Protein AF-A0A845R236-F1 (afdb_monomer)

Foldseek 3Di:
DDLCCLLVVVVVQQEAQAQDDDDAAEDEAQAQVSLVVCVVVLQPAQEWEWDDPVPQWIWIAGPVRHIYTYRNVHHDCVRCLVVQQDPPRAYEYCACLVVLLVPRNGPDFHRHLVLLVCLRPVDDADDLVSVCVRRYPPDDDPDPNSSSSCSVSSVVSSVVSCVVLVQVLVSVLSSLLSSQQSQLLVLFFFFPVVVLVVVLVVLLVVLVVCQVVCCVPLVFHPPDLVSQLVSCVVVVHASALFLVLCVVVVVVVSNVNSVSVVSCVLPVPDDFDDDDRGGRWHWDCRPLLRFIDTNDDDDPVRQVGRDDPDFKWKKKKFFDPLLQLLLLLQLVDVVSQVCLQVVNNLLVQLCQLQPVVCVVRVSVSSLVSVLLLVCLLQPQDDLVSSQCSCCPPRSHHDDSVVSVSSVVSCCVRPVSSNCSSVPDDAQAEPSRRHGNDPTGSRNSRSSNLLRQLQSQLSSQLVVVQVVDQVVDPWHKGFNDDGSTMTMIMTDPVCVVVNVVSNVVSNQVSSCVSRPSHDTDMDIDIRDGDDDD

InterPro domains:
  IPR043502 DNA/RNA polymerase superfamily [SSF56672] (167-518)

Solvent-accessible surface area (backbone atoms only — not comparable to full-atom values): 28880 Å² total; per-residue (Å²): 134,62,72,62,58,59,54,47,50,54,54,66,52,33,70,61,36,83,63,64,90,61,91,56,54,76,44,81,26,66,34,56,65,47,42,64,70,47,42,64,64,75,45,61,55,67,46,31,31,47,48,71,77,82,78,56,32,41,38,40,31,39,83,86,42,38,33,38,40,32,34,56,87,52,29,53,67,78,62,64,45,46,70,55,37,37,68,62,26,39,43,33,29,60,69,51,55,70,54,50,62,67,72,65,69,59,64,51,81,61,45,34,52,50,57,60,50,26,68,78,64,64,70,90,65,91,49,70,65,57,45,47,58,64,35,26,45,87,76,87,73,90,52,63,67,37,56,49,48,45,49,57,58,52,49,54,52,48,51,56,52,30,58,78,64,63,28,55,71,41,54,54,49,50,50,55,40,48,45,55,50,32,43,21,38,70,60,16,35,50,16,41,56,67,64,41,50,51,50,52,50,54,34,47,51,50,39,56,54,48,44,55,54,42,30,65,75,45,74,26,60,69,83,42,73,67,45,44,31,50,20,35,42,74,74,72,39,78,27,64,61,32,51,70,55,26,59,76,70,64,42,60,68,65,24,50,52,38,51,34,50,49,54,31,72,72,42,78,87,55,82,80,54,65,58,94,53,19,38,41,49,52,75,45,60,53,44,56,43,46,31,45,42,46,79,55,80,91,49,83,86,48,50,89,31,53,38,65,97,63,83,46,38,34,42,35,39,34,60,52,62,53,65,60,42,47,47,24,43,70,64,69,41,67,69,47,26,53,28,45,58,70,72,35,43,49,57,56,51,17,39,70,68,44,46,78,58,21,77,78,41,52,67,59,38,27,50,50,43,49,49,51,54,52,33,49,42,46,58,36,80,47,71,71,46,36,52,50,45,34,43,76,72,54,33,31,62,76,57,73,64,59,52,52,51,54,53,49,47,48,50,66,80,36,42,68,61,52,53,47,55,73,67,41,73,57,54,53,28,98,56,57,48,66,51,78,56,89,59,31,32,48,39,46,29,45,42,32,44,50,25,52,30,42,51,49,26,51,43,53,42,48,53,51,39,55,58,48,44,74,78,42,94,66,54,59,43,55,25,44,67,48,64,57,38,41,32,35,41,20,35,75,90,43,39,70,54,54,52,50,48,49,61,62,31,52,55,61,26,42,55,75,79,38,79,77,32,67,89,48,68,50,78,46,83,47,59,76,72,86,76,134

Radius of gyration: 26.76 Å; Cα contacts (8 Å, |Δi|>4): 792; chains: 1; bounding box: 58×63×79 Å

Sequence (532 aa):
MNKETTVEEFSKLISNIPFKNIDLKEIYINTNEDFILYRHQILNGYYIAIYNDGNNHLRVITENKNAFIINLENVDKDNYSILYKVHKPRKIVLDAKPIYKNDFNLVNGIYDILLISNIFYKLHINDINDFIKTFMNNVDSNNINTLIYNLHIIKDKFNTILDKNKMFTMVNKEFELLEVISRCELNGLPCNCIEFEKFINVMNEKFKENESTFSEVYKARYTNLKSLLNGLKQEGHKPVFNEEYLYKTGNTTLYSLSVVRRIYKENKNRKINSKSDRILPTYNPYNKIGAIESNFNIDPLYLPYLTTDKEKYYITSKYENLELRIFANLSNIDYLIEWSNNNNLIPSMAEKLFKEQYNEDKQLYELYTYALLKALIKGYNSLNSIRKYFISEVQFLLNEEEIKEYLKKFKEEFKEVIIFIYNFNKTISHENRVSTSSAMPIYKYMKLTSSDIMKDFIIKVYKNIKQYNKRNKYKLSIVYLSQDKIIIESDKESYNLALDILNRNLSKAYNKYVKNVSMLSSVNTGFKRLRA

Organism: NCBI:txid1720316

Secondary structure (DSSP, 8-state):
--HHHHHHHHHHHHT-EEP-----EEEEE-SHHHHHHHHHHHTSSSEEEEEE-SSSEEEEEETTSEEEEEETTTS-HHHHHHHHHSSSSEEEES--HHHHHTT---SS--EEHHHHHHHHH-----SHHHHHHHHEES-----HHHHHHHHHHHHHHHHHHHHHTT-HHHHHHHHHHHHHHHHHHHH-EE--HHHHHHHHHHHHHHHHHHHHHHHHHSSS-TTSHHHHHHHHHHTTS--B--HHHHHHTT-HHHHHHHHHHHHHHHHTT----EETTEE---EES--TTS--EESSPPPGGGGGG---SS--EEEEEEESSHHHHHHHHHHT-HHHHHHHHTT-HHHHHHHHHHGGGGGT-HHHHHHHHHHHHHHHHHT--SHHHHHHHIIIII-B---HHHHHHHHHHHHHHTHHHHHHHHH----B-TT--B----S-HHHHHHHHHHHHHHHHHHHHHHHHHHHHHHH-SS-EEEEEE-SSEEEEEE-GGGHHHHHHHHHHHHHHHHTTT--SS---EEEEEE------

Mean predicted aligned error: 7.17 Å

Nearest PDB structures (foldseek):
  5dku-assembly2_B  TM=7.099E-01  e=3.492E-21  Plasmodium falciparum 3D7
  5dkt-assembly1_A  TM=7.156E-01  e=5.900E-21  Plasmodium falciparum 3D7
  5dku-assembly1_A  TM=7.078E-01  e=8.639E-21  Plasmodium falciparum 3D7
  7sxl-assembly1_A  TM=6.987E-01  e=1.096E-20  Plasmodium falciparum 3D7
  7sxq-assembly2_B  TM=6.980E-01  e=1.684E-20  Plasmodium falciparum 3D7

pLDDT: mean 87.31, std 10.36, range [31.17, 98.12]

Structure (mmCIF, N/CA/C/O backbone):
data_AF-A0A845R236-F1
#
_entry.id   AF-A0A845R236-F1
#
loop_
_atom_site.group_PDB
_atom_site.id
_atom_site.type_symbol
_atom_site.label_atom_id
_atom_site.label_alt_id
_atom_site.label_comp_id
_atom_site.label_asym_id
_atom_site.label_entity_id
_atom_site.label_seq_id
_atom_site.pdbx_PDB_ins_code
_atom_site.Cartn_x
_atom_site.Cartn_y
_atom_site.Cartn_z
_atom_site.occupancy
_atom_site.B_iso_or_equiv
_atom_site.auth_seq_id
_atom_site.auth_comp_id
_atom_site.auth_asym_id
_atom_site.auth_atom_id
_atom_site.pdbx_PDB_model_num
ATOM 1 N N . MET A 1 1 ? -9.401 -22.762 -2.156 1.00 45.94 1 MET A N 1
ATOM 2 C CA . MET A 1 1 ? -8.010 -23.034 -2.575 1.00 45.94 1 MET A CA 1
ATOM 3 C C . MET A 1 1 ? -7.116 -22.678 -1.397 1.00 45.94 1 MET A C 1
ATOM 5 O O . MET A 1 1 ? -7.242 -21.562 -0.903 1.00 45.94 1 MET A O 1
ATOM 9 N N . ASN A 1 2 ? -6.349 -23.633 -0.863 1.00 47.69 2 ASN A N 1
ATOM 10 C CA . ASN A 1 2 ? -5.572 -23.432 0.365 1.00 47.69 2 ASN A CA 1
ATOM 11 C C . ASN A 1 2 ? -4.277 -22.656 0.077 1.00 47.69 2 ASN A C 1
ATOM 13 O O . ASN A 1 2 ? -3.591 -22.915 -0.905 1.00 47.69 2 ASN A O 1
ATOM 17 N N . LYS A 1 3 ? -3.946 -21.707 0.963 1.00 49.62 3 LYS A N 1
ATOM 18 C CA . LYS A 1 3 ? -2.717 -20.888 0.949 1.00 49.62 3 LYS A CA 1
ATOM 19 C C . LYS A 1 3 ? -1.441 -21.732 0.816 1.00 49.62 3 LYS A C 1
ATOM 21 O O . LYS A 1 3 ? -0.501 -21.313 0.145 1.00 49.62 3 LYS A O 1
ATOM 26 N N . GLU A 1 4 ? -1.426 -22.887 1.475 1.00 52.72 4 GLU A N 1
ATOM 27 C CA . GLU A 1 4 ? -0.302 -23.826 1.482 1.00 52.72 4 GLU A CA 1
ATOM 28 C C . GLU A 1 4 ? -0.026 -24.348 0.077 1.00 52.72 4 GLU A C 1
ATOM 30 O O . GLU A 1 4 ? 1.109 -24.296 -0.363 1.00 52.72 4 GLU A O 1
ATOM 35 N N . THR A 1 5 ? -1.052 -24.672 -0.713 1.00 55.94 5 THR A N 1
ATOM 36 C CA . THR A 1 5 ? -0.852 -25.257 -2.043 1.00 55.94 5 THR A CA 1
ATOM 37 C C . THR A 1 5 ? -0.192 -24.282 -3.017 1.00 55.94 5 THR A C 1
ATOM 39 O O . THR A 1 5 ? 0.750 -24.666 -3.688 1.00 55.94 5 THR A O 1
ATOM 42 N N . THR A 1 6 ? -0.601 -23.010 -3.081 1.00 60.12 6 THR A N 1
ATOM 43 C CA . THR A 1 6 ? -0.005 -22.051 -4.036 1.00 60.12 6 THR A CA 1
ATOM 44 C C . THR A 1 6 ? 1.406 -21.617 -3.631 1.00 60.12 6 THR A C 1
ATOM 46 O O . THR A 1 6 ? 2.287 -21.553 -4.485 1.00 60.12 6 THR A O 1
ATOM 49 N N . VAL A 1 7 ? 1.644 -21.323 -2.345 1.00 63.34 7 VAL A N 1
ATOM 50 C CA . VAL A 1 7 ? 2.984 -20.927 -1.877 1.00 63.34 7 VAL A CA 1
ATOM 51 C C . VAL A 1 7 ? 3.931 -22.125 -1.905 1.00 63.34 7 VAL A C 1
ATOM 53 O O . VAL A 1 7 ? 5.061 -21.976 -2.343 1.00 63.34 7 VAL A O 1
ATOM 56 N N . GLU A 1 8 ? 3.495 -23.324 -1.512 1.00 63.47 8 GLU A N 1
ATOM 57 C CA . GLU A 1 8 ? 4.322 -24.531 -1.616 1.00 63.47 8 GLU A CA 1
ATOM 58 C C . GLU A 1 8 ? 4.550 -24.964 -3.062 1.00 63.47 8 GLU A C 1
ATOM 60 O O . GLU A 1 8 ? 5.646 -25.418 -3.369 1.00 63.47 8 GLU A O 1
ATOM 65 N N . GLU A 1 9 ? 3.569 -24.819 -3.961 1.00 62.38 9 GLU A N 1
ATOM 66 C CA . GLU A 1 9 ? 3.776 -25.066 -5.391 1.00 62.38 9 GLU A CA 1
ATOM 67 C C . GLU A 1 9 ? 4.820 -24.104 -5.954 1.00 62.38 9 GLU A C 1
ATOM 69 O O . GLU A 1 9 ? 5.787 -24.571 -6.551 1.00 62.38 9 GLU A O 1
ATOM 74 N N . PHE A 1 10 ? 4.697 -22.793 -5.707 1.00 66.38 10 PHE A N 1
ATOM 75 C CA . PHE A 1 10 ? 5.748 -21.842 -6.078 1.00 66.38 10 PHE A CA 1
ATOM 76 C C . PHE A 1 10 ? 7.094 -22.220 -5.428 1.00 66.38 10 PHE A C 1
ATOM 78 O O . PHE A 1 10 ? 8.110 -22.196 -6.113 1.00 66.38 10 PHE A O 1
ATOM 85 N N . SER A 1 11 ? 7.123 -22.676 -4.170 1.00 62.75 11 SER A N 1
ATOM 86 C CA . SER A 1 11 ? 8.377 -22.984 -3.455 1.00 62.75 11 SER A CA 1
ATOM 87 C C . SER A 1 11 ? 9.060 -24.221 -4.024 1.00 62.75 11 SER A C 1
ATOM 89 O O . SER A 1 11 ? 10.271 -24.226 -4.215 1.00 62.75 11 SER A O 1
ATOM 91 N N . LYS A 1 12 ? 8.281 -25.262 -4.341 1.00 64.50 12 LYS A N 1
ATOM 92 C CA . LYS A 1 12 ? 8.749 -26.493 -4.997 1.00 64.50 12 LYS A CA 1
ATOM 93 C C . LYS A 1 12 ? 9.233 -26.233 -6.427 1.00 64.50 12 LYS A C 1
ATOM 95 O O . LYS A 1 12 ? 10.034 -27.000 -6.953 1.00 64.50 12 LYS A O 1
ATOM 100 N N . LEU A 1 13 ? 8.734 -25.170 -7.057 1.00 59.50 13 LEU A N 1
ATOM 101 C CA . LEU A 1 13 ? 9.088 -24.752 -8.413 1.00 59.50 13 LEU A CA 1
ATOM 102 C C . LEU A 1 13 ? 10.349 -23.884 -8.475 1.00 59.50 13 LEU A C 1
ATOM 104 O O . LEU A 1 13 ? 11.022 -23.887 -9.504 1.00 59.50 13 LEU A O 1
ATOM 108 N N . ILE A 1 14 ? 10.679 -23.176 -7.395 1.00 58.50 14 ILE A N 1
ATOM 109 C CA . ILE A 1 14 ? 11.861 -22.308 -7.311 1.00 58.50 14 ILE A CA 1
ATOM 110 C C . ILE A 1 14 ? 13.154 -23.106 -7.196 1.00 58.50 14 ILE A C 1
ATOM 112 O O . ILE A 1 14 ? 14.185 -22.641 -7.640 1.00 58.50 14 ILE A O 1
ATOM 116 N N . SER A 1 15 ? 13.122 -24.331 -6.687 1.00 60.97 15 SER A N 1
ATOM 117 C CA . SER A 1 15 ? 14.338 -25.114 -6.465 1.00 60.97 15 SER A CA 1
ATOM 118 C C . SER A 1 15 ? 14.657 -26.119 -7.574 1.00 60.97 15 SER A C 1
ATOM 120 O O . SER A 1 15 ? 15.345 -27.092 -7.299 1.00 60.97 15 SER A O 1
ATOM 122 N N . ASN A 1 16 ? 14.131 -25.958 -8.800 1.00 72.94 16 ASN A N 1
ATOM 123 C CA . ASN A 1 16 ? 14.259 -26.982 -9.855 1.00 72.94 16 ASN A CA 1
ATOM 124 C C . ASN A 1 16 ? 14.109 -26.463 -11.304 1.00 72.94 16 ASN A C 1
ATOM 126 O O . ASN A 1 16 ? 13.672 -27.210 -12.186 1.00 72.94 16 ASN A O 1
ATOM 130 N N . ILE A 1 17 ? 14.435 -25.199 -11.601 1.00 84.44 17 ILE A N 1
ATOM 131 C CA . ILE A 1 17 ? 14.468 -24.746 -13.004 1.00 84.44 17 ILE A CA 1
ATOM 132 C C . ILE A 1 17 ? 15.805 -25.186 -13.632 1.00 84.44 17 ILE A C 1
ATOM 134 O O . ILE A 1 17 ? 16.860 -24.883 -13.072 1.00 84.44 17 ILE A O 1
ATOM 138 N N . PRO A 1 18 ? 15.804 -25.907 -14.771 1.00 85.69 18 PRO A N 1
ATOM 139 C CA . PRO A 1 18 ? 17.041 -26.376 -15.385 1.00 85.69 18 PRO A CA 1
ATOM 140 C C . PRO A 1 18 ? 17.842 -25.201 -15.945 1.00 85.69 18 PRO A C 1
ATOM 142 O O . PRO A 1 18 ? 17.353 -24.482 -16.822 1.00 85.69 18 PRO A O 1
ATOM 145 N N . PHE A 1 19 ? 19.073 -25.025 -15.459 1.00 89.00 19 PHE A N 1
ATOM 146 C CA . PHE A 1 19 ? 20.022 -24.076 -16.031 1.00 89.00 19 PHE A CA 1
ATOM 147 C C . PHE A 1 19 ? 20.449 -24.546 -17.422 1.00 89.00 19 PHE A C 1
ATOM 149 O O . PHE A 1 19 ? 20.830 -25.704 -17.604 1.00 89.00 19 PHE A O 1
ATOM 156 N N . LYS A 1 20 ? 20.381 -23.662 -18.420 1.00 89.56 20 LYS A N 1
ATOM 157 C CA . LYS A 1 20 ? 20.906 -23.947 -19.758 1.00 89.56 20 LYS A CA 1
ATOM 158 C C . LYS A 1 20 ? 22.208 -23.199 -19.964 1.00 89.56 20 LYS A C 1
ATOM 160 O O . LYS A 1 20 ? 22.205 -21.972 -20.068 1.00 89.56 20 LYS A O 1
ATOM 165 N N . ASN A 1 21 ? 23.293 -23.957 -20.079 1.00 88.50 21 ASN A N 1
ATOM 166 C CA . ASN A 1 21 ? 24.551 -23.437 -20.584 1.00 88.50 21 ASN A CA 1
ATOM 167 C C . ASN A 1 21 ? 24.484 -23.411 -22.118 1.00 88.50 21 ASN A C 1
ATOM 169 O O . ASN A 1 21 ? 24.261 -24.448 -22.744 1.00 88.50 21 ASN A O 1
ATOM 173 N N . ILE A 1 22 ? 24.539 -22.220 -22.708 1.00 87.50 22 ILE A N 1
ATOM 174 C CA . ILE A 1 22 ? 24.331 -22.002 -24.142 1.00 87.50 22 ILE A CA 1
ATOM 175 C C . ILE A 1 22 ? 25.403 -21.047 -24.638 1.00 87.50 22 ILE A C 1
ATOM 177 O O . ILE A 1 22 ? 25.560 -19.963 -24.079 1.00 87.50 22 ILE A O 1
ATOM 181 N N . ASP A 1 23 ? 26.047 -21.422 -25.738 1.00 87.94 23 ASP A N 1
ATOM 182 C CA . ASP A 1 23 ? 26.911 -20.520 -26.487 1.00 87.94 23 ASP A CA 1
ATOM 183 C C . ASP A 1 23 ? 26.054 -19.501 -27.240 1.00 87.94 23 ASP A C 1
ATOM 185 O O . ASP A 1 23 ? 25.180 -19.848 -28.045 1.00 87.94 23 ASP A O 1
ATOM 189 N N . LEU A 1 24 ? 26.280 -18.227 -26.935 1.00 93.62 24 LEU A N 1
ATOM 190 C CA . LEU A 1 24 ? 25.574 -17.102 -27.533 1.00 93.62 24 LEU A CA 1
ATOM 191 C C . LEU A 1 24 ? 26.468 -16.447 -28.581 1.00 93.62 24 LEU A C 1
ATOM 193 O O . LEU A 1 24 ? 27.667 -16.278 -28.373 1.00 93.62 24 LEU A O 1
ATOM 197 N N . LYS A 1 25 ? 25.875 -16.026 -29.701 1.00 94.62 25 LYS A N 1
ATOM 198 C CA . LYS A 1 25 ? 26.593 -15.208 -30.681 1.00 94.62 25 LYS A CA 1
ATOM 199 C C . LYS A 1 25 ? 26.690 -13.779 -30.153 1.00 94.62 25 LYS A C 1
ATOM 201 O O . LYS A 1 25 ? 25.675 -13.084 -30.093 1.00 94.62 25 LYS A O 1
ATOM 206 N N . GLU A 1 26 ? 27.892 -13.354 -29.784 1.00 95.88 26 GLU A N 1
ATOM 207 C CA . GLU A 1 26 ? 28.141 -12.016 -29.245 1.00 95.88 26 GLU A CA 1
ATOM 208 C C . GLU A 1 26 ? 28.391 -10.991 -30.358 1.00 95.88 26 GLU A C 1
ATOM 210 O O . GLU A 1 26 ? 29.139 -11.237 -31.304 1.00 95.88 26 GLU A O 1
ATOM 215 N N . ILE A 1 27 ? 27.728 -9.839 -30.255 1.00 97.12 27 ILE A N 1
ATOM 216 C CA . ILE A 1 27 ? 27.825 -8.719 -31.192 1.00 97.12 27 ILE A CA 1
ATOM 217 C C . ILE A 1 27 ? 28.039 -7.450 -30.369 1.00 97.12 27 ILE A C 1
ATOM 219 O O . ILE A 1 27 ? 27.186 -7.072 -29.562 1.00 97.12 27 ILE A O 1
ATOM 223 N N . TYR A 1 28 ? 29.170 -6.786 -30.585 1.00 96.75 28 TYR A N 1
ATOM 224 C CA . TYR A 1 28 ? 29.513 -5.537 -29.913 1.00 96.75 28 TYR A CA 1
ATOM 225 C C . TYR A 1 28 ? 29.006 -4.343 -30.721 1.00 96.75 28 TYR A C 1
ATOM 227 O O . TYR A 1 28 ? 29.216 -4.268 -31.929 1.00 96.75 28 TYR A O 1
ATOM 235 N N . ILE A 1 29 ? 28.328 -3.423 -30.041 1.00 97.06 29 ILE A N 1
ATOM 236 C CA . ILE A 1 29 ? 27.775 -2.191 -30.600 1.00 97.06 29 ILE A CA 1
ATOM 237 C C . ILE A 1 29 ? 28.487 -1.034 -29.902 1.00 97.06 29 ILE A C 1
ATOM 239 O O . ILE A 1 29 ? 28.177 -0.711 -28.752 1.00 97.06 29 ILE A O 1
ATOM 243 N N . ASN A 1 30 ? 29.459 -0.442 -30.596 1.00 96.44 30 ASN A N 1
ATOM 244 C CA . ASN A 1 30 ? 30.357 0.563 -30.031 1.00 96.44 30 ASN A CA 1
ATOM 245 C C . ASN A 1 30 ? 30.037 1.981 -30.498 1.00 96.44 30 ASN A C 1
ATOM 247 O O . ASN A 1 30 ? 30.622 2.918 -29.970 1.00 96.44 30 ASN A O 1
ATOM 251 N N . THR A 1 31 ? 29.138 2.147 -31.468 1.00 97.00 31 THR A N 1
ATOM 252 C CA . THR A 1 31 ? 28.750 3.447 -32.021 1.00 97.00 31 THR A CA 1
ATOM 253 C C . THR A 1 31 ? 27.247 3.519 -32.300 1.00 97.00 31 THR A C 1
ATOM 255 O O . THR A 1 31 ? 26.540 2.507 -32.365 1.00 97.00 31 THR A O 1
ATOM 258 N N . ASN A 1 32 ? 26.741 4.735 -32.504 1.00 96.62 32 ASN A N 1
ATOM 259 C CA . ASN A 1 32 ? 25.370 4.960 -32.965 1.00 96.62 32 ASN A CA 1
ATOM 260 C C . ASN A 1 32 ? 25.076 4.280 -34.316 1.00 96.62 32 ASN A C 1
ATOM 262 O O . ASN A 1 32 ? 23.974 3.768 -34.520 1.00 96.62 32 ASN A O 1
ATOM 266 N N . GLU A 1 33 ? 26.051 4.254 -35.226 1.00 96.62 33 GLU A N 1
ATOM 267 C CA . GLU A 1 33 ? 25.931 3.634 -36.551 1.00 96.62 33 GLU A CA 1
ATOM 268 C C . GLU A 1 33 ? 25.789 2.113 -36.439 1.00 96.62 33 GLU A C 1
ATOM 270 O O . GLU A 1 33 ? 24.864 1.541 -37.025 1.00 96.62 33 GLU A O 1
ATOM 275 N N . ASP A 1 34 ? 26.607 1.478 -35.590 1.00 96.31 34 ASP A N 1
ATOM 276 C CA . ASP A 1 34 ? 26.469 0.056 -35.254 1.00 96.31 34 ASP A CA 1
ATOM 277 C C . ASP A 1 34 ? 25.066 -0.231 -34.712 1.00 96.31 34 ASP A C 1
ATOM 279 O O . ASP A 1 34 ? 24.412 -1.203 -35.099 1.00 96.31 34 ASP A O 1
ATOM 283 N N . PHE A 1 35 ? 24.567 0.631 -33.819 1.00 96.69 35 PHE A N 1
ATOM 284 C CA . PHE A 1 35 ? 23.254 0.429 -33.223 1.00 96.69 35 PHE A CA 1
ATOM 285 C C . PHE A 1 35 ? 22.156 0.475 -34.287 1.00 96.69 35 PHE A C 1
ATOM 287 O O . PHE A 1 35 ? 21.288 -0.398 -34.305 1.00 96.69 35 PHE A O 1
ATOM 294 N N . ILE A 1 36 ? 22.192 1.455 -35.194 1.00 94.81 36 ILE A N 1
ATOM 295 C CA . ILE A 1 36 ? 21.229 1.570 -36.297 1.00 94.81 36 ILE A CA 1
ATOM 296 C C . ILE A 1 36 ? 21.288 0.325 -37.192 1.00 94.81 36 ILE A C 1
ATOM 298 O O . ILE A 1 36 ? 20.234 -0.230 -37.522 1.00 94.81 36 ILE A O 1
ATOM 302 N N . LEU A 1 37 ? 22.495 -0.151 -37.516 1.00 95.44 37 LEU A N 1
ATOM 303 C CA . LEU A 1 37 ? 22.714 -1.345 -38.329 1.00 95.44 37 LEU A CA 1
ATOM 304 C C . LEU A 1 37 ? 22.090 -2.591 -37.686 1.00 95.44 37 LEU A C 1
ATOM 306 O O . LEU A 1 37 ? 21.347 -3.314 -38.347 1.00 95.44 37 LEU A O 1
ATOM 310 N N . TYR A 1 38 ? 22.326 -2.830 -36.393 1.00 95.25 38 TYR A N 1
ATOM 311 C CA . TYR A 1 38 ? 21.874 -4.047 -35.703 1.00 95.25 38 TYR A CA 1
ATOM 312 C C . TYR A 1 38 ? 20.474 -3.951 -35.085 1.00 95.25 38 TYR A C 1
ATOM 314 O O . TYR A 1 38 ? 19.883 -4.978 -34.737 1.00 95.25 38 TYR A O 1
ATOM 322 N N . ARG A 1 39 ? 19.887 -2.752 -34.987 1.00 93.56 39 ARG A N 1
ATOM 323 C CA . ARG A 1 39 ? 18.575 -2.524 -34.360 1.00 93.56 39 ARG A CA 1
ATOM 324 C C . ARG A 1 39 ? 17.493 -3.449 -34.907 1.00 93.56 39 ARG A C 1
ATOM 326 O O . ARG A 1 39 ? 16.700 -3.973 -34.129 1.00 93.56 39 ARG A O 1
ATOM 333 N N . HIS A 1 40 ? 17.428 -3.649 -36.222 1.00 91.31 40 HIS A N 1
ATOM 334 C CA . HIS A 1 40 ? 16.405 -4.507 -36.820 1.00 91.31 40 HIS A CA 1
ATOM 335 C C . HIS A 1 40 ? 16.508 -5.957 -36.321 1.00 91.31 40 HIS A C 1
ATOM 337 O O . HIS A 1 40 ? 15.478 -6.577 -36.092 1.00 91.31 40 HIS A O 1
ATOM 343 N N . GLN A 1 41 ? 17.719 -6.467 -36.072 1.00 92.75 41 GLN A N 1
ATOM 344 C CA . GLN A 1 41 ? 17.942 -7.815 -35.541 1.00 92.75 41 GLN A CA 1
ATOM 345 C C . GLN A 1 41 ? 17.539 -7.912 -34.072 1.00 92.75 41 GLN A C 1
ATOM 347 O O . GLN A 1 41 ? 16.873 -8.868 -33.686 1.00 92.75 41 GLN A O 1
ATOM 352 N N . ILE A 1 42 ? 17.880 -6.899 -33.267 1.00 92.62 42 ILE A N 1
ATOM 353 C CA . ILE A 1 42 ? 17.468 -6.825 -31.857 1.00 92.62 42 ILE A CA 1
ATOM 354 C C . ILE A 1 42 ? 15.940 -6.808 -31.744 1.00 92.62 42 ILE A C 1
ATOM 356 O O . ILE A 1 42 ? 15.358 -7.445 -30.868 1.00 92.62 42 ILE A O 1
ATOM 360 N N . LEU A 1 43 ? 15.284 -6.058 -32.632 1.00 90.62 43 LEU A N 1
ATOM 361 C CA . LEU A 1 43 ? 13.835 -5.885 -32.624 1.00 90.62 43 LEU A CA 1
ATOM 362 C C . LEU A 1 43 ? 13.075 -7.011 -33.346 1.00 90.62 43 LEU A C 1
ATOM 364 O O . LEU A 1 43 ? 11.843 -7.035 -33.301 1.00 90.62 43 LEU A O 1
ATOM 368 N N . ASN A 1 44 ? 13.781 -7.951 -33.978 1.00 86.44 44 ASN A N 1
ATOM 369 C CA . ASN A 1 44 ? 13.189 -9.098 -34.653 1.00 86.44 44 ASN A CA 1
ATOM 370 C C . ASN A 1 44 ? 13.001 -10.262 -33.663 1.00 86.44 44 ASN A C 1
ATOM 372 O O . ASN A 1 44 ? 13.895 -11.082 -33.464 1.00 86.44 44 ASN A O 1
ATOM 376 N N . GLY A 1 45 ? 11.837 -10.315 -33.007 1.00 83.94 45 GLY A N 1
ATOM 377 C CA . GLY A 1 45 ? 11.488 -11.386 -32.069 1.00 83.94 45 GLY A CA 1
ATOM 378 C C . GLY A 1 45 ? 10.239 -11.100 -31.234 1.00 83.94 45 GLY A C 1
ATOM 379 O O . GLY A 1 45 ? 9.585 -10.061 -31.392 1.00 83.94 45 GLY A O 1
ATOM 380 N N . TYR A 1 46 ? 9.907 -12.018 -30.320 1.00 88.69 46 TYR A N 1
ATOM 381 C CA . TYR A 1 46 ? 8.798 -11.833 -29.380 1.00 88.69 46 TYR A CA 1
ATOM 382 C C . TYR A 1 46 ? 9.267 -11.258 -28.050 1.00 88.69 46 TYR A C 1
ATOM 384 O O . TYR A 1 46 ? 8.609 -10.345 -27.543 1.00 88.69 46 TYR A O 1
ATOM 392 N N . TYR A 1 47 ? 10.393 -11.735 -27.517 1.00 93.25 47 TYR A N 1
ATOM 393 C CA . TYR A 1 47 ? 10.993 -11.257 -26.273 1.00 93.25 47 TYR A CA 1
ATOM 394 C C . TYR A 1 47 ? 12.482 -10.919 -26.416 1.00 93.25 47 TYR A C 1
ATOM 396 O O . TYR A 1 47 ? 13.230 -11.551 -27.159 1.00 93.25 47 TYR A O 1
ATOM 404 N N . ILE A 1 48 ? 12.918 -9.939 -25.626 1.00 95.50 48 ILE A N 1
ATOM 405 C CA . ILE A 1 48 ? 14.326 -9.647 -25.347 1.00 95.50 48 ILE A CA 1
ATOM 406 C C . ILE A 1 48 ? 14.539 -9.562 -23.840 1.00 95.50 48 ILE A C 1
ATOM 408 O O . ILE A 1 48 ? 13.709 -8.989 -23.129 1.00 95.50 48 ILE A O 1
ATOM 412 N N . ALA A 1 49 ? 15.648 -10.115 -23.361 1.00 96.31 49 ALA A N 1
ATOM 413 C CA . ALA A 1 49 ? 16.121 -9.917 -22.000 1.00 96.31 49 ALA A CA 1
ATOM 414 C C . ALA A 1 49 ? 17.137 -8.773 -21.990 1.00 96.31 49 ALA A C 1
ATOM 416 O O . ALA A 1 49 ? 18.056 -8.761 -22.807 1.00 96.31 49 ALA A O 1
ATOM 417 N N . ILE A 1 50 ? 16.940 -7.796 -21.107 1.00 94.62 50 ILE A N 1
ATOM 418 C CA . ILE A 1 50 ? 17.771 -6.596 -21.022 1.00 94.62 50 ILE A CA 1
ATOM 419 C C . ILE A 1 50 ? 18.374 -6.505 -19.623 1.00 94.62 50 ILE A C 1
ATOM 421 O O . ILE A 1 50 ? 17.656 -6.596 -18.625 1.00 94.62 50 ILE A O 1
ATOM 425 N N . TYR A 1 51 ? 19.686 -6.293 -19.557 1.00 93.00 51 TYR A N 1
ATOM 426 C CA . TYR A 1 51 ? 20.422 -6.150 -18.306 1.00 93.00 51 TYR A CA 1
ATOM 427 C C . TYR A 1 51 ? 21.536 -5.111 -18.456 1.00 93.00 51 TYR A C 1
ATOM 429 O O . TYR A 1 51 ? 22.282 -5.136 -19.432 1.00 93.00 51 TYR A O 1
ATOM 437 N N . ASN A 1 52 ? 21.637 -4.194 -17.496 1.00 88.81 52 ASN A N 1
ATOM 438 C CA . ASN A 1 52 ? 22.785 -3.299 -17.371 1.00 88.81 52 ASN A CA 1
ATOM 439 C C . ASN A 1 52 ? 23.753 -3.940 -16.375 1.00 88.81 52 ASN A C 1
ATOM 441 O O . ASN A 1 52 ? 23.367 -4.169 -15.230 1.00 88.81 52 ASN A O 1
ATOM 445 N N . ASP A 1 53 ? 24.967 -4.255 -16.822 1.00 80.44 53 ASP A N 1
ATOM 446 C CA . ASP A 1 53 ? 25.951 -4.985 -16.016 1.00 80.44 53 ASP A CA 1
ATOM 447 C C . ASP A 1 53 ? 26.785 -4.095 -15.083 1.00 80.44 53 ASP A C 1
ATOM 449 O O . ASP A 1 53 ? 27.658 -4.596 -14.379 1.00 80.44 53 ASP A O 1
ATOM 453 N N . GLY A 1 54 ? 26.506 -2.788 -15.050 1.00 78.12 54 GLY A N 1
ATOM 454 C CA . GLY A 1 54 ? 27.205 -1.822 -14.204 1.00 78.12 54 GLY A CA 1
ATOM 455 C C . GLY A 1 54 ? 28.550 -1.353 -14.765 1.00 78.12 54 GLY A C 1
ATOM 456 O O . GLY A 1 54 ? 29.093 -0.381 -14.252 1.00 78.12 54 GLY A O 1
ATOM 457 N N . ASN A 1 55 ? 29.046 -1.960 -15.850 1.00 82.69 55 ASN A N 1
ATOM 458 C CA . ASN A 1 55 ? 30.315 -1.615 -16.497 1.00 82.69 55 ASN A CA 1
ATOM 459 C C . ASN A 1 55 ? 30.092 -0.777 -17.764 1.00 82.69 55 ASN A C 1
ATOM 461 O O . ASN A 1 55 ? 30.718 -1.028 -18.790 1.00 82.69 55 ASN A O 1
ATOM 465 N N . ASN A 1 56 ? 29.142 0.162 -17.723 1.00 88.00 56 ASN A N 1
ATOM 466 C CA . ASN A 1 56 ? 28.709 0.966 -18.873 1.00 88.00 56 ASN A CA 1
ATOM 467 C C . ASN A 1 56 ? 28.251 0.147 -20.095 1.00 88.00 56 ASN A C 1
ATOM 469 O O . ASN A 1 56 ? 28.174 0.678 -21.201 1.00 88.00 56 ASN A O 1
ATOM 473 N N . HIS A 1 57 ? 27.857 -1.117 -19.905 1.00 93.00 57 HIS A N 1
ATOM 474 C CA . HIS A 1 57 ? 27.284 -1.934 -20.967 1.00 93.00 57 HIS A CA 1
ATOM 475 C C . HIS A 1 57 ? 25.815 -2.255 -20.713 1.00 93.00 57 HIS A C 1
ATOM 477 O O . HIS A 1 57 ? 25.399 -2.680 -19.631 1.00 93.00 57 HIS A O 1
ATOM 483 N N . LEU A 1 58 ? 25.019 -2.119 -21.772 1.00 94.38 58 LEU A N 1
ATOM 484 C CA . LEU A 1 58 ? 23.676 -2.667 -21.840 1.00 94.38 58 LEU A CA 1
ATOM 485 C C . LEU A 1 58 ? 23.701 -3.945 -22.672 1.00 94.38 58 LEU A C 1
ATOM 487 O O . LEU A 1 58 ? 23.957 -3.920 -23.875 1.00 94.38 58 LEU A O 1
ATOM 491 N N . ARG A 1 59 ? 23.404 -5.069 -22.025 1.00 96.19 59 ARG A N 1
ATOM 492 C CA . ARG A 1 59 ? 23.330 -6.385 -22.657 1.00 96.19 59 ARG A CA 1
ATOM 493 C C . ARG A 1 59 ? 21.894 -6.682 -23.051 1.00 96.19 59 ARG A C 1
ATOM 495 O O . ARG A 1 59 ? 20.983 -6.588 -22.225 1.00 96.19 59 ARG A O 1
ATOM 502 N N . VAL A 1 60 ? 21.699 -7.055 -24.311 1.00 96.75 60 VAL A N 1
ATOM 503 C CA . VAL A 1 60 ? 20.394 -7.405 -24.875 1.00 96.75 60 VAL A CA 1
ATOM 504 C C . VAL A 1 60 ? 20.468 -8.803 -25.466 1.00 96.75 60 VAL A C 1
ATOM 506 O O . VAL A 1 60 ? 21.131 -9.029 -26.476 1.00 96.75 60 VAL A O 1
ATOM 509 N N . ILE A 1 61 ? 19.774 -9.747 -24.835 1.00 96.94 61 ILE A N 1
ATOM 510 C CA . ILE A 1 61 ? 19.768 -11.155 -25.231 1.00 96.94 61 ILE A CA 1
ATOM 511 C C . ILE A 1 61 ? 18.429 -11.507 -25.875 1.00 96.94 61 ILE A C 1
ATOM 513 O O . ILE A 1 61 ? 17.363 -11.413 -25.256 1.00 96.94 61 ILE A O 1
ATOM 517 N N . THR A 1 62 ? 18.486 -11.938 -27.129 1.00 95.06 62 THR A N 1
ATOM 518 C CA . THR A 1 62 ? 17.307 -12.354 -27.904 1.00 95.06 62 THR A CA 1
ATOM 519 C C . THR A 1 62 ? 16.962 -13.827 -27.665 1.00 95.06 62 THR A C 1
ATOM 521 O O . THR A 1 62 ? 17.826 -14.629 -27.310 1.00 95.06 62 THR A O 1
ATOM 524 N N . GLU A 1 63 ? 15.709 -14.215 -27.922 1.00 90.06 63 GLU A N 1
ATOM 525 C CA . GLU A 1 63 ? 15.284 -15.630 -27.906 1.00 90.06 63 GLU A CA 1
ATOM 526 C C . GLU A 1 63 ? 16.090 -16.492 -28.898 1.00 90.06 63 GLU A C 1
ATOM 528 O O . GLU A 1 63 ? 16.370 -17.662 -28.632 1.00 90.06 63 GLU A O 1
ATOM 533 N N . ASN A 1 64 ? 16.552 -15.879 -29.994 1.00 89.38 64 ASN A N 1
ATOM 534 C CA . ASN A 1 64 ? 17.360 -16.500 -31.046 1.00 89.38 64 ASN A CA 1
ATOM 535 C C . ASN A 1 64 ? 18.852 -16.628 -30.688 1.00 89.38 64 ASN A C 1
ATOM 537 O O . ASN A 1 64 ? 19.675 -16.814 -31.580 1.00 89.38 64 ASN A O 1
ATOM 541 N N . LYS A 1 65 ? 19.211 -16.538 -29.400 1.00 92.81 65 LYS A N 1
ATOM 542 C CA . LYS A 1 65 ? 20.572 -16.775 -28.882 1.00 92.81 65 LYS A CA 1
ATOM 543 C C . LYS A 1 65 ? 21.645 -15.790 -29.383 1.00 92.81 65 LYS A C 1
ATOM 545 O O . LYS A 1 65 ? 22.834 -16.096 -29.337 1.00 92.81 65 LYS A O 1
ATOM 550 N N . ASN A 1 66 ? 21.245 -14.591 -29.809 1.00 95.06 66 ASN A N 1
ATOM 551 C CA . ASN A 1 66 ? 22.178 -13.482 -30.043 1.00 95.06 66 ASN A CA 1
ATOM 552 C C . ASN A 1 66 ? 22.293 -12.613 -28.788 1.00 95.06 66 ASN A C 1
ATOM 554 O O . ASN A 1 66 ? 21.265 -12.261 -28.194 1.00 95.06 66 ASN A O 1
ATOM 558 N N . ALA A 1 67 ? 23.525 -12.243 -28.445 1.00 97.19 67 ALA A N 1
ATOM 559 C CA . ALA A 1 67 ? 23.876 -11.335 -27.366 1.00 97.19 67 ALA A CA 1
ATOM 560 C C . ALA A 1 67 ? 24.431 -10.029 -27.944 1.00 97.19 67 ALA A C 1
ATOM 562 O O . ALA A 1 67 ? 25.527 -10.004 -28.494 1.00 97.19 67 ALA A O 1
ATOM 563 N N . PHE A 1 68 ? 23.679 -8.941 -27.814 1.00 97.56 68 PHE A N 1
ATOM 564 C CA . PHE A 1 68 ? 24.121 -7.612 -28.231 1.00 97.56 68 PHE A CA 1
ATOM 565 C C . PHE A 1 68 ? 24.656 -6.853 -27.018 1.00 97.56 68 PHE A C 1
ATOM 567 O O . PHE A 1 68 ? 23.941 -6.693 -26.027 1.00 97.56 68 PHE A O 1
ATOM 574 N N . ILE A 1 69 ? 25.904 -6.398 -27.093 1.00 97.19 69 ILE A N 1
ATOM 575 C CA . ILE A 1 69 ? 26.606 -5.693 -26.017 1.00 97.19 69 ILE A CA 1
ATOM 576 C C . ILE A 1 69 ? 26.767 -4.240 -26.458 1.00 97.19 69 ILE A C 1
ATOM 578 O O . ILE A 1 69 ? 27.568 -3.941 -27.340 1.00 97.19 69 ILE A O 1
ATOM 582 N N . ILE A 1 70 ? 25.958 -3.351 -25.884 1.00 97.00 70 ILE A N 1
ATOM 583 C CA . ILE A 1 70 ? 25.885 -1.936 -26.263 1.00 97.00 70 ILE A CA 1
ATOM 584 C C . ILE A 1 70 ? 26.714 -1.116 -25.280 1.00 97.00 70 ILE A C 1
ATOM 586 O O . ILE A 1 70 ? 26.405 -1.111 -24.088 1.00 97.00 70 ILE A O 1
ATOM 590 N N . ASN A 1 71 ? 27.726 -0.404 -25.775 1.00 95.94 71 ASN A N 1
ATOM 591 C CA . ASN A 1 71 ? 28.509 0.526 -24.966 1.00 95.94 71 ASN A CA 1
ATOM 592 C C . ASN A 1 71 ? 27.725 1.834 -24.743 1.00 95.94 71 ASN A C 1
ATOM 594 O O . ASN A 1 71 ? 27.456 2.581 -25.682 1.00 95.94 71 ASN A O 1
ATOM 598 N N . LEU A 1 72 ? 27.350 2.105 -23.492 1.00 93.44 72 LEU A N 1
ATOM 599 C CA . LEU A 1 72 ? 26.533 3.253 -23.097 1.00 93.44 72 LEU A CA 1
ATOM 600 C C . LEU A 1 72 ? 27.295 4.586 -23.082 1.00 93.44 72 LEU A C 1
ATOM 602 O O . LEU A 1 72 ? 26.646 5.626 -23.004 1.00 93.44 72 LEU A O 1
ATOM 606 N N . GLU A 1 73 ? 28.629 4.572 -23.151 1.00 94.38 73 GLU A N 1
ATOM 607 C CA . GLU A 1 73 ? 29.440 5.792 -23.287 1.00 94.38 73 GLU A CA 1
ATOM 608 C C . GLU A 1 73 ? 29.416 6.332 -24.718 1.00 94.38 73 GLU A C 1
ATOM 610 O O . GLU A 1 73 ? 29.434 7.542 -24.923 1.00 94.38 73 GLU A O 1
ATOM 615 N N . ASN A 1 74 ? 29.332 5.433 -25.702 1.00 95.38 74 ASN A N 1
ATOM 616 C CA . ASN A 1 74 ? 29.477 5.775 -27.118 1.00 95.38 74 ASN A CA 1
ATOM 617 C C . ASN A 1 74 ? 28.164 5.710 -27.912 1.00 95.38 74 ASN A C 1
ATOM 619 O O . ASN A 1 74 ? 28.112 6.141 -29.065 1.00 95.38 74 ASN A O 1
ATOM 623 N N . VAL A 1 75 ? 27.112 5.128 -27.332 1.00 95.56 75 VAL A N 1
ATOM 624 C CA . VAL A 1 75 ? 25.784 5.047 -27.946 1.00 95.56 75 VAL A CA 1
ATOM 625 C C . VAL A 1 75 ? 24.827 5.952 -27.194 1.00 95.56 75 VAL A C 1
ATOM 627 O O . VAL A 1 75 ? 24.538 5.745 -26.013 1.00 95.56 75 VAL A O 1
ATOM 630 N N . ASP A 1 76 ? 24.269 6.921 -27.910 1.00 92.56 76 ASP A N 1
ATOM 631 C CA . ASP A 1 76 ? 23.394 7.922 -27.322 1.00 92.56 76 ASP A CA 1
ATOM 632 C C . ASP A 1 76 ? 22.148 7.294 -26.700 1.00 92.56 76 ASP A C 1
ATOM 634 O O . ASP A 1 76 ? 21.525 6.369 -27.242 1.00 92.56 76 ASP A O 1
ATOM 638 N N . LYS A 1 77 ? 21.709 7.887 -25.585 1.00 90.12 77 LYS A N 1
ATOM 639 C CA . LYS A 1 77 ? 20.472 7.498 -24.900 1.00 90.12 77 LYS A CA 1
ATOM 640 C C . LYS A 1 77 ? 19.274 7.471 -25.831 1.00 90.12 77 LYS A C 1
ATOM 642 O O . LYS A 1 77 ? 18.449 6.565 -25.722 1.00 90.12 77 LYS A O 1
ATOM 647 N N . ASP A 1 78 ? 19.175 8.412 -26.761 1.00 89.00 78 ASP A N 1
ATOM 648 C CA . ASP A 1 78 ? 18.061 8.447 -27.703 1.00 89.00 78 ASP A CA 1
ATOM 649 C C . ASP A 1 78 ? 18.015 7.209 -28.602 1.00 89.00 78 ASP A C 1
ATOM 651 O O . ASP A 1 78 ? 16.923 6.668 -28.809 1.00 89.00 78 ASP A O 1
ATOM 655 N N . ASN A 1 79 ? 19.172 6.678 -29.005 1.00 91.75 79 ASN A N 1
ATOM 656 C CA . ASN A 1 79 ? 19.263 5.461 -29.803 1.00 91.75 79 ASN A CA 1
ATOM 65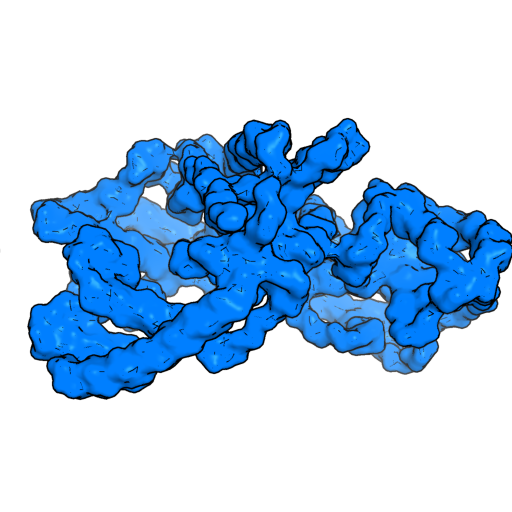7 C C . ASN A 1 79 ? 18.829 4.235 -29.004 1.00 91.75 79 ASN A C 1
ATOM 659 O O . ASN A 1 79 ? 17.796 3.635 -29.318 1.00 91.75 79 ASN A O 1
ATOM 663 N N . TYR A 1 80 ? 19.528 3.884 -27.921 1.00 91.56 80 TYR A N 1
ATOM 664 C CA . TYR A 1 80 ? 19.185 2.661 -27.187 1.00 91.56 80 TYR A CA 1
ATOM 665 C C . TYR A 1 80 ? 17.844 2.766 -26.440 1.00 91.56 80 TYR A C 1
ATOM 667 O O . TYR A 1 80 ? 17.213 1.744 -26.159 1.00 91.56 80 TYR A O 1
ATOM 675 N N . SER A 1 81 ? 17.327 3.976 -26.173 1.00 90.50 81 SER A N 1
ATOM 676 C CA . SER A 1 81 ? 15.988 4.153 -25.588 1.00 90.50 81 SER A CA 1
ATOM 677 C C . SER A 1 81 ? 14.877 3.543 -26.441 1.00 90.50 81 SER A C 1
ATOM 679 O O . SER A 1 81 ? 13.819 3.193 -25.907 1.00 90.50 81 SER A O 1
ATOM 681 N N . ILE A 1 82 ? 15.098 3.387 -27.753 1.00 90.38 82 ILE A N 1
ATOM 682 C CA . ILE A 1 82 ? 14.119 2.773 -28.648 1.00 90.38 82 ILE A CA 1
ATOM 683 C C . ILE A 1 82 ? 13.793 1.348 -28.231 1.00 90.38 82 ILE A C 1
ATOM 685 O O . ILE A 1 82 ? 12.643 0.931 -28.365 1.00 90.38 82 ILE A O 1
ATOM 689 N N . LEU A 1 83 ? 14.772 0.639 -27.653 1.00 90.88 83 LEU A N 1
ATOM 690 C CA . LEU A 1 83 ? 14.584 -0.708 -27.139 1.00 90.88 83 LEU A CA 1
ATOM 691 C C . LEU A 1 83 ? 13.430 -0.729 -26.152 1.00 90.88 83 LEU A C 1
ATOM 693 O O . LEU A 1 83 ? 12.596 -1.610 -26.256 1.00 90.88 83 LEU A O 1
ATOM 697 N N . TYR A 1 84 ? 13.304 0.278 -25.288 1.00 89.12 84 TYR A N 1
ATOM 698 C CA . TYR A 1 84 ? 12.238 0.390 -24.292 1.00 89.12 84 TYR A CA 1
ATOM 699 C C . TYR A 1 84 ? 10.939 1.009 -24.838 1.00 89.12 84 TYR A C 1
ATOM 701 O O . TYR A 1 84 ? 9.850 0.670 -24.373 1.00 89.12 84 TYR A O 1
ATOM 709 N N . LYS A 1 85 ? 11.032 1.896 -25.837 1.00 86.81 85 LYS A N 1
ATOM 710 C CA . LYS A 1 85 ? 9.887 2.636 -26.402 1.00 86.81 85 LYS A CA 1
ATOM 711 C C . LYS A 1 85 ? 9.039 1.812 -27.378 1.00 86.81 85 LYS A C 1
ATOM 713 O O . LYS A 1 85 ? 7.872 2.124 -27.569 1.00 86.81 85 LYS A O 1
ATOM 718 N N . VAL A 1 86 ? 9.575 0.777 -28.020 1.00 87.00 86 VAL A N 1
ATOM 719 C CA . VAL A 1 86 ? 8.809 -0.014 -29.007 1.00 87.00 86 VAL A CA 1
ATOM 720 C C . VAL A 1 86 ? 7.833 -1.008 -28.363 1.00 87.00 86 VAL A C 1
ATOM 722 O O . VAL A 1 86 ? 8.073 -1.523 -27.271 1.00 87.00 86 VAL A O 1
ATOM 725 N N . HIS A 1 87 ? 6.738 -1.333 -29.059 1.00 83.44 87 HIS A N 1
ATOM 726 C CA . HIS A 1 87 ? 5.738 -2.302 -28.586 1.00 83.44 87 HIS A CA 1
ATOM 727 C C . HIS A 1 87 ? 6.257 -3.755 -28.616 1.00 83.44 87 HIS A C 1
ATOM 729 O O . HIS A 1 87 ? 6.031 -4.519 -27.676 1.00 83.44 87 HIS A O 1
ATOM 735 N N . LYS A 1 88 ? 6.958 -4.145 -29.687 1.00 86.12 88 LYS A N 1
ATOM 736 C CA . LYS A 1 88 ? 7.615 -5.453 -29.837 1.00 86.12 88 LYS A CA 1
ATOM 737 C C . LYS A 1 88 ? 9.111 -5.261 -30.107 1.00 86.12 88 LYS A C 1
ATOM 739 O O . LYS A 1 88 ? 9.453 -4.265 -30.748 1.00 86.12 88 LYS A O 1
ATOM 744 N N . PRO A 1 89 ? 9.975 -6.173 -29.631 1.00 90.62 89 PRO A N 1
ATOM 745 C CA . PRO A 1 89 ? 9.693 -7.321 -28.755 1.00 90.62 89 PRO A CA 1
ATOM 746 C C . PRO A 1 89 ? 9.305 -6.880 -27.330 1.00 90.62 89 PRO A C 1
ATOM 748 O O . PRO A 1 89 ? 9.504 -5.722 -26.960 1.00 90.62 89 PRO A O 1
ATOM 751 N N . ARG A 1 90 ? 8.702 -7.772 -26.536 1.00 91.38 90 ARG A N 1
ATOM 752 C CA . ARG A 1 90 ? 8.435 -7.580 -25.098 1.00 91.38 90 ARG A CA 1
ATOM 753 C C . ARG A 1 90 ? 9.735 -7.703 -24.297 1.00 91.38 90 ARG A C 1
ATOM 755 O O . ARG A 1 90 ? 10.675 -8.353 -24.738 1.00 91.38 90 ARG A O 1
ATOM 762 N N . LYS A 1 91 ? 9.802 -7.050 -23.136 1.00 93.38 91 LYS A N 1
ATOM 763 C CA . LYS A 1 91 ? 11.051 -6.877 -22.384 1.00 93.38 91 LYS A CA 1
ATOM 764 C C . LYS A 1 91 ? 11.003 -7.707 -21.123 1.00 93.38 91 LYS A C 1
ATOM 766 O O . LYS A 1 91 ? 10.030 -7.605 -20.384 1.00 93.38 91 LYS A O 1
ATOM 771 N N . ILE A 1 92 ? 12.055 -8.475 -20.896 1.00 95.25 92 ILE A N 1
ATOM 772 C CA . ILE A 1 92 ? 12.322 -9.197 -19.661 1.00 95.25 92 ILE A CA 1
ATOM 773 C C . ILE A 1 92 ? 13.495 -8.503 -18.989 1.00 95.25 92 ILE A C 1
ATOM 775 O O . ILE A 1 92 ? 14.511 -8.252 -19.634 1.00 95.25 92 ILE A O 1
ATOM 779 N N . VAL A 1 93 ? 13.359 -8.184 -17.711 1.00 93.50 93 VAL A N 1
ATOM 780 C CA . VAL A 1 93 ? 14.437 -7.576 -16.930 1.00 93.50 93 VAL A CA 1
ATOM 781 C C . VAL A 1 93 ? 14.499 -8.228 -15.562 1.00 93.50 93 VAL A C 1
ATOM 783 O O . VAL A 1 93 ? 13.506 -8.782 -15.081 1.00 93.50 93 VAL A O 1
ATOM 786 N N . LEU A 1 94 ? 15.668 -8.135 -14.934 1.00 91.19 94 LEU A N 1
ATOM 787 C CA . LEU A 1 94 ? 15.810 -8.528 -13.542 1.00 91.19 94 LEU A CA 1
ATOM 788 C 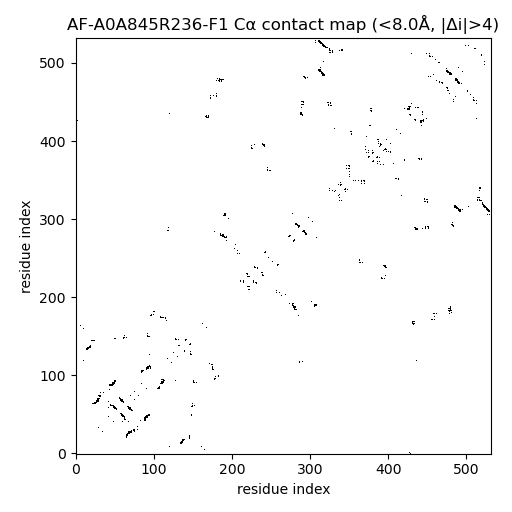C . LEU A 1 94 ? 15.031 -7.569 -12.632 1.00 91.19 94 LEU A C 1
ATOM 790 O O . LEU A 1 94 ? 14.174 -8.038 -11.902 1.00 91.19 94 LEU A O 1
ATOM 794 N N . ASP A 1 95 ? 15.283 -6.259 -12.734 1.00 89.69 95 ASP A N 1
ATOM 795 C CA . ASP A 1 95 ? 14.603 -5.192 -11.983 1.00 89.69 95 ASP A CA 1
ATOM 796 C C . ASP A 1 95 ? 14.243 -4.034 -12.931 1.00 89.69 95 ASP A C 1
ATOM 798 O O . ASP A 1 95 ? 15.106 -3.469 -13.610 1.00 89.69 95 ASP A O 1
ATOM 802 N N . ALA A 1 96 ? 12.959 -3.680 -13.007 1.00 89.56 96 ALA A N 1
ATOM 803 C CA . ALA A 1 96 ? 12.461 -2.615 -13.872 1.00 89.56 96 ALA A CA 1
ATOM 804 C C . ALA A 1 96 ? 12.532 -1.224 -13.224 1.00 89.56 96 ALA A C 1
ATOM 806 O O . ALA A 1 96 ? 12.392 -0.211 -13.920 1.00 89.56 96 ALA A O 1
ATOM 807 N N . LYS A 1 97 ? 12.763 -1.133 -11.909 1.00 87.75 97 LYS A N 1
ATOM 808 C CA . LYS A 1 97 ? 12.762 0.134 -11.167 1.00 87.75 97 LYS A CA 1
ATOM 809 C C . LYS A 1 97 ? 13.762 1.163 -11.723 1.00 87.75 97 LYS A C 1
ATOM 811 O O . LYS A 1 97 ? 13.346 2.308 -11.932 1.00 87.75 97 LYS A O 1
ATOM 816 N N . PRO A 1 98 ? 15.025 0.821 -12.063 1.00 86.44 98 PRO A N 1
ATOM 817 C CA . PRO A 1 98 ? 15.956 1.769 -12.686 1.00 86.44 98 PRO A CA 1
ATOM 818 C C . PRO A 1 98 ? 15.484 2.276 -14.057 1.00 86.44 98 PRO A C 1
ATOM 820 O O . PRO A 1 98 ? 15.767 3.411 -14.438 1.00 86.44 98 PRO A O 1
ATOM 823 N N . ILE A 1 99 ? 14.732 1.463 -14.802 1.00 87.50 99 ILE A N 1
ATOM 824 C CA . ILE A 1 99 ? 14.230 1.815 -16.136 1.00 87.50 99 ILE A CA 1
ATOM 825 C C . ILE A 1 99 ? 13.105 2.844 -16.013 1.00 87.50 99 ILE A C 1
ATOM 827 O O . ILE A 1 99 ? 13.137 3.875 -16.685 1.00 87.50 99 ILE A O 1
ATOM 831 N N . TYR A 1 100 ? 12.151 2.628 -15.102 1.00 87.19 100 TYR A N 1
ATOM 832 C CA . TYR A 1 100 ? 11.076 3.592 -14.848 1.00 87.19 100 TYR A CA 1
ATOM 833 C C . TYR A 1 100 ? 11.591 4.939 -14.334 1.00 87.19 100 TYR A C 1
ATOM 835 O O . TYR A 1 100 ? 10.951 5.967 -14.569 1.00 87.19 100 TYR A O 1
ATOM 843 N N . LYS A 1 101 ? 12.759 4.956 -13.678 1.00 83.19 101 LYS A N 1
ATOM 844 C CA . LYS A 1 101 ? 13.396 6.197 -13.229 1.00 83.19 101 LYS A CA 1
ATOM 845 C C . LYS A 1 101 ? 14.053 7.007 -14.354 1.00 83.19 101 LYS A C 1
ATOM 847 O O . LYS A 1 101 ? 14.240 8.208 -14.212 1.00 83.19 101 LYS A O 1
ATOM 852 N N . ASN A 1 102 ? 14.357 6.389 -15.492 1.00 77.88 102 ASN A N 1
ATOM 853 C CA . ASN A 1 102 ? 15.120 7.012 -16.579 1.00 77.88 102 ASN A CA 1
ATOM 854 C C . ASN A 1 102 ? 14.275 7.720 -17.652 1.00 77.88 102 ASN A C 1
ATOM 856 O O . ASN A 1 102 ? 14.787 8.065 -18.720 1.00 77.88 102 ASN A O 1
ATOM 860 N N . ASP A 1 103 ? 13.003 7.977 -17.354 1.00 67.00 103 ASP A N 1
ATOM 861 C CA . ASP A 1 103 ? 12.063 8.723 -18.194 1.00 67.00 103 ASP A CA 1
ATOM 862 C C . ASP A 1 103 ? 11.791 8.140 -19.592 1.00 67.00 103 ASP A C 1
ATOM 864 O O . ASP A 1 103 ? 11.438 8.841 -20.542 1.00 67.00 103 ASP A O 1
ATOM 868 N N . PHE A 1 104 ? 11.917 6.821 -19.745 1.00 72.81 104 PHE A N 1
ATOM 869 C CA . PHE A 1 104 ? 11.539 6.178 -20.996 1.00 72.81 104 PHE A CA 1
ATOM 870 C C . PHE A 1 104 ? 10.015 6.244 -21.186 1.00 72.81 104 PHE A C 1
ATOM 872 O O . PHE A 1 104 ? 9.238 5.825 -20.326 1.00 72.81 104 PHE A O 1
ATOM 879 N N . ASN A 1 105 ? 9.570 6.751 -22.340 1.00 67.69 105 ASN A N 1
ATOM 880 C CA . ASN A 1 105 ? 8.174 6.660 -22.776 1.00 67.69 105 ASN A CA 1
ATOM 881 C C . ASN A 1 105 ? 7.852 5.210 -23.172 1.00 67.69 105 ASN A C 1
ATOM 883 O O . ASN A 1 105 ? 7.865 4.852 -24.348 1.00 67.69 105 ASN A O 1
ATOM 887 N N . LEU A 1 106 ? 7.599 4.368 -22.173 1.00 73.25 106 LEU A N 1
ATOM 888 C CA . LEU A 1 106 ? 7.294 2.953 -22.358 1.00 73.25 106 LEU A CA 1
ATOM 889 C C . LEU A 1 106 ? 5.925 2.781 -23.026 1.00 73.25 106 LEU A C 1
ATOM 891 O O . LEU A 1 106 ? 4.922 3.336 -22.566 1.00 73.25 106 LEU A O 1
ATOM 895 N N . VAL A 1 107 ? 5.894 2.005 -24.112 1.00 60.88 107 VAL A N 1
ATOM 896 C CA . VAL A 1 107 ? 4.662 1.676 -24.852 1.00 60.88 107 VAL A CA 1
ATOM 897 C C . VAL A 1 107 ? 4.025 0.378 -24.345 1.00 60.88 107 VAL A C 1
ATOM 899 O O . VAL A 1 107 ? 2.813 0.240 -24.444 1.00 60.88 107 VAL A O 1
ATOM 902 N N . ASN A 1 108 ? 4.804 -0.521 -23.728 1.00 68.38 108 ASN A N 1
ATOM 903 C CA . ASN A 1 108 ? 4.331 -1.758 -23.098 1.00 68.38 108 ASN A CA 1
ATOM 904 C C . ASN A 1 108 ? 4.987 -1.975 -21.731 1.00 68.38 108 ASN A C 1
ATOM 906 O O . ASN A 1 108 ? 6.116 -1.536 -21.508 1.00 68.38 108 ASN A O 1
ATO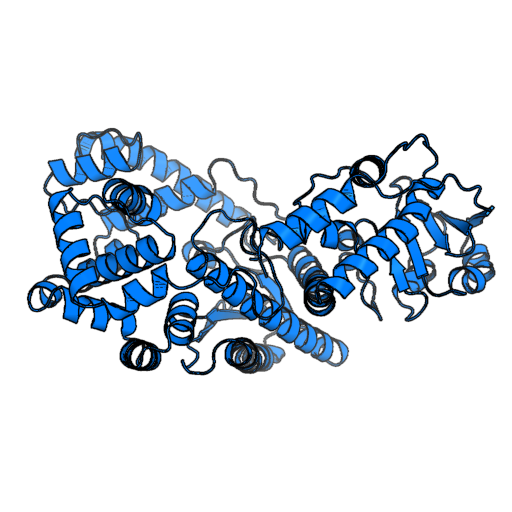M 910 N N . GLY A 1 109 ? 4.283 -2.684 -20.842 1.00 70.31 109 GLY A N 1
ATOM 911 C CA . GLY A 1 109 ? 4.811 -3.085 -19.539 1.00 70.31 109 GLY A CA 1
ATOM 912 C C . GLY A 1 109 ? 6.069 -3.949 -19.664 1.00 70.31 109 GLY A C 1
ATOM 913 O O . GLY A 1 109 ? 6.198 -4.756 -20.591 1.00 70.31 109 GLY A O 1
ATOM 914 N N . ILE A 1 110 ? 6.996 -3.757 -18.730 1.00 88.44 110 ILE A N 1
ATOM 915 C CA . ILE A 1 110 ? 8.228 -4.536 -18.613 1.00 88.44 110 ILE A CA 1
ATOM 916 C C . ILE A 1 110 ? 7.941 -5.764 -17.744 1.00 88.44 110 ILE A C 1
ATOM 918 O O . ILE A 1 110 ? 7.337 -5.635 -16.680 1.00 88.44 110 ILE A O 1
ATOM 922 N N . TYR A 1 111 ? 8.370 -6.945 -18.191 1.00 92.31 111 TYR A N 1
ATOM 923 C CA . TYR A 1 111 ? 8.282 -8.172 -17.408 1.00 92.31 111 TYR A CA 1
ATOM 924 C C . TYR A 1 111 ? 9.430 -8.204 -16.397 1.00 92.31 111 TYR A C 1
ATOM 926 O O . TYR A 1 111 ? 10.564 -8.551 -16.733 1.00 92.31 111 TYR A O 1
ATOM 934 N N . ASP A 1 112 ? 9.125 -7.790 -15.174 1.00 92.38 112 ASP A N 1
ATOM 935 C CA . ASP A 1 112 ? 10.065 -7.721 -14.059 1.00 92.38 112 ASP A CA 1
ATOM 936 C C . ASP A 1 112 ? 10.054 -9.046 -13.284 1.00 92.38 112 ASP A C 1
ATOM 938 O O . ASP A 1 112 ? 9.065 -9.412 -12.639 1.00 92.38 112 ASP A O 1
ATOM 942 N N . ILE A 1 113 ? 11.142 -9.806 -13.397 1.00 91.44 113 ILE A N 1
ATOM 943 C CA . ILE A 1 113 ? 11.219 -11.128 -12.776 1.00 91.44 113 ILE A CA 1
ATOM 944 C C . ILE A 1 113 ? 11.392 -10.999 -11.257 1.00 91.44 113 ILE A C 1
ATOM 946 O O . ILE A 1 113 ? 10.737 -11.735 -10.514 1.00 91.44 113 ILE A O 1
ATOM 950 N N . LEU A 1 114 ? 12.209 -10.054 -10.776 1.00 89.31 114 LEU A N 1
ATOM 951 C CA . LEU A 1 114 ? 12.407 -9.836 -9.342 1.00 89.31 114 LEU A CA 1
ATOM 952 C C . LEU A 1 114 ? 11.099 -9.443 -8.652 1.00 89.31 114 LEU A C 1
ATOM 954 O O . LEU A 1 114 ? 10.819 -9.907 -7.546 1.00 89.31 114 LEU A O 1
ATOM 958 N N . LEU A 1 115 ? 10.272 -8.636 -9.315 1.00 89.50 115 LEU A N 1
ATOM 959 C CA . LEU A 1 115 ? 8.945 -8.266 -8.845 1.00 89.50 115 LEU A CA 1
ATOM 960 C C . LEU A 1 115 ? 8.066 -9.494 -8.627 1.00 89.50 115 LEU A C 1
ATOM 962 O O . LEU A 1 115 ? 7.497 -9.638 -7.545 1.00 89.50 115 LEU A O 1
ATOM 966 N N . ILE A 1 116 ? 7.964 -10.384 -9.622 1.00 88.75 116 ILE A N 1
ATOM 967 C CA . ILE A 1 116 ? 7.148 -11.601 -9.499 1.00 88.75 116 ILE A CA 1
ATOM 968 C C . ILE A 1 116 ? 7.638 -12.431 -8.318 1.00 88.75 116 ILE A C 1
ATOM 970 O O . ILE A 1 116 ? 6.838 -12.846 -7.482 1.00 88.75 116 ILE A O 1
ATOM 974 N N . SER A 1 117 ? 8.950 -12.618 -8.205 1.00 85.81 117 SER A N 1
ATOM 975 C CA . SER A 1 117 ? 9.552 -13.350 -7.096 1.00 85.81 117 SER A CA 1
ATOM 976 C C . SER A 1 117 ? 9.236 -12.717 -5.735 1.00 85.81 117 SER A C 1
ATOM 978 O O . SER A 1 117 ? 8.895 -13.417 -4.778 1.00 85.81 117 SER A O 1
ATOM 980 N N . ASN A 1 118 ? 9.282 -11.386 -5.642 1.00 83.75 118 ASN A N 1
ATOM 981 C CA . ASN A 1 118 ? 9.051 -10.645 -4.403 1.00 83.75 118 ASN A CA 1
ATOM 982 C C . ASN A 1 118 ? 7.596 -10.629 -3.937 1.00 83.75 118 ASN A C 1
ATOM 984 O O . ASN A 1 118 ? 7.366 -10.506 -2.732 1.00 83.75 118 ASN A O 1
ATOM 988 N N . ILE A 1 119 ? 6.628 -10.833 -4.836 1.00 81.44 119 ILE A N 1
ATOM 989 C CA . ILE A 1 119 ? 5.224 -11.052 -4.454 1.00 81.44 119 ILE A CA 1
ATOM 990 C C . ILE A 1 119 ? 5.093 -12.272 -3.523 1.00 81.44 119 ILE A C 1
ATOM 992 O O . ILE A 1 119 ? 4.244 -12.265 -2.629 1.00 81.44 119 ILE A O 1
ATOM 996 N N . PHE A 1 120 ? 5.942 -13.292 -3.690 1.00 76.12 120 PHE A N 1
ATOM 997 C CA . PHE A 1 120 ? 5.834 -14.558 -2.960 1.00 76.12 120 PHE A CA 1
ATOM 998 C C . PHE A 1 120 ? 6.910 -14.748 -1.875 1.00 76.12 120 PHE A C 1
ATOM 1000 O O . PHE A 1 120 ? 6.576 -15.215 -0.785 1.00 76.12 120 PHE A O 1
ATOM 1007 N N . TYR A 1 121 ? 8.167 -14.355 -2.125 1.00 74.25 121 TYR A N 1
ATOM 1008 C CA . TYR A 1 121 ? 9.316 -14.756 -1.289 1.00 74.25 121 TYR A CA 1
ATOM 1009 C C . TYR A 1 121 ? 10.064 -13.626 -0.592 1.00 74.25 121 TYR A C 1
ATOM 1011 O O . TYR A 1 121 ? 10.837 -13.913 0.317 1.00 74.25 121 TYR A O 1
ATOM 1019 N N . LYS A 1 122 ? 9.826 -12.360 -0.964 1.00 72.88 122 LYS A N 1
ATOM 1020 C CA . LYS A 1 122 ? 10.589 -11.204 -0.451 1.00 72.88 122 LYS A CA 1
ATOM 1021 C C . LYS A 1 122 ? 12.102 -11.469 -0.446 1.00 72.88 122 LYS A C 1
ATOM 1023 O O . LYS A 1 122 ? 12.745 -11.456 0.602 1.00 72.88 122 LYS A O 1
ATOM 1028 N N . LEU A 1 123 ? 12.640 -11.778 -1.617 1.00 72.38 123 LEU A N 1
ATOM 1029 C CA . LEU A 1 123 ? 14.035 -12.157 -1.760 1.00 72.38 123 LEU A CA 1
ATOM 1030 C C . LEU A 1 123 ? 14.935 -10.932 -1.612 1.00 72.38 123 LEU A C 1
ATOM 1032 O O . LEU A 1 123 ? 14.636 -9.847 -2.114 1.00 72.38 123 LEU A O 1
ATOM 1036 N N . HIS A 1 124 ? 16.064 -11.138 -0.944 1.00 69.69 124 HIS A N 1
ATOM 1037 C CA . HIS A 1 124 ? 17.183 -10.209 -0.962 1.00 69.69 124 HIS A CA 1
ATOM 1038 C C . HIS A 1 124 ? 18.161 -10.698 -2.023 1.00 69.69 124 HIS A C 1
ATOM 1040 O O . HIS A 1 124 ? 18.757 -11.758 -1.865 1.00 69.69 124 HIS A O 1
ATOM 1046 N N . ILE A 1 125 ? 18.254 -9.959 -3.125 1.00 77.25 125 ILE A N 1
ATOM 1047 C CA . ILE A 1 125 ? 19.036 -10.336 -4.302 1.00 77.25 125 ILE A CA 1
ATOM 1048 C C . ILE A 1 125 ? 19.966 -9.176 -4.619 1.00 77.25 125 ILE A C 1
ATOM 1050 O O . ILE A 1 125 ? 19.488 -8.060 -4.829 1.00 77.25 125 ILE A O 1
ATOM 1054 N N . ASN A 1 126 ? 21.274 -9.439 -4.604 1.00 75.88 126 ASN A N 1
ATOM 1055 C CA . ASN A 1 126 ? 22.286 -8.402 -4.808 1.00 75.88 126 ASN A CA 1
ATOM 1056 C C . ASN A 1 126 ? 22.624 -8.234 -6.292 1.00 75.88 126 ASN A C 1
ATOM 1058 O O . ASN A 1 126 ? 22.809 -7.112 -6.753 1.00 75.88 126 ASN A O 1
ATOM 1062 N N . ASP A 1 127 ? 22.666 -9.335 -7.045 1.00 82.12 127 ASP A N 1
ATOM 1063 C CA . ASP A 1 127 ? 22.973 -9.337 -8.472 1.00 82.12 127 ASP A CA 1
ATOM 1064 C C . ASP A 1 127 ? 22.240 -10.468 -9.228 1.00 82.12 127 ASP A C 1
ATOM 1066 O O . ASP A 1 127 ? 21.429 -11.217 -8.672 1.00 82.12 127 ASP A O 1
ATOM 1070 N N . ILE A 1 128 ? 22.499 -10.585 -10.534 1.00 87.50 128 ILE A N 1
ATOM 1071 C CA . ILE A 1 128 ? 21.894 -11.631 -11.366 1.00 87.50 128 ILE A CA 1
ATOM 1072 C C . ILE A 1 128 ? 22.430 -13.037 -11.051 1.00 87.50 128 ILE A C 1
ATOM 1074 O O . ILE A 1 128 ? 21.699 -14.003 -11.251 1.00 87.50 128 ILE A O 1
ATOM 1078 N N . ASN A 1 129 ? 23.654 -13.179 -10.533 1.00 87.25 129 ASN A N 1
ATOM 1079 C CA . ASN A 1 129 ? 24.188 -14.476 -10.112 1.00 87.25 129 ASN A CA 1
ATOM 1080 C C . ASN A 1 129 ? 23.397 -15.014 -8.921 1.00 87.25 129 ASN A C 1
ATOM 1082 O O . ASN A 1 129 ? 22.907 -16.143 -8.967 1.00 87.25 129 ASN A O 1
ATOM 1086 N N . ASP A 1 130 ? 23.238 -14.186 -7.888 1.00 85.88 130 ASP A N 1
ATOM 1087 C CA . ASP A 1 130 ? 22.438 -14.472 -6.700 1.00 85.88 130 ASP A CA 1
ATOM 1088 C C . ASP A 1 130 ? 21.000 -14.810 -7.097 1.00 85.88 130 ASP A C 1
ATOM 1090 O O . ASP A 1 130 ? 20.420 -15.782 -6.603 1.00 85.88 130 ASP A O 1
ATOM 1094 N N . PHE A 1 131 ? 20.440 -14.053 -8.051 1.00 87.81 131 PHE A N 1
ATOM 1095 C CA . PHE A 1 131 ? 19.118 -14.341 -8.593 1.00 87.81 131 PHE A CA 1
ATOM 1096 C C . PHE A 1 131 ? 19.065 -15.740 -9.208 1.00 87.81 131 PHE A C 1
ATOM 1098 O O . PHE A 1 131 ? 18.290 -16.577 -8.759 1.00 87.81 131 PHE A O 1
ATOM 1105 N N . ILE A 1 132 ? 19.894 -16.024 -10.213 1.00 88.31 132 ILE A N 1
ATOM 1106 C CA . ILE A 1 132 ? 19.855 -17.292 -10.950 1.00 88.31 132 ILE A CA 1
ATOM 1107 C C . ILE A 1 132 ? 20.093 -18.488 -10.019 1.00 88.31 132 ILE A C 1
ATOM 1109 O O . ILE A 1 132 ? 19.336 -19.456 -10.083 1.00 88.31 132 ILE A O 1
ATOM 1113 N N . LYS A 1 133 ? 21.059 -18.399 -9.096 1.00 86.06 133 LYS A N 1
ATOM 1114 C CA . LYS A 1 133 ? 21.334 -19.443 -8.091 1.00 86.06 133 LYS A CA 1
ATOM 1115 C C . LYS A 1 133 ? 20.160 -19.703 -7.150 1.00 86.06 133 LYS A C 1
ATOM 1117 O O . LYS A 1 133 ? 20.015 -20.815 -6.659 1.00 86.06 133 LYS A O 1
ATOM 1122 N N . THR A 1 134 ? 19.310 -18.703 -6.913 1.00 83.50 134 THR A N 1
ATOM 1123 C CA . THR A 1 134 ? 18.101 -18.880 -6.097 1.00 83.50 134 THR A CA 1
ATOM 1124 C C . THR A 1 134 ? 17.059 -19.759 -6.799 1.00 83.50 134 THR A C 1
ATOM 1126 O O . THR A 1 134 ? 16.311 -20.460 -6.122 1.00 83.50 134 THR A O 1
ATOM 1129 N N . PHE A 1 135 ? 16.993 -19.723 -8.137 1.00 80.69 135 PHE A N 1
ATOM 1130 C CA . PHE A 1 135 ? 15.926 -20.373 -8.915 1.00 80.69 135 PHE A CA 1
ATOM 1131 C C . PHE A 1 135 ? 16.354 -21.625 -9.690 1.00 80.69 135 PHE A C 1
ATOM 1133 O O . PHE A 1 135 ? 15.507 -22.379 -10.182 1.00 80.69 135 PHE A O 1
ATOM 1140 N N . MET A 1 136 ? 17.654 -21.812 -9.897 1.00 85.06 136 MET A N 1
ATOM 1141 C CA . MET A 1 136 ? 18.174 -22.810 -10.824 1.00 85.06 136 MET A CA 1
ATOM 1142 C C . MET A 1 136 ? 19.181 -23.723 -10.136 1.00 85.06 136 MET A C 1
ATOM 1144 O O . MET A 1 136 ? 20.038 -23.269 -9.380 1.00 85.06 136 MET A O 1
ATOM 1148 N N . ASN A 1 137 ? 19.095 -25.018 -10.436 1.00 76.06 137 ASN A N 1
ATOM 1149 C CA . ASN A 1 137 ? 20.040 -26.012 -9.930 1.00 76.06 137 ASN A CA 1
ATOM 1150 C C . ASN A 1 137 ? 21.254 -26.127 -10.854 1.00 76.06 137 ASN A C 1
ATOM 1152 O O . ASN A 1 137 ? 21.136 -25.901 -12.059 1.00 76.06 137 ASN A O 1
ATOM 1156 N N . ASN A 1 138 ? 22.390 -26.563 -10.299 1.00 72.50 138 ASN A N 1
ATOM 1157 C CA . ASN A 1 138 ? 23.627 -26.840 -11.042 1.00 72.50 138 ASN A CA 1
ATOM 1158 C C . ASN A 1 138 ? 24.131 -25.634 -11.858 1.00 72.50 138 ASN A C 1
ATOM 1160 O O . ASN A 1 138 ? 24.525 -25.769 -13.016 1.00 72.50 138 ASN A O 1
ATOM 1164 N N . VAL A 1 139 ? 24.086 -24.439 -11.263 1.00 80.56 139 VAL A N 1
ATOM 1165 C CA . VAL A 1 139 ? 24.587 -23.209 -11.890 1.00 80.56 139 VAL A CA 1
ATOM 1166 C C . VAL A 1 139 ? 26.109 -23.174 -11.780 1.00 80.56 139 VAL A C 1
ATOM 1168 O O . VAL A 1 139 ? 26.645 -22.806 -10.737 1.00 80.56 139 VAL A O 1
ATOM 1171 N N . ASP A 1 140 ? 26.788 -23.529 -12.867 1.00 71.75 140 ASP A N 1
ATOM 1172 C CA . ASP A 1 140 ? 28.245 -23.423 -13.009 1.00 71.75 140 ASP A CA 1
ATOM 1173 C C . ASP A 1 140 ? 28.598 -22.568 -14.235 1.00 71.75 140 ASP A C 1
ATOM 1175 O O . ASP A 1 140 ? 29.042 -23.046 -15.276 1.00 71.75 140 ASP A O 1
ATOM 1179 N N . SER A 1 141 ? 28.264 -21.277 -14.166 1.00 78.00 141 SER A N 1
ATOM 1180 C CA . SER A 1 141 ? 28.561 -20.323 -15.234 1.00 78.00 141 SER A CA 1
ATOM 1181 C C . SER A 1 141 ? 28.851 -18.949 -14.657 1.00 78.00 141 SER A C 1
ATOM 1183 O O . SER A 1 141 ? 27.981 -18.330 -14.051 1.00 78.00 141 SER A O 1
ATOM 1185 N N . ASN A 1 142 ? 30.042 -18.436 -14.959 1.00 82.00 142 ASN A N 1
ATOM 1186 C CA . ASN A 1 142 ? 30.407 -17.038 -14.729 1.00 82.00 142 ASN A CA 1
ATOM 1187 C C . ASN A 1 142 ? 30.097 -16.146 -15.948 1.00 82.00 142 ASN A C 1
ATOM 1189 O O . ASN A 1 142 ? 30.326 -14.939 -15.906 1.00 82.00 142 ASN A O 1
ATOM 1193 N N . ASN A 1 143 ? 29.580 -16.715 -17.047 1.00 89.88 143 ASN A N 1
ATOM 1194 C CA . ASN A 1 143 ? 29.220 -15.945 -18.235 1.00 89.88 143 ASN A CA 1
ATOM 1195 C C . ASN A 1 143 ? 27.901 -15.186 -18.011 1.00 89.88 143 ASN A C 1
ATOM 1197 O O . ASN A 1 143 ? 26.816 -15.773 -17.982 1.00 89.88 143 ASN A O 1
ATOM 1201 N N . ILE A 1 144 ? 28.005 -13.859 -17.918 1.00 91.06 144 ILE A N 1
ATOM 1202 C CA . ILE A 1 144 ? 26.879 -12.945 -17.717 1.00 91.06 144 ILE A CA 1
ATOM 1203 C C . ILE A 1 144 ? 25.800 -13.054 -18.802 1.00 91.06 144 ILE A C 1
ATOM 1205 O O . ILE A 1 144 ? 24.612 -13.016 -18.489 1.00 91.06 144 ILE A O 1
ATOM 1209 N N . ASN A 1 145 ? 26.175 -13.254 -20.067 1.00 93.62 145 ASN A N 1
ATOM 1210 C CA . ASN A 1 145 ? 25.219 -13.373 -21.167 1.00 93.62 145 ASN A CA 1
ATOM 1211 C C . ASN A 1 145 ? 24.388 -14.657 -21.027 1.00 93.62 145 ASN A C 1
ATOM 1213 O O . ASN A 1 145 ? 23.168 -14.625 -21.212 1.00 93.62 145 ASN A O 1
ATOM 1217 N N . THR A 1 146 ? 25.022 -15.761 -20.619 1.00 93.69 146 THR A N 1
ATOM 1218 C CA . THR A 1 146 ? 24.339 -17.029 -20.322 1.00 93.69 146 THR A CA 1
ATOM 1219 C C . THR A 1 146 ? 23.360 -16.866 -19.159 1.00 93.69 146 THR A C 1
ATOM 1221 O O . THR A 1 146 ? 22.217 -17.317 -19.249 1.00 93.69 146 THR A O 1
ATOM 1224 N N . LEU A 1 147 ? 23.744 -16.163 -18.089 1.00 93.00 147 LEU A N 1
ATOM 1225 C CA . LEU A 1 147 ? 22.842 -15.864 -16.966 1.00 93.00 147 LEU A CA 1
ATOM 1226 C C . LEU A 1 147 ? 21.622 -15.047 -17.415 1.00 93.00 147 LEU A C 1
ATOM 1228 O O . LEU A 1 147 ? 20.490 -15.396 -17.080 1.00 93.00 147 LEU A O 1
ATOM 1232 N N . ILE A 1 148 ? 21.831 -14.008 -18.230 1.00 94.50 148 ILE A N 1
ATOM 1233 C CA . ILE A 1 148 ? 20.743 -13.180 -18.770 1.00 94.50 148 ILE A CA 1
ATOM 1234 C C . ILE A 1 148 ? 19.832 -14.002 -19.691 1.00 94.50 148 ILE A C 1
ATOM 1236 O O . ILE A 1 148 ? 18.613 -13.850 -19.629 1.00 94.50 148 ILE A O 1
ATOM 1240 N N . TYR A 1 149 ? 20.376 -14.909 -20.512 1.00 95.19 149 TYR A N 1
ATOM 1241 C CA . TYR A 1 149 ? 19.558 -15.802 -21.342 1.00 95.19 149 TYR A CA 1
ATOM 1242 C C . TYR A 1 149 ? 18.601 -16.649 -20.494 1.00 95.19 149 TYR A C 1
ATOM 1244 O O . TYR A 1 149 ? 17.431 -16.813 -20.846 1.00 95.19 149 TYR A O 1
ATOM 1252 N N . ASN A 1 150 ? 19.065 -17.144 -19.344 1.00 93.56 150 ASN A N 1
ATOM 1253 C CA . ASN A 1 150 ? 18.254 -17.971 -18.454 1.00 93.56 150 ASN A CA 1
ATOM 1254 C C . ASN A 1 150 ? 17.053 -17.211 -17.845 1.00 93.56 150 ASN A C 1
ATOM 1256 O O . ASN A 1 150 ? 16.086 -17.848 -17.425 1.00 93.56 150 ASN A O 1
ATOM 1260 N N . LEU A 1 151 ? 17.011 -15.872 -17.912 1.00 94.00 151 LEU A N 1
ATOM 1261 C CA . LEU A 1 151 ? 15.806 -15.097 -17.587 1.00 94.00 151 LEU A CA 1
ATOM 1262 C C . LEU A 1 151 ? 14.615 -15.433 -18.504 1.00 94.00 151 LEU A C 1
ATOM 1264 O O . LEU A 1 151 ? 13.475 -15.421 -18.039 1.00 94.00 151 LEU A O 1
ATOM 1268 N N . HIS A 1 152 ? 14.845 -15.793 -19.775 1.00 93.88 152 HIS A N 1
ATOM 1269 C CA . HIS A 1 152 ? 13.776 -16.272 -20.668 1.00 93.88 152 HIS A CA 1
ATOM 1270 C C . HIS A 1 152 ? 13.140 -17.561 -20.134 1.00 93.88 152 HIS A C 1
ATOM 1272 O O . HIS A 1 152 ? 11.915 -17.674 -20.079 1.00 93.88 152 HIS A O 1
ATOM 1278 N N . ILE A 1 153 ? 13.973 -18.492 -19.661 1.00 92.06 153 ILE A N 1
ATOM 1279 C CA . ILE A 1 153 ? 13.546 -19.787 -19.111 1.00 92.06 153 ILE A CA 1
ATOM 1280 C C . ILE A 1 153 ? 12.742 -19.584 -17.825 1.00 92.06 153 ILE A C 1
ATOM 1282 O O . ILE A 1 153 ? 11.676 -20.178 -17.651 1.00 92.06 153 ILE A O 1
ATOM 1286 N N . ILE A 1 154 ? 13.219 -18.703 -16.942 1.00 91.31 154 ILE A N 1
ATOM 1287 C CA . ILE A 1 154 ? 12.512 -18.354 -15.706 1.00 91.31 154 ILE A CA 1
ATOM 1288 C C . ILE A 1 154 ? 11.164 -17.699 -16.028 1.00 91.31 154 ILE A C 1
ATOM 1290 O O . ILE A 1 154 ? 10.150 -18.085 -15.446 1.00 91.31 154 ILE A O 1
ATOM 1294 N N . LYS A 1 155 ? 11.112 -16.774 -16.998 1.00 92.56 155 LYS A N 1
ATOM 1295 C CA . LYS A 1 155 ? 9.862 -16.146 -17.457 1.00 92.56 155 LYS A CA 1
ATOM 1296 C C . LYS A 1 155 ? 8.850 -17.188 -17.942 1.00 92.56 155 LYS A C 1
ATOM 1298 O O . LYS A 1 155 ? 7.693 -17.133 -17.532 1.00 92.56 155 LYS A O 1
ATOM 1303 N N . ASP A 1 156 ? 9.254 -18.146 -18.776 1.00 91.44 156 ASP A N 1
ATOM 1304 C CA . ASP A 1 156 ? 8.348 -19.199 -19.264 1.00 91.44 156 ASP A CA 1
ATOM 1305 C C . ASP A 1 156 ? 7.816 -20.076 -18.125 1.00 91.44 156 ASP A C 1
ATOM 1307 O O . ASP A 1 156 ? 6.621 -20.403 -18.073 1.00 91.44 156 ASP A O 1
ATOM 1311 N N . LYS A 1 157 ? 8.679 -20.400 -17.156 1.00 88.50 157 LYS A N 1
ATOM 1312 C CA . LYS A 1 157 ? 8.260 -21.158 -15.980 1.00 88.50 157 LYS A CA 1
ATOM 1313 C C . LYS A 1 157 ? 7.281 -20.367 -15.119 1.00 88.50 157 LYS A C 1
ATOM 1315 O O . LYS A 1 157 ? 6.238 -20.904 -14.753 1.00 88.50 157 LYS A O 1
ATOM 1320 N N . PHE A 1 158 ? 7.564 -19.094 -14.850 1.00 89.62 158 PHE A N 1
ATOM 1321 C CA . PHE A 1 158 ? 6.663 -18.208 -14.114 1.00 89.62 158 PHE A CA 1
ATOM 1322 C C . PHE A 1 158 ? 5.314 -18.077 -14.815 1.00 89.62 158 PHE A C 1
ATOM 1324 O O . PHE A 1 158 ? 4.289 -18.247 -14.162 1.00 89.62 158 PHE A O 1
ATOM 1331 N N . ASN A 1 159 ? 5.294 -17.878 -16.134 1.00 91.12 159 ASN A N 1
ATOM 1332 C CA . ASN A 1 159 ? 4.056 -17.795 -16.905 1.00 91.12 159 ASN A CA 1
ATOM 1333 C C . ASN A 1 159 ? 3.179 -19.038 -16.727 1.00 91.12 159 ASN A C 1
ATOM 1335 O O . ASN A 1 159 ? 1.985 -18.907 -16.488 1.00 91.12 159 ASN A O 1
ATOM 1339 N N . THR A 1 160 ? 3.773 -20.233 -16.772 1.00 87.88 160 THR A N 1
ATOM 1340 C CA . THR A 1 160 ? 3.042 -21.495 -16.566 1.00 87.88 160 THR A CA 1
ATOM 1341 C C . THR A 1 160 ? 2.361 -21.533 -15.193 1.00 87.88 160 THR A C 1
ATOM 1343 O O . THR A 1 160 ? 1.205 -21.935 -15.065 1.00 87.88 160 THR A O 1
ATOM 1346 N N . ILE A 1 161 ? 3.065 -21.092 -14.148 1.00 84.44 161 ILE A N 1
ATOM 1347 C CA . ILE A 1 161 ? 2.549 -21.106 -12.774 1.00 84.44 161 ILE A CA 1
ATOM 1348 C C . ILE A 1 161 ? 1.468 -20.037 -12.587 1.00 84.44 161 ILE A C 1
ATOM 1350 O O . ILE A 1 161 ? 0.424 -20.306 -11.984 1.00 84.44 161 ILE A O 1
ATOM 1354 N N . LEU A 1 162 ? 1.714 -18.831 -13.102 1.00 88.56 162 LEU A N 1
ATOM 1355 C CA . LEU A 1 162 ? 0.778 -17.713 -13.038 1.00 88.56 162 LEU A CA 1
ATOM 1356 C C . LEU A 1 162 ? -0.517 -18.026 -13.788 1.00 88.56 162 LEU A C 1
ATOM 1358 O O . LEU A 1 162 ? -1.586 -17.671 -13.291 1.00 88.56 162 LEU A O 1
ATOM 1362 N N . ASP A 1 163 ? -0.435 -18.721 -14.924 1.00 89.25 163 ASP A N 1
ATOM 1363 C CA . ASP A 1 163 ? -1.598 -19.174 -15.687 1.00 89.25 163 ASP A CA 1
ATOM 1364 C C . ASP A 1 163 ? -2.418 -20.199 -14.901 1.00 89.25 163 ASP A C 1
ATOM 1366 O O . ASP A 1 163 ? -3.598 -19.978 -14.617 1.00 89.25 163 ASP A O 1
ATOM 1370 N N . LYS A 1 164 ? -1.753 -21.267 -14.430 1.00 86.00 164 LYS A N 1
ATOM 1371 C CA . LYS A 1 164 ? -2.368 -22.336 -13.626 1.00 86.00 164 LYS A CA 1
ATOM 1372 C C . LYS A 1 164 ? -3.129 -21.776 -12.419 1.00 86.00 164 LYS A C 1
ATOM 1374 O O . LYS A 1 164 ? -4.197 -22.275 -12.070 1.00 86.00 164 LYS A O 1
ATOM 1379 N N . ASN A 1 165 ? -2.594 -20.725 -11.797 1.00 82.06 165 ASN A N 1
ATOM 1380 C CA . ASN A 1 165 ? -3.163 -20.097 -10.604 1.00 82.06 165 ASN A CA 1
ATOM 1381 C C . ASN A 1 165 ? -4.020 -18.848 -10.892 1.00 82.06 165 ASN A C 1
ATOM 1383 O O . ASN A 1 165 ? -4.477 -18.202 -9.949 1.00 82.06 165 ASN A O 1
ATOM 1387 N N . LYS A 1 166 ? -4.259 -18.490 -12.163 1.00 88.94 166 LYS A N 1
ATOM 1388 C CA . LYS A 1 166 ? -5.041 -17.307 -12.578 1.00 88.94 166 LYS A CA 1
ATOM 1389 C C . LYS A 1 166 ? -4.541 -15.992 -11.953 1.00 88.94 166 LYS A C 1
ATOM 1391 O O . LYS A 1 166 ? -5.332 -15.146 -11.533 1.00 88.94 166 LYS A O 1
ATOM 1396 N N . MET A 1 167 ? -3.223 -15.814 -11.877 1.00 88.56 167 MET A N 1
ATOM 1397 C CA . MET A 1 167 ? -2.569 -14.684 -11.198 1.00 88.56 167 MET A CA 1
ATOM 1398 C C . MET A 1 167 ? -2.083 -13.574 -12.137 1.00 88.56 167 MET A C 1
ATOM 1400 O O . MET A 1 167 ? -1.676 -12.515 -11.658 1.00 88.56 167 MET A O 1
ATOM 1404 N N . PHE A 1 168 ? -2.150 -13.765 -13.459 1.00 89.31 168 PHE A N 1
ATOM 1405 C CA . PHE A 1 168 ? -1.664 -12.772 -14.425 1.00 89.31 168 PHE A CA 1
ATOM 1406 C C . PHE A 1 168 ? -2.284 -11.387 -14.255 1.00 89.31 168 PHE A C 1
ATOM 1408 O O . PHE A 1 168 ? -1.568 -10.393 -14.334 1.00 89.31 168 PHE A O 1
ATOM 1415 N N . THR A 1 169 ? -3.590 -11.299 -13.995 1.00 89.25 169 THR A N 1
ATOM 1416 C CA . THR A 1 169 ? -4.261 -10.005 -13.796 1.00 89.25 169 THR A CA 1
ATOM 1417 C C . THR A 1 169 ? -3.651 -9.235 -12.626 1.00 89.25 169 THR A C 1
ATOM 1419 O O . THR A 1 169 ? -3.381 -8.043 -12.753 1.00 89.25 169 THR A O 1
ATOM 1422 N N . MET A 1 170 ? -3.369 -9.914 -11.513 1.00 90.62 170 MET A N 1
ATOM 1423 C CA . MET A 1 170 ? -2.755 -9.302 -10.335 1.00 90.62 170 MET A CA 1
ATOM 1424 C C . MET A 1 170 ? -1.299 -8.922 -10.580 1.00 90.62 170 MET A C 1
ATOM 1426 O O . MET A 1 170 ? -0.925 -7.788 -10.299 1.00 90.62 170 MET A O 1
ATOM 1430 N N . VAL A 1 171 ? -0.507 -9.808 -11.188 1.00 91.06 171 VAL A N 1
ATOM 1431 C CA . VAL A 1 171 ? 0.895 -9.515 -11.527 1.00 91.06 171 VAL A CA 1
ATOM 1432 C C . VAL A 1 171 ? 1.005 -8.333 -12.492 1.00 91.06 171 VAL A C 1
ATOM 1434 O O . VAL A 1 171 ? 1.809 -7.432 -12.269 1.00 91.06 171 VAL A O 1
ATOM 1437 N N . ASN A 1 172 ? 0.150 -8.268 -13.515 1.00 90.19 172 ASN A N 1
ATOM 1438 C CA . ASN A 1 172 ? 0.135 -7.147 -14.455 1.00 90.19 172 ASN A CA 1
ATOM 1439 C C . ASN A 1 172 ? -0.176 -5.815 -13.761 1.00 90.19 172 ASN A C 1
ATOM 1441 O O . ASN A 1 172 ? 0.420 -4.796 -14.100 1.00 90.19 172 ASN A O 1
ATOM 1445 N N . LYS A 1 173 ? -1.062 -5.810 -12.757 1.00 90.88 173 LYS A N 1
ATOM 1446 C CA . LYS A 1 173 ? -1.299 -4.610 -11.945 1.00 90.88 173 LYS A CA 1
ATOM 1447 C C . LYS A 1 173 ? -0.087 -4.220 -11.113 1.00 90.88 173 LYS A C 1
ATOM 1449 O O . LYS A 1 173 ? 0.164 -3.032 -10.966 1.00 90.88 173 LYS A O 1
ATOM 1454 N N . GLU A 1 174 ? 0.665 -5.177 -10.574 1.00 91.69 174 GLU A N 1
ATOM 1455 C CA . GLU A 1 174 ? 1.902 -4.859 -9.853 1.00 91.69 174 GLU A CA 1
ATOM 1456 C C . GLU A 1 174 ? 2.968 -4.267 -10.782 1.00 91.69 174 GLU A C 1
ATOM 1458 O O . GLU A 1 174 ? 3.644 -3.318 -10.391 1.00 91.69 174 GLU A O 1
ATOM 1463 N N . PHE A 1 175 ? 3.067 -4.736 -12.032 1.00 90.56 175 PHE A N 1
ATOM 1464 C CA . PHE A 1 175 ? 3.926 -4.097 -13.035 1.00 90.56 175 PHE A CA 1
ATOM 1465 C C . PHE A 1 175 ? 3.522 -2.642 -13.297 1.00 90.56 175 PHE A C 1
ATOM 1467 O O . PHE A 1 175 ? 4.383 -1.763 -13.326 1.00 90.56 175 PHE A O 1
ATOM 1474 N N . GLU A 1 176 ? 2.222 -2.368 -13.446 1.00 91.31 176 GLU A N 1
ATOM 1475 C CA . GLU A 1 176 ? 1.719 -0.997 -13.596 1.00 91.31 176 GLU A CA 1
ATOM 1476 C C . GLU A 1 176 ? 1.975 -0.152 -12.340 1.00 91.31 176 GLU A C 1
ATOM 1478 O O . GLU A 1 176 ? 2.373 1.008 -12.441 1.00 91.31 176 GLU A O 1
ATOM 1483 N N . LEU A 1 177 ? 1.782 -0.724 -11.148 1.00 93.06 177 LEU A N 1
ATOM 1484 C CA . LEU A 1 177 ? 2.029 -0.046 -9.879 1.00 93.06 177 LEU A CA 1
ATOM 1485 C C . LEU A 1 177 ? 3.506 0.315 -9.703 1.00 93.06 177 LEU A C 1
ATOM 1487 O O . LEU A 1 177 ? 3.803 1.394 -9.188 1.00 93.06 177 LEU A O 1
ATOM 1491 N N . LEU A 1 178 ? 4.426 -0.555 -10.129 1.00 91.88 178 LEU A N 1
ATOM 1492 C CA . LEU A 1 178 ? 5.862 -0.304 -10.035 1.00 91.88 178 LEU A CA 1
ATOM 1493 C C . LEU A 1 178 ? 6.271 0.947 -10.824 1.00 91.88 178 LEU A C 1
ATOM 1495 O O . LEU A 1 178 ? 7.113 1.708 -10.341 1.00 91.88 178 LEU A O 1
ATOM 1499 N N . GLU A 1 179 ? 5.648 1.210 -11.981 1.00 90.81 179 GLU A N 1
ATOM 1500 C CA . GLU A 1 179 ? 5.833 2.474 -12.708 1.00 90.81 179 GLU A CA 1
ATOM 1501 C C . GLU A 1 179 ? 5.427 3.655 -11.816 1.00 90.81 179 GLU A C 1
ATOM 1503 O O . GLU A 1 179 ? 6.225 4.570 -11.604 1.00 90.81 179 GLU A O 1
ATOM 1508 N N . VAL A 1 180 ? 4.221 3.613 -11.234 1.00 93.38 180 VAL A N 1
ATOM 1509 C CA . VAL A 1 180 ? 3.711 4.699 -10.379 1.00 93.38 180 VAL A CA 1
ATOM 1510 C C . VAL A 1 180 ? 4.631 4.954 -9.189 1.00 93.38 180 VAL A C 1
ATOM 1512 O O . VAL A 1 180 ? 4.986 6.099 -8.916 1.00 93.38 180 VAL A O 1
ATOM 1515 N N . ILE A 1 181 ? 5.042 3.887 -8.504 1.00 93.75 181 ILE A N 1
ATOM 1516 C CA . ILE A 1 181 ? 5.930 3.952 -7.344 1.00 93.75 181 ILE A CA 1
ATOM 1517 C C . ILE A 1 181 ? 7.269 4.563 -7.733 1.00 93.75 181 ILE A C 1
ATOM 1519 O O . ILE A 1 181 ? 7.706 5.517 -7.099 1.00 93.75 181 ILE A O 1
ATOM 1523 N N . SER A 1 182 ? 7.891 4.073 -8.805 1.00 92.00 182 SER A N 1
ATOM 1524 C CA . SER A 1 182 ? 9.196 4.564 -9.256 1.00 92.00 182 SER A CA 1
ATOM 1525 C C . SER A 1 182 ? 9.157 6.058 -9.583 1.00 92.00 182 SER A C 1
ATOM 1527 O O . SER A 1 182 ? 10.103 6.781 -9.274 1.00 92.00 182 SER A O 1
ATOM 1529 N N . ARG A 1 183 ? 8.047 6.539 -10.159 1.00 91.44 183 ARG A N 1
ATOM 1530 C CA . ARG A 1 183 ? 7.823 7.967 -10.421 1.00 91.44 183 ARG A CA 1
ATOM 1531 C C . ARG A 1 183 ? 7.548 8.770 -9.159 1.00 91.44 183 ARG A C 1
ATOM 1533 O O . ARG A 1 183 ? 8.063 9.873 -9.037 1.00 91.44 183 ARG A O 1
ATOM 1540 N N . CYS A 1 184 ? 6.784 8.222 -8.222 1.00 93.88 184 CYS A N 1
ATOM 1541 C CA . CYS A 1 184 ? 6.538 8.858 -6.933 1.00 93.88 184 CYS A CA 1
ATOM 1542 C C . CYS A 1 184 ? 7.844 9.056 -6.146 1.00 93.88 184 CYS A C 1
ATOM 1544 O O . CYS A 1 184 ? 8.065 10.138 -5.610 1.00 93.88 184 CYS A O 1
ATOM 1546 N N . GLU A 1 185 ? 8.731 8.053 -6.124 1.00 93.25 185 GLU A N 1
ATOM 1547 C CA . GLU A 1 185 ? 10.050 8.158 -5.477 1.00 93.25 185 GLU A CA 1
ATOM 1548 C C . GLU A 1 185 ? 10.932 9.243 -6.107 1.00 93.25 185 GLU A C 1
ATOM 1550 O O . GLU A 1 185 ? 11.694 9.892 -5.398 1.00 93.25 185 GLU A O 1
ATOM 1555 N N . LEU A 1 186 ? 10.852 9.431 -7.430 1.00 90.62 186 LEU A N 1
ATOM 1556 C CA . LEU A 1 186 ? 11.589 10.489 -8.127 1.00 90.62 186 LEU A CA 1
ATOM 1557 C C . LEU A 1 186 ? 11.017 11.874 -7.870 1.00 90.62 186 LEU A C 1
ATOM 1559 O O . LEU A 1 186 ? 11.774 12.825 -7.704 1.00 90.62 186 LEU A O 1
ATOM 1563 N N . ASN A 1 187 ? 9.689 11.984 -7.885 1.00 91.50 187 ASN A N 1
ATOM 1564 C CA . ASN A 1 187 ? 9.022 13.250 -7.645 1.00 91.50 187 ASN A CA 1
ATOM 1565 C C . ASN A 1 187 ? 9.315 13.726 -6.227 1.00 91.50 187 ASN A C 1
ATOM 1567 O O . ASN A 1 187 ? 9.633 14.893 -6.051 1.00 91.50 187 ASN A O 1
ATOM 1571 N N . GLY A 1 188 ? 9.223 12.840 -5.231 1.00 91.50 188 GLY A N 1
ATOM 1572 C CA . GLY A 1 188 ? 9.445 13.184 -3.831 1.00 91.50 188 GLY A CA 1
ATOM 1573 C C . GLY A 1 188 ? 8.409 14.152 -3.264 1.00 91.50 188 GLY A C 1
ATOM 1574 O O . GLY A 1 188 ? 7.603 14.733 -3.988 1.00 91.50 188 GLY A O 1
ATOM 1575 N N . LEU A 1 189 ? 8.457 14.353 -1.954 1.00 89.94 189 LEU A N 1
ATOM 1576 C CA . LEU A 1 189 ? 7.662 15.345 -1.241 1.00 89.94 189 LEU A CA 1
ATOM 1577 C C . LEU A 1 189 ? 8.434 16.659 -1.125 1.00 89.94 189 LEU A C 1
ATOM 1579 O O . LEU A 1 189 ? 9.595 16.599 -0.730 1.00 89.94 189 LEU A O 1
ATOM 1583 N N . PRO A 1 190 ? 7.817 17.824 -1.378 1.00 88.69 190 PRO A N 1
ATOM 1584 C CA . PRO A 1 190 ? 8.433 19.113 -1.051 1.00 88.69 190 PRO A CA 1
ATOM 1585 C C . PRO A 1 190 ? 8.745 19.182 0.448 1.00 88.69 190 PRO A C 1
ATOM 1587 O O . PRO A 1 190 ? 7.950 18.718 1.267 1.00 88.69 190 PRO A O 1
ATOM 1590 N N . CYS A 1 191 ? 9.900 19.723 0.816 1.00 87.25 191 CYS A N 1
ATOM 1591 C CA . CYS A 1 191 ? 10.264 19.889 2.212 1.00 87.25 191 CYS A CA 1
ATOM 1592 C C . CYS A 1 191 ? 11.348 20.950 2.395 1.00 87.25 191 CYS A C 1
ATOM 1594 O O . CYS A 1 191 ? 12.429 20.843 1.811 1.00 87.25 191 CYS A O 1
ATOM 1596 N N . ASN A 1 192 ? 11.122 21.874 3.329 1.00 87.31 192 ASN A N 1
ATOM 1597 C CA . ASN A 1 192 ? 12.216 22.597 3.959 1.00 87.31 192 ASN A CA 1
ATOM 1598 C C . ASN A 1 192 ? 12.952 21.633 4.903 1.00 87.31 192 ASN A C 1
ATOM 1600 O O . ASN A 1 192 ? 12.624 21.501 6.085 1.00 87.31 192 ASN A O 1
ATOM 1604 N N . CYS A 1 193 ? 13.934 20.919 4.350 1.00 84.19 193 CYS A N 1
ATOM 1605 C CA . CYS A 1 193 ? 14.625 19.839 5.050 1.00 84.19 193 CYS A CA 1
ATOM 1606 C C . CYS A 1 193 ? 15.420 20.344 6.261 1.00 84.19 193 CYS A C 1
ATOM 1608 O O . CYS A 1 193 ? 15.513 19.628 7.251 1.00 84.19 193 CYS A O 1
ATOM 1610 N N . ILE A 1 194 ? 15.922 21.583 6.219 1.00 86.69 194 ILE A N 1
ATOM 1611 C CA . ILE A 1 194 ? 16.665 22.197 7.327 1.00 86.69 194 ILE A CA 1
ATOM 1612 C C . ILE A 1 194 ? 15.741 22.416 8.529 1.00 86.69 194 ILE A C 1
ATOM 1614 O O . ILE A 1 194 ? 16.048 21.989 9.640 1.00 86.69 194 ILE A O 1
ATOM 1618 N N . GLU A 1 195 ? 14.592 23.061 8.317 1.00 88.19 195 GLU A N 1
ATOM 1619 C CA . GLU A 1 195 ? 13.621 23.303 9.391 1.00 88.19 195 GLU A CA 1
ATOM 1620 C C . GLU A 1 195 ? 13.003 21.997 9.898 1.00 88.19 195 GLU A C 1
ATOM 1622 O O . GLU A 1 195 ? 12.785 21.835 11.100 1.00 88.19 195 GLU A O 1
ATOM 1627 N N . PHE A 1 196 ? 12.794 21.028 9.005 1.00 87.75 196 PHE A N 1
ATOM 1628 C CA . PHE A 1 196 ? 12.332 19.702 9.391 1.00 87.75 196 PHE A CA 1
ATOM 1629 C C . PHE A 1 196 ? 13.354 18.963 10.270 1.00 87.75 196 PHE A C 1
ATOM 1631 O O . PHE A 1 196 ? 12.985 18.408 11.303 1.00 87.75 196 PHE A O 1
ATOM 1638 N N . GLU A 1 197 ? 14.643 18.988 9.923 1.00 87.19 197 GLU A N 1
ATOM 1639 C CA . GLU A 1 197 ? 15.705 18.386 10.741 1.00 87.19 197 GLU A CA 1
ATOM 1640 C C . GLU A 1 197 ? 15.835 19.066 12.110 1.00 87.19 197 GLU A C 1
ATOM 1642 O O . GLU A 1 197 ? 15.931 18.376 13.129 1.00 87.19 197 GLU A O 1
ATOM 1647 N N . LYS A 1 198 ? 15.750 20.403 12.168 1.00 89.44 198 LYS A N 1
ATOM 1648 C CA . LYS A 1 198 ? 15.697 21.144 13.440 1.00 89.44 198 LYS A CA 1
ATOM 1649 C C . LYS A 1 198 ? 14.509 20.710 14.292 1.00 89.44 198 LYS A C 1
ATOM 1651 O O . 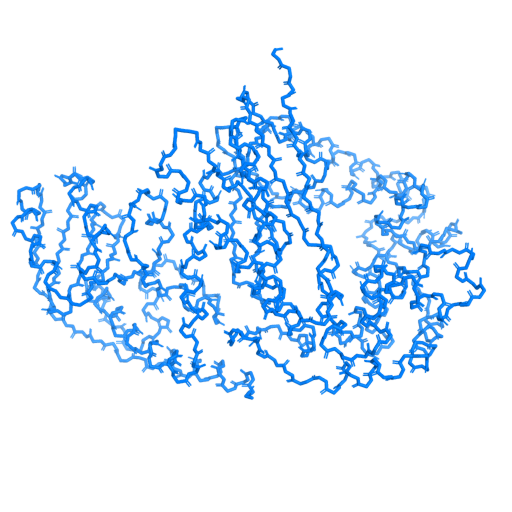LYS A 1 198 ? 14.679 20.447 15.480 1.00 89.44 198 LYS A O 1
ATOM 1656 N N . PHE A 1 199 ? 13.325 20.588 13.693 1.00 90.06 199 PHE A N 1
ATOM 1657 C CA . PHE A 1 199 ? 12.136 20.096 14.382 1.00 90.06 199 PHE A CA 1
ATOM 1658 C C . PHE A 1 199 ? 12.360 18.698 14.970 1.00 90.06 199 PHE A C 1
ATOM 1660 O O . PHE A 1 199 ? 12.088 18.485 16.151 1.00 90.06 199 PHE A O 1
ATOM 1667 N N . ILE A 1 200 ? 12.914 17.759 14.196 1.00 89.12 200 ILE A N 1
ATOM 1668 C CA . ILE A 1 200 ? 13.219 16.410 14.693 1.00 89.12 200 ILE A CA 1
ATOM 1669 C C . ILE A 1 200 ? 14.217 16.453 15.859 1.00 89.12 200 ILE A C 1
ATOM 1671 O O . ILE A 1 200 ? 14.018 15.747 16.849 1.00 89.12 200 ILE A O 1
ATOM 1675 N N . ASN A 1 201 ? 15.242 17.306 15.798 1.00 88.88 201 ASN A N 1
ATOM 1676 C CA . ASN A 1 201 ? 16.203 17.467 16.893 1.00 88.88 201 ASN A CA 1
ATOM 1677 C C . ASN A 1 201 ? 15.540 17.994 18.173 1.00 88.88 201 ASN A C 1
ATOM 1679 O O . ASN A 1 201 ? 15.713 17.388 19.229 1.00 88.88 201 ASN A O 1
ATOM 1683 N N . VAL A 1 202 ? 14.691 19.022 18.070 1.00 90.12 202 VAL A N 1
ATOM 1684 C CA . VAL A 1 202 ? 13.913 19.546 19.208 1.00 90.12 202 VAL A CA 1
ATOM 1685 C C . VAL A 1 202 ? 13.013 18.464 19.809 1.00 90.12 202 VAL A C 1
ATOM 1687 O O . VAL A 1 202 ? 12.901 18.340 21.027 1.00 90.12 202 VAL A O 1
ATOM 1690 N N . MET A 1 203 ? 12.373 17.640 18.976 1.00 90.12 203 MET A N 1
ATOM 1691 C CA . MET A 1 203 ? 11.536 16.536 19.457 1.00 90.12 203 MET A CA 1
ATOM 1692 C C . MET A 1 203 ? 12.358 15.455 20.171 1.00 90.12 203 MET A C 1
ATOM 1694 O O . MET A 1 203 ? 11.888 14.878 21.154 1.00 90.12 203 MET A O 1
ATOM 1698 N N . ASN A 1 204 ? 13.590 15.202 19.722 1.00 87.62 204 ASN A N 1
ATOM 1699 C CA . ASN A 1 204 ? 14.506 14.272 20.379 1.00 87.62 204 ASN A CA 1
ATOM 1700 C C . ASN A 1 204 ? 14.996 14.796 21.738 1.00 87.62 204 ASN A C 1
ATOM 1702 O O . ASN A 1 204 ? 15.112 14.010 22.678 1.00 87.62 204 ASN A O 1
ATOM 1706 N N . GLU A 1 205 ? 15.266 16.096 21.856 1.00 88.31 205 GLU A N 1
ATOM 1707 C CA . GLU A 1 205 ? 15.631 16.747 23.121 1.00 88.31 205 GLU A CA 1
ATOM 1708 C C . GLU A 1 205 ? 14.466 16.717 24.111 1.00 88.31 205 GLU A C 1
ATOM 1710 O O . GLU A 1 205 ? 14.607 16.166 25.204 1.00 88.31 205 GLU A O 1
ATOM 1715 N N . LYS A 1 206 ? 13.273 17.147 23.678 1.00 87.44 206 LYS A N 1
ATOM 1716 C CA . LYS A 1 206 ? 12.045 17.072 24.486 1.00 87.44 206 LYS A CA 1
ATOM 1717 C C . LYS A 1 206 ? 11.738 15.659 24.957 1.00 87.44 206 LYS A C 1
ATOM 1719 O O . LYS A 1 206 ? 11.210 15.473 26.047 1.00 87.44 206 LYS A O 1
ATOM 1724 N N . PHE A 1 207 ? 12.024 14.639 24.147 1.00 86.88 207 PHE A N 1
ATOM 1725 C CA . PHE A 1 207 ? 11.837 13.256 24.575 1.00 86.88 207 PHE A CA 1
ATOM 1726 C C . PHE A 1 207 ? 12.729 12.902 25.774 1.00 86.88 207 PHE A C 1
ATOM 1728 O O . PHE A 1 207 ? 12.238 12.287 26.718 1.00 86.88 207 PHE A O 1
ATOM 1735 N N . LYS A 1 208 ? 14.002 13.321 25.764 1.00 83.25 208 LYS A N 1
ATOM 1736 C CA . LYS A 1 208 ? 14.942 13.084 26.872 1.00 83.25 208 LYS A CA 1
ATOM 1737 C C . LYS A 1 208 ? 14.532 13.837 28.140 1.00 83.25 208 LYS A C 1
ATOM 1739 O O . LYS A 1 208 ? 14.563 13.255 29.217 1.00 83.25 208 LYS A O 1
ATOM 1744 N N . GLU A 1 209 ? 14.098 15.089 28.007 1.00 82.62 209 GLU A N 1
ATOM 1745 C CA . GLU A 1 209 ? 13.578 15.888 29.130 1.00 82.62 209 GLU A CA 1
ATOM 1746 C C . GLU A 1 209 ? 12.315 15.255 29.735 1.00 82.62 209 GLU A C 1
ATOM 1748 O O . GLU A 1 209 ? 12.197 15.082 30.948 1.00 82.62 209 GLU A O 1
ATOM 1753 N N . ASN A 1 210 ? 11.383 14.828 28.880 1.00 79.19 210 ASN A N 1
ATOM 1754 C CA . ASN A 1 210 ? 10.167 14.150 29.317 1.00 79.19 210 ASN A CA 1
ATOM 1755 C C . ASN A 1 210 ? 10.471 12.827 30.030 1.00 79.19 210 ASN A C 1
ATOM 1757 O O . ASN A 1 210 ? 9.759 12.465 30.962 1.00 79.19 210 ASN A O 1
ATOM 1761 N N . GLU A 1 211 ? 11.509 12.098 29.617 1.00 75.06 211 GLU A N 1
ATOM 1762 C CA . GLU A 1 211 ? 11.927 10.851 30.263 1.00 75.06 211 GLU A CA 1
ATOM 1763 C C . GLU A 1 211 ? 12.382 11.075 31.717 1.00 75.06 211 GLU A C 1
ATOM 1765 O O . GLU A 1 211 ? 11.999 10.300 32.607 1.00 75.06 211 GLU A O 1
ATOM 1770 N N . SER A 1 212 ? 13.135 12.153 31.976 1.00 72.50 212 SER A N 1
ATOM 1771 C CA . SER A 1 212 ? 13.547 12.530 33.332 1.00 72.50 212 SER A CA 1
ATOM 1772 C C . SER A 1 212 ? 12.364 13.003 34.175 1.00 72.50 212 SER A C 1
ATOM 1774 O O . SER A 1 212 ? 12.118 12.437 35.239 1.00 72.50 212 SER A O 1
ATOM 1776 N N . THR A 1 213 ? 11.556 13.940 33.667 1.00 67.38 213 THR A N 1
ATOM 1777 C CA . THR A 1 213 ? 10.404 14.485 34.406 1.00 67.38 213 THR A CA 1
ATOM 1778 C C . THR A 1 213 ? 9.356 13.414 34.703 1.00 67.38 213 THR A C 1
ATOM 1780 O O . THR A 1 213 ? 8.776 13.385 35.785 1.00 67.38 213 THR A O 1
ATOM 1783 N N . PHE A 1 214 ? 9.116 12.483 33.775 1.00 68.56 214 PHE A N 1
ATOM 1784 C CA . PHE A 1 214 ? 8.145 11.411 33.989 1.00 68.56 214 PHE A CA 1
ATOM 1785 C C . PHE A 1 214 ? 8.585 10.450 35.098 1.00 68.56 214 PHE A C 1
ATOM 1787 O O . PHE A 1 214 ? 7.765 10.028 35.917 1.00 68.56 214 PHE A O 1
ATOM 1794 N N . SER A 1 215 ? 9.879 10.123 35.131 1.00 68.56 215 SER A N 1
ATOM 1795 C CA . SER A 1 215 ? 10.449 9.247 36.156 1.00 68.56 215 SER A CA 1
ATOM 1796 C C . SER A 1 215 ? 10.308 9.842 37.562 1.00 68.56 215 SER A C 1
ATOM 1798 O O . SER A 1 215 ? 10.120 9.090 38.517 1.00 68.56 215 SER A O 1
ATOM 1800 N N . GLU A 1 216 ? 10.347 11.172 37.675 1.00 69.06 216 GLU A N 1
ATOM 1801 C CA . GLU A 1 216 ? 10.156 11.913 38.925 1.00 69.06 216 GLU A CA 1
ATOM 1802 C C . GLU A 1 216 ? 8.676 12.031 39.322 1.00 69.06 216 GLU A C 1
ATOM 1804 O O . GLU A 1 216 ? 8.319 11.692 40.449 1.00 69.06 216 GLU A O 1
ATOM 1809 N N . VAL A 1 217 ? 7.805 12.464 38.401 1.00 64.81 217 VAL A N 1
ATOM 1810 C CA . VAL A 1 217 ? 6.391 12.776 38.695 1.00 64.81 217 VAL A CA 1
ATOM 1811 C C . VAL A 1 217 ? 5.551 11.522 38.928 1.00 64.81 217 VAL A C 1
ATOM 1813 O O . VAL A 1 217 ? 4.772 11.475 39.871 1.00 64.81 217 VAL A O 1
ATOM 1816 N N . TYR A 1 218 ? 5.712 10.492 38.096 1.00 61.97 218 TYR A N 1
ATOM 1817 C CA . TYR A 1 218 ? 4.857 9.298 38.141 1.00 61.97 218 TYR A CA 1
ATOM 1818 C C . TYR A 1 218 ? 5.520 8.114 38.851 1.00 61.97 218 TYR A C 1
ATOM 1820 O O . TYR A 1 218 ? 5.053 6.980 38.723 1.00 61.97 218 TYR A O 1
ATOM 1828 N N . LYS A 1 219 ? 6.655 8.363 39.529 1.00 60.47 219 LYS A N 1
ATOM 1829 C CA . LYS A 1 219 ? 7.474 7.382 40.273 1.00 60.47 219 LYS A CA 1
ATOM 1830 C C . LYS A 1 219 ? 7.754 6.085 39.505 1.00 60.47 219 LYS A C 1
ATOM 1832 O O . LYS A 1 219 ? 8.020 5.032 40.084 1.00 60.47 219 LYS A O 1
ATOM 1837 N N . ALA A 1 220 ? 7.720 6.155 38.180 1.00 57.47 220 ALA A N 1
ATOM 1838 C CA . ALA A 1 220 ? 7.836 5.022 37.287 1.00 57.47 220 ALA A CA 1
ATOM 1839 C C . ALA A 1 220 ?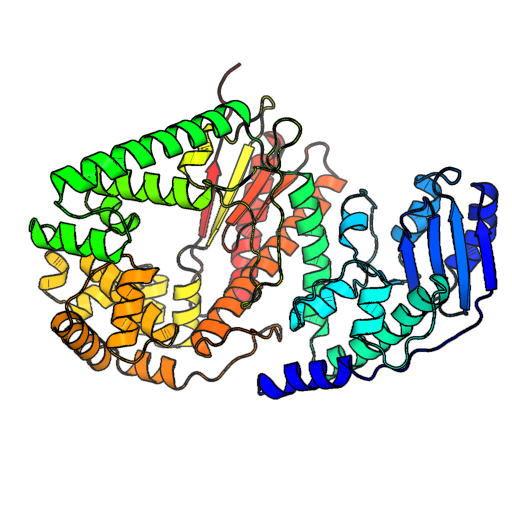 8.881 5.352 36.231 1.00 57.47 220 ALA A C 1
ATOM 1841 O O . ALA A 1 220 ? 8.728 6.297 35.460 1.00 57.47 220 ALA A O 1
ATOM 1842 N N . ARG A 1 221 ? 9.944 4.543 36.154 1.00 54.34 221 ARG A N 1
ATOM 1843 C CA . ARG A 1 221 ? 10.929 4.696 35.079 1.00 54.34 221 ARG A CA 1
ATOM 1844 C C . ARG A 1 221 ? 10.247 4.462 33.732 1.00 54.34 221 ARG A C 1
ATOM 1846 O O . ARG A 1 221 ? 9.575 3.441 33.546 1.00 54.34 221 ARG A O 1
ATOM 1853 N N . TYR A 1 222 ? 10.517 5.334 32.765 1.00 61.34 222 TYR A N 1
ATOM 1854 C CA . TYR A 1 222 ? 10.040 5.241 31.380 1.00 61.34 222 TYR A CA 1
ATOM 1855 C C . TYR A 1 222 ? 10.699 4.094 30.575 1.00 61.34 222 TYR A C 1
ATOM 1857 O O . TYR A 1 222 ? 10.953 4.189 29.380 1.00 61.34 222 TYR A O 1
ATOM 1865 N N . THR A 1 223 ? 10.987 2.957 31.208 1.00 62.97 223 THR A N 1
ATOM 1866 C CA . THR A 1 223 ? 11.729 1.852 30.582 1.00 62.97 223 THR A CA 1
ATOM 1867 C C . THR A 1 223 ? 10.937 1.170 29.471 1.00 62.97 223 THR A C 1
ATOM 1869 O O . THR A 1 223 ? 11.515 0.685 28.500 1.00 62.97 223 THR A O 1
ATOM 1872 N N . ASN A 1 224 ? 9.607 1.102 29.596 1.00 74.94 224 ASN A N 1
ATOM 1873 C CA . ASN A 1 224 ? 8.718 0.566 28.568 1.00 74.94 224 ASN A CA 1
ATOM 1874 C C . ASN A 1 224 ? 7.255 1.012 28.776 1.00 74.94 224 ASN A C 1
ATOM 1876 O O . ASN A 1 224 ? 6.875 1.517 29.829 1.00 74.94 224 ASN A O 1
ATOM 1880 N N . LEU A 1 225 ? 6.413 0.786 27.757 1.00 82.81 225 LEU A N 1
ATOM 1881 C CA . LEU A 1 225 ? 4.993 1.178 27.754 1.00 82.81 225 LEU A CA 1
ATOM 1882 C C . LEU A 1 225 ? 4.186 0.572 28.913 1.00 82.81 225 LEU A C 1
ATOM 1884 O O . LEU A 1 225 ? 3.268 1.204 29.412 1.00 82.81 225 LEU A O 1
ATOM 1888 N N . LYS A 1 226 ? 4.513 -0.645 29.355 1.00 85.06 226 LYS A N 1
ATOM 1889 C CA . LYS A 1 226 ? 3.794 -1.287 30.460 1.00 85.06 226 LYS A CA 1
ATOM 1890 C C . LYS A 1 226 ? 4.104 -0.591 31.787 1.00 85.06 226 LYS A C 1
ATOM 1892 O O . LYS A 1 226 ? 3.181 -0.344 32.555 1.00 85.06 226 LYS A O 1
ATOM 1897 N N . SER A 1 227 ? 5.370 -0.245 32.031 1.00 82.56 227 SER A N 1
ATOM 1898 C CA . SER A 1 227 ? 5.782 0.548 33.198 1.00 82.56 227 SER A CA 1
ATOM 1899 C C . SER A 1 227 ? 5.082 1.908 33.218 1.00 82.56 227 SER A C 1
ATOM 1901 O O . SER A 1 227 ? 4.559 2.300 34.254 1.00 82.56 227 SER A O 1
ATOM 1903 N N . LEU A 1 228 ? 4.993 2.566 32.055 1.00 82.25 228 LEU A N 1
ATOM 1904 C CA . LEU A 1 228 ? 4.281 3.834 31.879 1.00 82.25 228 LEU A CA 1
ATOM 1905 C C . LEU A 1 228 ? 2.808 3.733 32.308 1.00 82.25 228 LEU A C 1
ATOM 1907 O O . LEU A 1 228 ? 2.348 4.499 33.148 1.00 82.25 228 LEU A O 1
ATOM 1911 N N . LEU A 1 229 ? 2.077 2.758 31.763 1.00 88.38 229 LEU A N 1
ATOM 1912 C CA . LEU A 1 229 ? 0.654 2.571 32.066 1.00 88.38 229 LEU A CA 1
ATOM 1913 C C . LEU A 1 229 ? 0.419 2.160 33.530 1.00 88.38 229 LEU A C 1
ATOM 1915 O O . LEU A 1 229 ? -0.571 2.568 34.131 1.00 88.38 229 LEU A O 1
ATOM 1919 N N . ASN A 1 230 ? 1.330 1.377 34.118 1.00 86.56 230 ASN A N 1
ATOM 1920 C CA . ASN A 1 230 ? 1.277 1.033 35.539 1.00 86.56 230 ASN A CA 1
ATOM 1921 C C . ASN A 1 230 ? 1.493 2.260 36.438 1.00 86.56 230 ASN A C 1
ATOM 1923 O O . ASN A 1 230 ? 0.771 2.397 37.420 1.00 86.56 230 ASN A O 1
ATOM 1927 N N . GLY A 1 231 ? 2.443 3.141 36.101 1.00 84.00 231 GLY A N 1
ATOM 1928 C CA . GLY A 1 231 ? 2.688 4.384 36.842 1.00 84.00 231 GLY A CA 1
ATOM 1929 C C . GLY A 1 231 ? 1.473 5.310 36.817 1.00 84.00 231 GLY A C 1
ATOM 1930 O O . GLY A 1 231 ? 1.027 5.762 37.865 1.00 84.00 231 GLY A O 1
ATOM 1931 N N . LEU A 1 232 ? 0.843 5.481 35.645 1.00 86.50 232 LEU A N 1
ATOM 1932 C CA . LEU A 1 232 ? -0.424 6.220 35.534 1.00 86.50 232 LEU A CA 1
ATOM 1933 C C . LEU A 1 232 ? -1.499 5.650 36.469 1.00 86.50 232 LEU A C 1
ATOM 1935 O O . LEU A 1 232 ? -2.157 6.406 37.175 1.00 86.50 232 LEU A O 1
ATOM 1939 N N . LYS A 1 233 ? -1.640 4.318 36.514 1.00 87.56 233 LYS A N 1
ATOM 1940 C CA . LYS A 1 233 ? -2.598 3.651 37.405 1.00 87.56 233 LYS A CA 1
ATOM 1941 C C . LYS A 1 233 ? -2.286 3.886 38.888 1.00 87.56 233 LYS A C 1
ATOM 1943 O O . LYS A 1 233 ? -3.213 4.061 39.672 1.00 87.56 233 LYS A O 1
ATOM 1948 N N . GLN A 1 234 ? -1.011 3.839 39.278 1.00 85.56 234 GLN A N 1
ATOM 1949 C CA . GLN A 1 234 ? -0.576 4.026 40.669 1.00 85.56 234 GLN A CA 1
ATOM 1950 C C . GLN A 1 234 ? -0.871 5.439 41.181 1.00 85.56 234 GLN A C 1
ATOM 1952 O O . GLN A 1 234 ? -1.292 5.585 42.322 1.00 85.56 234 GLN A O 1
ATOM 1957 N N . GLU A 1 235 ? -0.746 6.442 40.315 1.00 82.69 235 GLU A N 1
ATOM 1958 C CA . GLU A 1 235 ? -1.082 7.842 40.610 1.00 82.69 235 GLU A CA 1
ATOM 1959 C C . GLU A 1 235 ? -2.585 8.155 40.421 1.00 82.69 235 GLU A C 1
ATOM 1961 O O . GLU A 1 235 ? -2.999 9.310 40.397 1.00 82.69 235 GLU A O 1
ATOM 1966 N N . GLY A 1 236 ? -3.435 7.130 40.267 1.00 81.81 236 GLY A N 1
ATOM 1967 C CA . GLY A 1 236 ? -4.891 7.286 40.182 1.00 81.81 236 GLY A CA 1
ATOM 1968 C C . GLY A 1 236 ? -5.419 7.771 38.827 1.00 81.81 236 GLY A C 1
ATOM 1969 O O . GLY A 1 236 ? -6.611 8.051 38.696 1.00 81.81 236 GLY A O 1
ATOM 1970 N N . HIS A 1 237 ? -4.578 7.845 37.794 1.00 84.00 237 HIS A N 1
ATOM 1971 C CA . HIS A 1 237 ? -5.013 8.179 36.440 1.00 84.00 237 HIS A CA 1
ATOM 1972 C C . HIS A 1 237 ? -5.549 6.951 35.691 1.00 84.00 237 HIS A C 1
ATOM 1974 O O . HIS A 1 237 ? -5.109 5.815 35.899 1.00 84.00 237 HIS A O 1
ATOM 1980 N N . LYS A 1 238 ? -6.460 7.181 34.732 1.00 86.06 238 LYS A N 1
ATOM 1981 C CA . LYS A 1 238 ? -6.851 6.142 33.767 1.00 86.06 238 LYS A CA 1
ATOM 1982 C C . LYS A 1 238 ? -5.596 5.700 32.993 1.00 86.06 238 LYS A C 1
ATOM 1984 O O . LYS A 1 238 ? -4.934 6.552 32.396 1.00 86.06 238 LYS A O 1
ATOM 1989 N N . PRO A 1 239 ? -5.248 4.401 32.964 1.00 89.56 239 PRO A N 1
ATOM 1990 C CA . PRO A 1 239 ? -3.992 3.942 32.382 1.00 89.56 239 PRO A CA 1
ATOM 1991 C C . PRO A 1 239 ? -4.111 3.798 30.857 1.00 89.56 239 PRO A C 1
ATOM 1993 O O . PRO A 1 239 ? -4.126 2.694 30.301 1.00 89.56 239 PRO A O 1
ATOM 1996 N N . VAL A 1 240 ? -4.208 4.950 30.189 1.00 88.94 240 VAL A N 1
ATOM 1997 C CA . VAL A 1 240 ? -4.400 5.107 28.743 1.00 88.94 240 VAL A CA 1
ATOM 1998 C C . VAL A 1 240 ? -3.335 6.036 28.198 1.00 88.94 240 VAL A C 1
ATOM 2000 O O . VAL A 1 240 ? -3.170 7.150 28.686 1.00 88.94 240 VAL A O 1
ATOM 2003 N N . PHE A 1 241 ? -2.645 5.601 27.150 1.00 89.19 241 PHE A N 1
ATOM 2004 C CA . PHE A 1 241 ? -1.641 6.414 26.466 1.00 89.19 241 PHE A CA 1
ATOM 2005 C C . PHE A 1 241 ? -1.897 6.522 24.955 1.00 89.19 241 PHE A C 1
ATOM 2007 O O . PHE A 1 241 ? -1.007 6.828 24.167 1.00 89.19 241 PHE A O 1
ATOM 2014 N N . ASN A 1 242 ? -3.130 6.228 24.542 1.00 91.62 242 ASN A N 1
ATOM 2015 C CA . ASN A 1 242 ? -3.571 6.282 23.157 1.00 91.62 242 ASN A CA 1
ATOM 2016 C C . ASN A 1 242 ? -3.763 7.738 22.690 1.00 91.62 242 ASN A C 1
ATOM 2018 O O . ASN A 1 242 ? -4.610 8.444 23.231 1.00 91.62 242 ASN A O 1
ATOM 2022 N N . GLU A 1 243 ? -3.017 8.164 21.665 1.00 90.31 243 GLU A N 1
ATOM 2023 C CA . GLU A 1 243 ? -3.049 9.538 21.128 1.00 90.31 243 GLU A CA 1
ATOM 2024 C C . GLU A 1 243 ? -4.461 10.017 20.756 1.00 90.31 243 GLU A C 1
ATOM 2026 O O . GLU A 1 243 ? -4.842 11.131 21.110 1.00 90.31 243 GLU A O 1
ATOM 2031 N N . GLU A 1 244 ? -5.258 9.182 20.081 1.00 89.19 244 GLU A N 1
ATOM 2032 C CA . GLU A 1 244 ? -6.595 9.565 19.608 1.00 89.19 244 GLU A CA 1
ATOM 2033 C C . GLU A 1 244 ? -7.556 9.822 20.775 1.00 89.19 244 GLU A C 1
ATOM 2035 O O . GLU A 1 244 ? -8.280 10.819 20.790 1.00 89.19 244 GLU A O 1
ATOM 2040 N N . TYR A 1 245 ? -7.533 8.947 21.780 1.00 91.19 245 TYR A N 1
ATOM 2041 C CA . TYR A 1 245 ? -8.331 9.112 22.991 1.00 91.19 245 TYR A CA 1
ATOM 2042 C C . TYR A 1 245 ? -7.902 10.346 23.792 1.00 91.19 245 TYR A C 1
ATOM 2044 O O . TYR A 1 245 ? -8.746 11.143 24.204 1.00 91.19 245 TYR A O 1
ATOM 2052 N N . LEU A 1 246 ? -6.593 10.543 23.977 1.00 91.69 246 LEU A N 1
ATOM 2053 C CA . LEU A 1 246 ? -6.060 11.678 24.734 1.00 91.69 246 LEU A CA 1
ATOM 2054 C C . LEU A 1 246 ? -6.389 13.015 24.057 1.00 91.69 246 LEU A C 1
ATOM 2056 O O . LEU A 1 246 ? -6.762 13.967 24.739 1.00 91.69 246 LEU A O 1
ATOM 2060 N N . TYR A 1 247 ? -6.331 13.065 22.722 1.00 90.00 247 TYR A N 1
ATOM 2061 C CA . TYR A 1 247 ? -6.762 14.225 21.946 1.00 90.00 247 TYR A CA 1
ATOM 2062 C C . TYR A 1 247 ? -8.253 14.529 22.152 1.00 90.00 247 TYR A C 1
ATOM 2064 O O . TYR A 1 247 ? -8.611 15.654 22.492 1.00 90.00 247 TYR A O 1
ATOM 2072 N N . LYS A 1 248 ? -9.130 13.524 22.006 1.00 89.38 248 LYS A N 1
ATOM 2073 C CA . LYS A 1 248 ? -10.591 13.702 22.123 1.00 89.38 248 LYS A CA 1
ATOM 2074 C C . LYS A 1 248 ? -11.057 14.077 23.534 1.00 89.38 248 LYS A C 1
ATOM 2076 O O . LYS A 1 248 ? -12.074 14.746 23.673 1.00 89.38 248 LYS A O 1
ATOM 2081 N N . THR A 1 249 ? -10.334 13.639 24.562 1.00 87.94 249 THR A N 1
ATOM 2082 C CA . THR A 1 249 ? -10.631 13.938 25.976 1.00 87.94 249 THR A CA 1
ATOM 2083 C C . THR A 1 249 ? -9.979 15.229 26.475 1.00 87.94 249 THR A C 1
ATOM 2085 O O . THR A 1 249 ? -10.201 15.622 27.616 1.00 87.94 249 THR A O 1
ATOM 2088 N N . GLY A 1 250 ? -9.174 15.900 25.642 1.00 86.75 250 GLY A N 1
ATOM 2089 C CA . GLY A 1 250 ? -8.518 17.160 25.994 1.00 86.75 250 GLY A CA 1
ATOM 2090 C C . GLY A 1 250 ? -7.357 17.023 26.985 1.00 86.75 250 GLY A C 1
ATOM 2091 O O . GLY A 1 250 ? -6.921 18.025 27.547 1.00 86.75 250 GLY A O 1
ATOM 2092 N N . ASN A 1 251 ? -6.821 15.815 27.204 1.00 87.00 251 ASN A N 1
ATOM 2093 C CA . ASN A 1 251 ? -5.669 15.603 28.085 1.00 87.00 251 ASN A CA 1
ATOM 2094 C C . ASN A 1 251 ? -4.363 16.007 27.377 1.00 87.00 251 ASN A C 1
ATOM 2096 O O . ASN A 1 251 ? -3.616 15.170 26.865 1.00 87.00 251 ASN A O 1
ATOM 2100 N N . THR A 1 252 ? -4.104 17.314 27.329 1.00 86.69 252 THR A N 1
ATOM 2101 C CA . THR A 1 252 ? -3.010 17.924 26.558 1.00 86.69 252 THR A CA 1
ATOM 2102 C C . THR A 1 252 ? -1.623 17.462 26.997 1.00 86.69 252 THR A C 1
ATOM 2104 O O . THR A 1 252 ? -0.761 17.261 26.139 1.00 86.69 252 THR A O 1
ATOM 2107 N N . THR A 1 253 ? -1.398 17.242 28.295 1.00 85.31 253 THR A N 1
ATOM 2108 C CA . THR A 1 253 ? -0.101 16.804 28.834 1.00 85.31 253 THR A CA 1
ATOM 2109 C C . THR A 1 253 ? 0.251 15.396 28.366 1.00 85.31 253 THR A C 1
ATOM 2111 O O . THR A 1 253 ? 1.285 15.201 27.724 1.00 85.31 253 THR A O 1
ATOM 2114 N N . LEU A 1 254 ? -0.616 14.407 28.622 1.00 85.31 254 LEU A N 1
ATOM 2115 C CA . LEU A 1 254 ? -0.363 13.032 28.181 1.00 85.31 254 LEU A CA 1
ATOM 2116 C C . LEU A 1 254 ? -0.382 12.927 26.654 1.00 85.31 254 LEU A C 1
ATOM 2118 O O . LEU A 1 254 ? 0.425 12.189 26.089 1.00 85.31 254 LEU A O 1
ATOM 2122 N N . TYR A 1 255 ? -1.249 13.691 25.981 1.00 89.56 255 TYR A N 1
ATOM 2123 C CA . TYR A 1 255 ? -1.263 13.767 24.523 1.00 89.56 255 TYR A CA 1
ATOM 2124 C C . TYR A 1 255 ? 0.094 14.237 23.982 1.00 89.56 255 TYR A C 1
ATOM 2126 O O . TYR A 1 255 ? 0.710 13.534 23.181 1.00 89.56 255 TYR A O 1
ATOM 2134 N N . SER A 1 256 ? 0.622 15.356 24.484 1.00 86.56 256 SER A N 1
ATOM 2135 C CA . SER A 1 256 ? 1.922 15.897 24.061 1.00 86.56 256 SER A CA 1
ATOM 2136 C C . SER A 1 256 ? 3.057 14.898 24.292 1.00 86.56 256 SER A C 1
ATOM 2138 O O . SER A 1 256 ? 3.884 14.682 23.406 1.00 86.56 256 SER A O 1
ATOM 2140 N N . LEU A 1 257 ? 3.063 14.221 25.444 1.00 85.75 257 LEU A N 1
ATOM 2141 C CA . LEU A 1 257 ? 4.030 13.163 25.747 1.00 85.75 257 LEU A CA 1
ATOM 2142 C C . LEU A 1 257 ? 3.933 11.992 24.760 1.00 85.75 257 LEU A C 1
ATOM 2144 O O . LEU A 1 257 ? 4.957 11.484 24.291 1.00 85.75 257 LEU A O 1
ATOM 2148 N N . SER A 1 258 ? 2.714 11.556 24.434 1.00 86.94 258 SER A N 1
ATOM 2149 C CA . SER A 1 258 ? 2.483 10.442 23.511 1.00 86.94 258 SER A CA 1
ATOM 2150 C C . SER A 1 258 ? 2.973 10.752 22.095 1.00 86.94 258 SER A C 1
ATOM 2152 O O . SER A 1 258 ? 3.718 9.952 21.519 1.00 86.94 258 SER A O 1
ATOM 2154 N N . VAL A 1 259 ? 2.701 11.968 21.617 1.00 89.50 259 VAL A N 1
ATOM 2155 C CA . VAL A 1 259 ? 3.177 12.501 20.336 1.00 89.50 259 VAL A CA 1
ATOM 2156 C C . VAL A 1 259 ? 4.706 12.575 20.291 1.00 89.50 259 VAL A C 1
ATOM 2158 O O . VAL A 1 259 ? 5.322 12.058 19.356 1.00 89.50 259 VAL A O 1
ATOM 2161 N N . VAL A 1 260 ? 5.343 13.169 21.311 1.00 88.44 260 VAL A N 1
ATOM 2162 C CA . VAL A 1 260 ? 6.810 13.309 21.369 1.00 88.44 260 VAL A CA 1
ATOM 2163 C C . VAL A 1 260 ? 7.492 11.948 21.319 1.00 88.44 260 VAL A C 1
ATOM 2165 O O . VAL A 1 260 ? 8.407 11.725 20.525 1.00 88.44 260 VAL A O 1
ATOM 2168 N N . ARG A 1 261 ? 7.000 10.997 22.116 1.00 86.31 261 ARG A N 1
ATOM 2169 C CA . ARG A 1 261 ? 7.506 9.625 22.130 1.00 86.31 261 ARG A CA 1
ATOM 2170 C C . ARG A 1 261 ? 7.368 8.943 20.773 1.00 86.31 261 ARG A C 1
ATOM 2172 O O . ARG A 1 261 ? 8.289 8.227 20.370 1.00 86.31 261 ARG A O 1
ATOM 2179 N N . ARG A 1 262 ? 6.229 9.087 20.090 1.00 88.31 262 ARG A N 1
ATOM 2180 C CA . ARG A 1 262 ? 6.026 8.476 18.773 1.00 88.31 262 ARG A CA 1
ATOM 2181 C C . ARG A 1 262 ? 7.011 9.042 17.753 1.00 88.31 262 ARG A C 1
ATOM 2183 O O . ARG A 1 262 ? 7.732 8.256 17.140 1.00 88.31 262 ARG A O 1
ATOM 2190 N N . ILE A 1 263 ? 7.116 10.368 17.654 1.00 88.62 263 ILE A N 1
ATOM 2191 C CA . ILE A 1 263 ? 8.040 11.038 16.724 1.00 88.62 263 ILE A CA 1
ATOM 2192 C C . ILE A 1 263 ? 9.490 10.632 17.003 1.00 88.62 263 ILE A C 1
ATOM 2194 O O . ILE A 1 263 ? 10.208 10.271 16.068 1.00 88.62 263 ILE A O 1
ATOM 2198 N N . TYR A 1 264 ? 9.911 10.606 18.272 1.00 87.19 264 TYR A N 1
ATOM 2199 C CA . TYR A 1 264 ? 11.240 10.126 18.653 1.00 87.19 264 TYR A CA 1
ATOM 2200 C C . TYR A 1 264 ? 11.469 8.679 18.192 1.00 87.19 264 TYR A C 1
ATOM 2202 O O . TYR A 1 264 ? 12.472 8.370 17.552 1.00 87.19 264 TYR A O 1
ATOM 2210 N N . LYS A 1 265 ? 10.525 7.766 18.458 1.00 85.25 265 LYS A N 1
ATOM 2211 C CA . LYS A 1 265 ? 10.652 6.357 18.049 1.00 85.25 265 LYS A CA 1
ATOM 2212 C C . LYS A 1 265 ? 10.747 6.174 16.537 1.00 85.25 265 LYS A C 1
ATOM 2214 O O . LYS A 1 265 ? 11.481 5.291 16.100 1.00 85.25 265 LYS A O 1
ATOM 2219 N N . GLU A 1 266 ? 10.018 6.978 15.772 1.00 84.69 266 GLU A N 1
ATOM 2220 C CA . GLU A 1 266 ? 10.018 6.945 14.307 1.00 84.69 266 GLU A CA 1
ATOM 2221 C C . GLU A 1 266 ? 11.326 7.487 13.702 1.00 84.69 266 GLU A C 1
ATOM 2223 O O . GLU A 1 266 ? 11.722 7.038 12.624 1.00 84.69 266 GLU A O 1
ATOM 2228 N N . ASN A 1 267 ? 12.017 8.408 14.392 1.00 83.19 267 ASN A N 1
ATOM 2229 C CA . ASN A 1 267 ? 13.128 9.173 13.812 1.00 83.19 267 ASN A CA 1
ATOM 2230 C C . ASN A 1 267 ? 14.501 8.974 14.480 1.00 83.19 267 ASN A C 1
ATOM 2232 O O . ASN A 1 267 ? 15.508 9.280 13.849 1.00 83.19 267 ASN A O 1
ATOM 2236 N N . LYS A 1 268 ? 14.593 8.404 15.692 1.00 77.56 268 LYS A N 1
ATOM 2237 C CA . LYS A 1 268 ? 15.839 8.350 16.495 1.00 77.56 268 LYS A CA 1
ATOM 2238 C C . LYS A 1 268 ? 17.076 7.764 15.800 1.00 77.56 268 LYS A C 1
ATOM 2240 O O . LYS A 1 268 ? 18.188 8.096 16.181 1.00 77.56 268 LYS A O 1
ATOM 2245 N N . ASN A 1 269 ? 16.890 6.907 14.795 1.00 72.06 269 ASN A N 1
ATOM 2246 C CA . ASN A 1 269 ? 17.971 6.272 14.029 1.00 72.06 269 ASN A CA 1
ATOM 2247 C C . ASN A 1 269 ? 17.790 6.447 12.516 1.00 72.06 269 ASN A C 1
ATOM 2249 O O . ASN A 1 269 ? 18.340 5.682 11.721 1.00 72.06 269 ASN A O 1
ATOM 2253 N N . ARG A 1 270 ? 16.945 7.389 12.099 1.00 72.12 270 ARG A N 1
ATOM 2254 C CA . ARG A 1 270 ? 16.494 7.473 10.721 1.00 72.12 270 ARG A CA 1
ATOM 2255 C C . ARG A 1 270 ? 17.153 8.648 10.021 1.00 72.12 270 ARG A C 1
ATOM 2257 O O . ARG A 1 270 ? 16.923 9.794 10.377 1.00 72.12 270 ARG A O 1
ATOM 2264 N N . LYS A 1 271 ? 17.938 8.354 8.985 1.00 71.81 271 LYS A N 1
ATOM 2265 C CA . LYS A 1 271 ? 18.392 9.381 8.044 1.00 71.81 271 LYS A CA 1
ATOM 2266 C C . LYS A 1 271 ? 17.285 9.646 7.033 1.00 71.81 271 LYS A C 1
ATOM 2268 O O . LYS A 1 271 ? 16.766 8.715 6.412 1.00 71.81 271 LYS A O 1
ATOM 2273 N N . ILE A 1 272 ? 16.912 10.910 6.892 1.00 72.06 272 ILE A N 1
ATOM 2274 C CA . ILE A 1 272 ? 15.957 11.342 5.879 1.00 72.06 272 ILE A CA 1
ATOM 2275 C C . ILE A 1 272 ? 16.719 11.390 4.560 1.00 72.06 272 ILE A C 1
ATOM 2277 O O . ILE A 1 272 ? 17.732 12.069 4.444 1.00 72.06 272 ILE A O 1
ATOM 2281 N N . ASN A 1 273 ? 16.255 10.630 3.573 1.00 79.75 273 ASN A N 1
ATOM 2282 C CA . ASN A 1 273 ? 16.787 10.740 2.226 1.00 79.75 273 ASN A CA 1
ATOM 2283 C C . ASN A 1 273 ? 16.191 11.997 1.589 1.00 79.75 273 ASN A C 1
ATOM 2285 O O . ASN A 1 273 ? 15.014 11.990 1.217 1.00 79.75 273 ASN A O 1
ATOM 2289 N N . SER A 1 274 ? 16.972 13.068 1.516 1.00 81.31 274 SER A N 1
ATOM 2290 C CA . SER A 1 274 ? 16.564 14.337 0.927 1.00 81.31 274 SER A CA 1
ATOM 2291 C C . SER A 1 274 ? 17.497 14.752 -0.208 1.00 81.31 274 SER A C 1
ATOM 2293 O O . SER A 1 274 ? 18.688 14.443 -0.218 1.00 81.31 274 SER A O 1
ATOM 2295 N N . LYS A 1 275 ? 16.938 15.434 -1.208 1.00 80.88 275 LYS A N 1
ATOM 2296 C CA . LYS A 1 275 ? 17.682 16.044 -2.312 1.00 80.88 275 LYS A CA 1
ATOM 2297 C C . LYS A 1 275 ? 16.911 17.258 -2.812 1.00 80.88 275 LYS A C 1
ATOM 2299 O O . LYS A 1 275 ? 15.728 17.122 -3.103 1.00 80.88 275 LYS A O 1
ATOM 2304 N N . SER A 1 276 ? 17.587 18.399 -2.961 1.00 71.00 276 SER A N 1
ATOM 2305 C CA . SER A 1 276 ? 17.033 19.604 -3.607 1.00 71.00 276 SER A CA 1
ATOM 2306 C C . SER A 1 276 ? 15.630 19.974 -3.092 1.00 71.00 276 SER A C 1
ATOM 2308 O O . SER A 1 276 ? 14.664 19.946 -3.852 1.00 71.00 276 SER A O 1
ATOM 2310 N N . ASP A 1 277 ? 15.521 20.238 -1.786 1.00 84.44 277 ASP A N 1
ATOM 2311 C CA . ASP A 1 277 ? 14.281 20.645 -1.094 1.00 84.44 277 ASP A CA 1
ATOM 2312 C C . ASP A 1 277 ? 13.138 19.633 -1.169 1.00 84.44 277 ASP A C 1
ATOM 2314 O O . ASP A 1 277 ? 11.953 19.971 -1.094 1.00 84.44 277 ASP A O 1
ATOM 2318 N N . ARG A 1 278 ? 13.490 18.357 -1.337 1.00 89.19 278 ARG A N 1
ATOM 2319 C CA . ARG A 1 278 ? 12.531 17.263 -1.329 1.00 89.19 278 ARG A CA 1
ATOM 2320 C C . ARG A 1 278 ? 12.981 16.110 -0.462 1.00 89.19 278 ARG A C 1
ATOM 2322 O O . ARG A 1 278 ? 14.142 15.714 -0.488 1.00 89.19 278 ARG A O 1
ATOM 2329 N N . ILE A 1 279 ? 12.025 15.514 0.240 1.00 90.31 279 ILE A N 1
ATOM 2330 C CA . ILE A 1 279 ? 12.162 14.180 0.822 1.00 90.31 279 ILE A CA 1
ATOM 2331 C C . ILE A 1 279 ? 11.866 13.173 -0.287 1.00 90.31 279 ILE A C 1
ATOM 2333 O O . ILE A 1 279 ? 10.883 13.319 -1.012 1.00 90.31 279 ILE A O 1
ATOM 2337 N N . LEU A 1 280 ? 12.685 12.132 -0.401 1.00 91.38 280 LEU A N 1
ATOM 2338 C CA . LEU A 1 280 ? 12.523 11.050 -1.371 1.00 91.38 280 LEU A CA 1
ATOM 2339 C C . LEU A 1 280 ? 12.163 9.749 -0.633 1.00 91.38 280 LEU A C 1
ATOM 2341 O O . LEU A 1 280 ? 13.062 8.956 -0.314 1.00 91.38 280 LEU A O 1
ATOM 2345 N N . PRO A 1 281 ? 10.870 9.517 -0.312 1.00 91.19 281 PRO A N 1
ATOM 2346 C CA . PRO A 1 281 ? 10.434 8.254 0.264 1.00 91.19 281 PRO A CA 1
ATOM 2347 C C . PRO A 1 281 ? 10.787 7.092 -0.658 1.00 91.19 281 PRO A C 1
ATOM 2349 O O . PRO A 1 281 ? 10.726 7.220 -1.880 1.00 91.19 281 PRO A O 1
ATOM 2352 N N . THR A 1 282 ? 11.104 5.946 -0.069 1.00 91.25 282 THR A N 1
ATOM 2353 C CA . THR A 1 282 ? 11.196 4.683 -0.803 1.00 91.25 282 THR A CA 1
ATOM 2354 C C . THR A 1 282 ? 10.041 3.782 -0.418 1.00 91.25 282 THR A C 1
ATOM 2356 O O . THR A 1 282 ? 9.587 3.791 0.730 1.00 91.25 282 THR A O 1
ATOM 2359 N N . TYR A 1 283 ? 9.569 2.998 -1.384 1.00 91.00 283 TYR A N 1
ATOM 2360 C CA . TYR A 1 283 ? 8.393 2.159 -1.202 1.00 91.00 283 TYR A CA 1
ATOM 2361 C C . TYR A 1 283 ? 8.706 0.676 -1.383 1.00 91.00 283 TYR A C 1
ATOM 2363 O O . TYR A 1 283 ? 9.394 0.274 -2.325 1.00 91.00 283 TYR A O 1
ATOM 2371 N N . ASN A 1 284 ? 8.120 -0.137 -0.507 1.00 87.44 284 ASN A N 1
ATOM 2372 C CA . ASN A 1 284 ? 7.990 -1.577 -0.655 1.00 87.44 284 ASN A CA 1
ATOM 2373 C C . ASN A 1 284 ? 6.510 -1.937 -0.895 1.00 87.44 284 ASN A C 1
ATOM 2375 O O . ASN A 1 284 ? 5.729 -1.986 0.057 1.00 87.44 284 ASN A O 1
ATOM 2379 N N . PRO A 1 285 ? 6.094 -2.201 -2.145 1.00 84.75 285 PRO A N 1
ATOM 2380 C CA . PRO A 1 285 ? 4.712 -2.574 -2.462 1.00 84.75 285 PRO A CA 1
ATOM 2381 C C . PRO A 1 285 ? 4.316 -4.015 -2.101 1.00 84.75 285 PRO A C 1
ATOM 2383 O O . PRO A 1 285 ? 3.172 -4.401 -2.360 1.00 84.75 285 PRO A O 1
ATOM 2386 N N . TYR A 1 286 ? 5.225 -4.817 -1.533 1.00 79.69 286 TYR A N 1
ATOM 2387 C CA . TYR A 1 286 ? 5.050 -6.265 -1.357 1.00 79.69 286 TYR A CA 1
ATOM 2388 C C . TYR A 1 286 ? 5.175 -6.701 0.106 1.00 79.69 286 TYR A C 1
ATOM 2390 O O . TYR A 1 286 ? 5.898 -7.643 0.444 1.00 79.69 286 TYR A O 1
ATOM 2398 N N . ASN A 1 287 ? 4.486 -6.028 1.032 1.00 83.50 287 ASN A N 1
ATOM 2399 C CA . ASN A 1 287 ? 4.530 -6.453 2.429 1.00 83.50 287 ASN A CA 1
ATOM 2400 C C . ASN A 1 287 ? 3.746 -7.766 2.689 1.00 83.50 287 ASN A C 1
ATOM 2402 O O . ASN A 1 287 ? 3.142 -8.351 1.793 1.00 83.50 287 ASN A O 1
ATOM 2406 N N . LYS A 1 288 ? 3.737 -8.266 3.940 1.00 82.62 288 LYS A N 1
ATOM 2407 C CA . LYS A 1 288 ? 3.104 -9.571 4.275 1.00 82.62 288 LYS A CA 1
ATOM 2408 C C . LYS A 1 288 ? 1.586 -9.612 4.012 1.00 82.62 288 LYS A C 1
ATOM 2410 O O . LYS A 1 288 ? 0.986 -10.689 4.018 1.00 82.62 288 LYS A O 1
ATOM 2415 N N . ILE A 1 289 ? 0.963 -8.453 3.824 1.00 85.62 289 ILE A N 1
ATOM 2416 C CA . ILE A 1 289 ? -0.468 -8.267 3.567 1.00 85.62 289 ILE A CA 1
ATOM 2417 C C . ILE A 1 289 ? -0.730 -7.600 2.205 1.00 85.62 289 ILE A C 1
ATOM 2419 O O . ILE A 1 289 ? -1.852 -7.185 1.939 1.00 85.62 289 ILE A O 1
ATOM 2423 N N . GLY A 1 290 ? 0.292 -7.511 1.345 1.00 84.44 290 GLY A N 1
ATOM 2424 C CA . GLY A 1 290 ? 0.208 -6.935 0.005 1.00 84.44 290 GLY A CA 1
ATOM 2425 C C . GLY A 1 290 ? 0.193 -5.409 -0.072 1.00 84.44 290 GLY A C 1
ATOM 2426 O O . GLY A 1 290 ? 0.187 -4.892 -1.182 1.00 84.44 290 GLY A O 1
ATOM 2427 N N . ALA A 1 291 ? 0.196 -4.702 1.060 1.00 88.56 291 ALA A N 1
ATOM 2428 C CA . ALA A 1 291 ? 0.107 -3.248 1.116 1.00 88.56 291 ALA A CA 1
ATOM 2429 C C . ALA A 1 291 ? 1.427 -2.555 0.741 1.00 88.56 291 ALA A C 1
ATOM 2431 O O . ALA A 1 291 ? 2.509 -3.144 0.825 1.00 88.56 291 ALA A O 1
ATOM 2432 N N . ILE A 1 292 ? 1.308 -1.279 0.361 1.00 89.75 292 ILE A N 1
ATOM 2433 C CA . ILE A 1 292 ? 2.438 -0.389 0.086 1.00 89.75 292 ILE A CA 1
ATOM 2434 C C . ILE A 1 292 ? 2.974 0.149 1.411 1.00 89.75 292 ILE A C 1
ATOM 2436 O O . ILE A 1 292 ? 2.284 0.886 2.115 1.00 89.75 292 ILE A O 1
ATOM 2440 N N . GLU A 1 293 ? 4.210 -0.211 1.736 1.00 89.12 293 GLU A N 1
ATOM 2441 C CA . GLU A 1 293 ? 4.954 0.343 2.863 1.00 89.12 293 GLU A CA 1
ATOM 2442 C C . GLU A 1 293 ? 5.876 1.449 2.366 1.00 89.12 293 GLU A C 1
ATOM 2444 O O . GLU A 1 293 ? 6.678 1.241 1.459 1.00 89.12 293 GLU A O 1
ATOM 2449 N N . SER A 1 294 ? 5.759 2.626 2.967 1.00 90.06 294 SER A N 1
ATOM 2450 C CA . SER A 1 294 ? 6.716 3.709 2.787 1.00 90.06 294 SER A CA 1
ATOM 2451 C C . SER A 1 294 ? 7.758 3.619 3.885 1.00 90.06 294 SER A C 1
ATOM 2453 O O . SER A 1 294 ? 7.414 3.357 5.040 1.00 90.06 294 SER A O 1
ATOM 2455 N N . ASN A 1 295 ? 9.020 3.900 3.569 1.00 87.69 295 ASN A N 1
ATOM 2456 C CA . ASN A 1 295 ? 9.981 4.137 4.635 1.00 87.69 295 ASN A CA 1
ATOM 2457 C C . ASN A 1 295 ? 9.610 5.405 5.422 1.00 87.69 295 ASN A C 1
ATOM 2459 O O . ASN A 1 295 ? 9.927 5.458 6.600 1.00 87.69 295 ASN A O 1
ATOM 2463 N N . PHE A 1 296 ? 8.924 6.383 4.806 1.00 87.00 296 PHE A N 1
ATOM 2464 C CA . PHE A 1 296 ? 8.522 7.677 5.364 1.00 87.00 296 PHE A CA 1
ATOM 2465 C C . PHE A 1 296 ? 7.010 7.794 5.532 1.00 87.00 296 PHE A C 1
ATOM 2467 O O . PHE A 1 296 ? 6.282 7.728 4.546 1.00 87.00 296 PHE A O 1
ATOM 2474 N N . ASN A 1 297 ? 6.547 8.041 6.755 1.00 84.50 297 ASN A N 1
ATOM 2475 C CA . ASN A 1 297 ? 5.142 8.315 7.034 1.00 84.50 297 ASN A CA 1
ATOM 2476 C C . ASN A 1 297 ? 4.936 9.814 7.253 1.00 84.50 297 ASN A C 1
ATOM 2478 O O . ASN A 1 297 ? 5.623 10.410 8.077 1.00 84.50 297 ASN A O 1
ATOM 2482 N N . ILE A 1 298 ? 3.989 10.421 6.532 1.00 81.62 298 ILE A N 1
ATOM 2483 C CA . ILE A 1 298 ? 3.588 11.807 6.800 1.00 81.62 298 ILE A CA 1
ATOM 2484 C C . ILE A 1 298 ? 2.738 11.864 8.065 1.00 81.62 298 ILE A C 1
ATOM 2486 O O . ILE A 1 298 ? 1.619 11.339 8.089 1.00 81.62 298 ILE A O 1
ATOM 2490 N N . ASP A 1 299 ? 3.237 12.612 9.041 1.00 81.19 299 ASP A N 1
ATOM 2491 C CA . ASP A 1 299 ? 2.491 13.075 10.200 1.00 81.19 299 ASP A CA 1
ATOM 2492 C C . ASP A 1 299 ? 1.859 14.460 9.948 1.00 81.19 299 ASP A C 1
ATOM 2494 O O . ASP A 1 299 ? 2.483 15.295 9.285 1.00 81.19 299 ASP A O 1
ATOM 2498 N N . PRO A 1 300 ? 0.655 14.758 10.476 1.00 79.06 300 PRO A N 1
ATOM 2499 C CA . PRO A 1 300 ? 0.093 16.110 10.463 1.00 79.06 300 PRO A CA 1
ATOM 2500 C C . PRO A 1 300 ? 1.035 17.200 11.005 1.00 79.06 300 PRO A C 1
ATOM 2502 O O . PRO A 1 300 ? 1.014 18.327 10.519 1.00 79.06 300 PRO A O 1
ATOM 2505 N N . LEU A 1 301 ? 1.898 16.874 11.967 1.00 82.44 301 LEU A N 1
ATOM 2506 C CA . LEU A 1 301 ? 2.893 17.788 12.534 1.00 82.44 301 LEU A CA 1
ATOM 2507 C C . LEU A 1 301 ? 4.047 18.079 11.579 1.00 82.44 301 LEU A C 1
ATOM 2509 O O . LEU A 1 301 ? 4.763 19.056 11.767 1.00 82.44 301 LEU A O 1
ATOM 2513 N N . TYR A 1 302 ? 4.230 17.260 10.543 1.00 83.25 302 TYR A N 1
ATOM 2514 C CA . TYR A 1 302 ? 5.258 17.497 9.533 1.00 83.25 302 TYR A CA 1
ATOM 2515 C C . TYR A 1 302 ? 4.780 18.491 8.480 1.00 83.25 302 TYR A C 1
ATOM 2517 O O . TYR A 1 302 ? 5.600 19.083 7.784 1.00 83.25 302 TYR A O 1
ATOM 2525 N N . LEU A 1 303 ? 3.460 18.695 8.374 1.00 80.56 303 LEU A N 1
ATOM 2526 C CA . LEU A 1 303 ? 2.845 19.517 7.339 1.00 80.56 303 LEU A CA 1
ATOM 2527 C C . LEU A 1 303 ? 3.482 20.916 7.221 1.00 80.56 303 LEU A C 1
ATOM 2529 O O . LEU A 1 303 ? 3.827 21.272 6.098 1.00 80.56 303 LEU A O 1
ATOM 2533 N N . PRO A 1 304 ? 3.736 21.684 8.303 1.00 81.88 304 PRO A N 1
ATOM 2534 C CA . PRO A 1 304 ? 4.346 23.015 8.195 1.00 81.88 304 PRO A CA 1
ATOM 2535 C C . PRO A 1 304 ? 5.711 23.043 7.494 1.00 81.88 304 PRO A C 1
ATOM 2537 O O . PRO A 1 304 ? 6.102 24.081 6.970 1.00 81.88 304 PRO A O 1
ATOM 2540 N N . TYR A 1 305 ? 6.419 21.913 7.472 1.00 84.44 305 TYR A N 1
ATOM 2541 C CA . TYR A 1 305 ? 7.739 21.776 6.862 1.00 84.44 305 TYR A CA 1
ATOM 2542 C C . TYR A 1 305 ? 7.679 21.224 5.436 1.00 84.44 305 TYR A C 1
ATOM 2544 O O . TYR A 1 305 ? 8.661 21.325 4.706 1.00 84.44 305 TYR A O 1
ATOM 2552 N N . LEU A 1 306 ? 6.539 20.664 5.013 1.00 80.12 306 LEU A N 1
ATOM 2553 C CA . LEU A 1 306 ? 6.329 20.155 3.656 1.00 80.12 306 LEU A CA 1
ATOM 2554 C C . LEU A 1 306 ? 5.993 21.301 2.693 1.00 80.12 306 LEU A C 1
ATOM 2556 O O . LEU A 1 306 ? 4.871 21.428 2.201 1.00 80.12 306 LEU A O 1
ATOM 2560 N N . THR A 1 307 ? 6.971 22.171 2.459 1.00 78.19 307 THR A N 1
ATOM 2561 C CA . THR A 1 307 ? 6.830 23.405 1.682 1.00 78.19 307 THR A CA 1
ATOM 2562 C C . THR A 1 307 ? 7.846 23.474 0.544 1.00 78.19 307 THR A C 1
ATOM 2564 O O . THR A 1 307 ? 8.811 22.715 0.488 1.00 78.19 307 THR A O 1
ATOM 2567 N N . THR A 1 308 ? 7.585 24.360 -0.415 1.00 73.19 308 THR A N 1
ATOM 2568 C CA . THR A 1 308 ? 8.461 24.637 -1.558 1.00 73.19 308 THR A CA 1
ATOM 2569 C C . THR A 1 308 ? 8.371 26.118 -1.905 1.00 73.19 308 THR A C 1
ATOM 2571 O O . THR A 1 308 ? 7.317 26.732 -1.728 1.00 73.19 308 THR A O 1
ATOM 2574 N N . ASP A 1 309 ? 9.451 26.663 -2.459 1.00 71.94 309 ASP A N 1
ATOM 2575 C CA . ASP A 1 309 ? 9.518 28.053 -2.924 1.00 71.94 309 ASP A CA 1
ATOM 2576 C C . ASP A 1 309 ? 8.608 28.320 -4.137 1.00 71.94 309 ASP A C 1
ATOM 2578 O O . ASP A 1 309 ? 8.276 29.462 -4.455 1.00 71.94 309 ASP A O 1
ATOM 2582 N N . LYS A 1 310 ? 8.174 27.264 -4.840 1.00 75.50 310 LYS A N 1
ATOM 2583 C CA . LYS A 1 310 ? 7.289 27.372 -6.009 1.00 75.50 310 LYS A CA 1
ATOM 2584 C C . LYS A 1 310 ? 5.823 27.301 -5.589 1.00 75.50 310 LYS A C 1
ATOM 2586 O O . LYS A 1 310 ? 5.428 26.422 -4.831 1.00 75.50 310 LYS A O 1
ATOM 2591 N N . GLU A 1 311 ? 4.973 28.168 -6.145 1.00 78.75 311 GLU A N 1
ATOM 2592 C CA . GLU A 1 311 ? 3.530 28.102 -5.877 1.00 78.75 311 GLU A CA 1
ATOM 2593 C C . GLU A 1 311 ? 2.930 26.811 -6.465 1.00 78.75 311 GLU A C 1
ATOM 2595 O O . GLU A 1 311 ? 2.694 26.697 -7.668 1.00 78.75 311 GLU A O 1
ATOM 2600 N N . LYS A 1 312 ? 2.695 25.827 -5.594 1.00 84.44 312 LYS A N 1
ATOM 2601 C CA . LYS A 1 312 ? 2.075 24.534 -5.897 1.00 84.44 312 LYS A CA 1
ATOM 2602 C C . LYS A 1 312 ? 0.928 24.262 -4.935 1.00 84.44 312 LYS A C 1
ATOM 2604 O O . LYS A 1 312 ? 0.912 24.765 -3.814 1.00 84.44 312 LYS A O 1
ATOM 2609 N N . TYR A 1 313 ? -0.013 23.447 -5.391 1.00 85.25 313 TYR A N 1
ATOM 2610 C CA . TYR A 1 313 ? -1.156 22.979 -4.619 1.00 85.25 313 TYR A CA 1
ATOM 2611 C C . TYR A 1 313 ? -1.002 21.489 -4.366 1.00 85.25 313 TYR A C 1
ATOM 2613 O O . TYR A 1 313 ? -0.652 20.746 -5.286 1.00 85.25 313 TYR A O 1
ATOM 2621 N N . TYR A 1 314 ? -1.311 21.050 -3.148 1.00 86.75 314 TYR A N 1
ATOM 2622 C CA . TYR A 1 314 ? -1.236 19.642 -2.787 1.00 86.75 314 TYR A CA 1
ATOM 2623 C C . TYR A 1 314 ? -2.611 19.136 -2.392 1.00 86.75 314 TYR A C 1
ATOM 2625 O O . TYR A 1 314 ? -3.267 19.614 -1.465 1.00 86.75 314 TYR A O 1
ATOM 2633 N N . ILE A 1 315 ? -3.071 18.147 -3.137 1.00 88.50 315 ILE A N 1
ATOM 2634 C CA . ILE A 1 315 ? -4.377 17.556 -2.932 1.00 88.50 315 ILE A CA 1
ATOM 2635 C C . ILE A 1 315 ? -4.153 16.191 -2.308 1.00 88.50 315 ILE A C 1
ATOM 2637 O O . ILE A 1 315 ? -3.459 15.340 -2.865 1.00 88.50 315 ILE A O 1
ATOM 2641 N N . THR A 1 316 ? -4.729 16.003 -1.129 1.00 88.06 316 THR A N 1
ATOM 2642 C CA . THR A 1 316 ? -4.655 14.760 -0.368 1.00 88.06 316 THR A CA 1
ATOM 2643 C C . THR A 1 316 ? -5.995 14.053 -0.467 1.00 88.06 316 THR A C 1
ATOM 2645 O O . THR A 1 316 ? -7.042 14.692 -0.378 1.00 88.06 316 THR A O 1
ATOM 2648 N N . SER A 1 317 ? -5.984 12.734 -0.619 1.00 87.81 317 SER A N 1
ATOM 2649 C CA . SER A 1 317 ? -7.204 11.946 -0.456 1.00 87.81 317 SER A CA 1
ATOM 2650 C C . SER A 1 317 ? -6.964 10.708 0.384 1.00 87.81 317 SER A C 1
ATOM 2652 O O . SER A 1 317 ? -5.908 10.083 0.250 1.00 87.81 317 SER A O 1
ATOM 2654 N N . LYS A 1 318 ? -7.960 10.344 1.194 1.00 89.12 318 LYS A N 1
ATOM 2655 C CA . LYS A 1 318 ? -7.929 9.191 2.094 1.00 89.12 318 LYS A CA 1
ATOM 2656 C C . LYS A 1 318 ? -9.291 8.495 2.150 1.00 89.12 318 LYS A C 1
ATOM 2658 O O . LYS A 1 318 ? -10.330 9.152 2.103 1.00 89.12 318 LYS A O 1
ATOM 2663 N N . TYR A 1 319 ? -9.292 7.168 2.287 1.00 91.06 319 TYR A N 1
ATOM 2664 C CA . TYR A 1 319 ? -10.497 6.424 2.669 1.00 91.06 319 TYR A CA 1
ATOM 2665 C C . TYR A 1 319 ? -10.685 6.428 4.186 1.00 91.06 319 TYR A C 1
ATOM 2667 O O . TYR A 1 319 ? -9.779 6.057 4.934 1.00 91.06 319 TYR A O 1
ATOM 2675 N N . GLU A 1 320 ? -11.886 6.760 4.645 1.00 89.38 320 GLU A N 1
ATOM 2676 C CA . GLU A 1 320 ? -12.214 6.730 6.068 1.00 89.38 320 GLU A CA 1
ATOM 2677 C C . GLU A 1 320 ? -12.841 5.386 6.444 1.00 89.38 320 GLU A C 1
ATOM 2679 O O . GLU A 1 320 ? -13.764 4.897 5.786 1.00 89.38 320 GLU A O 1
ATOM 2684 N N . ASN A 1 321 ? -12.340 4.776 7.522 1.00 90.44 321 ASN A N 1
ATOM 2685 C CA . ASN A 1 321 ? -12.837 3.503 8.055 1.00 90.44 321 ASN A CA 1
ATOM 2686 C C . ASN A 1 321 ? -12.878 2.352 7.030 1.00 90.44 321 ASN A C 1
ATOM 2688 O O . ASN A 1 321 ? -13.680 1.429 7.172 1.00 90.44 321 ASN A O 1
ATOM 2692 N N . LEU A 1 322 ? -11.993 2.367 6.022 1.00 93.88 322 LEU A N 1
ATOM 2693 C CA . LEU A 1 322 ? -11.985 1.400 4.915 1.00 93.88 322 LEU A CA 1
ATOM 2694 C C . LEU A 1 322 ? -12.067 -0.053 5.396 1.00 93.88 322 LEU A C 1
ATOM 2696 O O . LEU A 1 322 ? -12.866 -0.836 4.895 1.00 93.88 322 LEU A O 1
ATOM 2700 N N . GLU A 1 323 ? -11.272 -0.412 6.404 1.00 93.75 323 GLU A N 1
ATOM 2701 C CA . GLU A 1 323 ? -11.266 -1.775 6.939 1.00 93.75 323 GLU A CA 1
ATOM 2702 C C . GLU A 1 323 ? -12.587 -2.158 7.604 1.00 93.75 323 GLU A C 1
ATOM 2704 O O . GLU A 1 323 ? -13.042 -3.282 7.430 1.00 93.75 323 GLU A O 1
ATOM 2709 N N . LEU A 1 324 ? -13.214 -1.248 8.350 1.00 95.38 324 LEU A N 1
ATOM 2710 C CA . LEU A 1 324 ? -14.507 -1.518 8.982 1.00 95.38 324 LEU A CA 1
ATOM 2711 C C . LEU A 1 324 ? -15.620 -1.649 7.938 1.00 95.38 324 LEU A C 1
ATOM 2713 O O . LEU A 1 324 ? -16.467 -2.528 8.055 1.00 95.38 324 LEU A O 1
ATOM 2717 N N . ARG A 1 325 ? -15.567 -0.845 6.872 1.00 96.81 325 ARG A N 1
ATOM 2718 C CA . ARG A 1 325 ? -16.511 -0.940 5.752 1.00 96.81 325 ARG A CA 1
ATOM 2719 C C . ARG A 1 325 ? -16.356 -2.247 4.977 1.00 96.81 325 ARG A C 1
ATOM 2721 O O . ARG A 1 325 ? -17.351 -2.896 4.664 1.00 96.81 325 ARG A O 1
ATOM 2728 N N . ILE A 1 326 ? -15.115 -2.680 4.731 1.00 97.31 326 ILE A N 1
ATOM 2729 C CA . ILE A 1 326 ? -14.833 -4.008 4.165 1.00 97.31 326 ILE A CA 1
ATOM 2730 C C . ILE A 1 326 ? -15.385 -5.096 5.092 1.00 97.31 326 ILE A C 1
ATOM 2732 O O . ILE A 1 326 ? -16.035 -6.017 4.611 1.00 97.31 326 ILE A O 1
ATOM 2736 N N . PHE A 1 327 ? -15.159 -4.993 6.404 1.00 97.69 327 PHE A N 1
ATOM 2737 C CA . PHE A 1 327 ? -15.659 -5.966 7.376 1.00 97.69 327 PHE A CA 1
ATOM 2738 C C . PHE A 1 327 ? -17.186 -6.096 7.342 1.00 97.69 327 PHE A C 1
ATOM 2740 O O . PHE A 1 327 ? -17.679 -7.207 7.167 1.00 97.69 327 PHE A O 1
ATOM 2747 N N . ALA A 1 328 ? -17.920 -4.983 7.427 1.00 97.75 328 ALA A N 1
ATOM 2748 C CA . ALA A 1 328 ? -19.383 -4.978 7.376 1.00 97.75 328 ALA A CA 1
ATOM 2749 C C . ALA A 1 328 ? -19.931 -5.522 6.045 1.00 97.75 328 ALA A C 1
ATOM 2751 O O . ALA A 1 328 ? -20.897 -6.279 6.020 1.00 97.75 328 ALA A O 1
ATOM 2752 N N . ASN A 1 329 ? -19.276 -5.210 4.924 1.00 97.25 329 ASN A N 1
ATOM 2753 C CA . ASN A 1 329 ? -19.650 -5.775 3.630 1.00 97.25 329 ASN A CA 1
ATOM 2754 C C . ASN A 1 329 ? -19.396 -7.287 3.543 1.00 97.25 329 ASN A C 1
ATOM 2756 O O . ASN A 1 329 ? -20.145 -7.993 2.877 1.00 97.25 329 ASN A O 1
ATOM 2760 N N . LEU A 1 330 ? -18.321 -7.787 4.159 1.00 97.00 330 LEU A N 1
ATOM 2761 C CA . LEU A 1 330 ? -18.000 -9.216 4.143 1.00 97.00 330 LEU A CA 1
ATOM 2762 C C . LEU A 1 330 ? -18.876 -10.030 5.090 1.00 97.00 330 LEU A C 1
ATOM 2764 O O . LEU A 1 330 ? -19.146 -11.187 4.776 1.00 97.00 330 LEU A O 1
ATOM 2768 N N . SER A 1 331 ? -19.277 -9.451 6.224 1.00 96.81 331 SER A N 1
ATOM 2769 C CA . SER A 1 331 ? -20.156 -10.119 7.183 1.00 96.81 331 SER A CA 1
ATOM 2770 C C . SER A 1 331 ? -21.561 -10.299 6.630 1.00 96.81 331 SER A C 1
ATOM 2772 O O . SER A 1 331 ? -22.191 -11.310 6.921 1.00 96.81 331 SER A O 1
ATOM 2774 N N . ASN A 1 332 ? -22.019 -9.351 5.805 1.00 95.88 332 ASN A N 1
ATOM 2775 C CA . ASN A 1 332 ? -23.382 -9.313 5.286 1.00 95.88 332 ASN A CA 1
ATOM 2776 C C . ASN A 1 332 ? -24.439 -9.386 6.404 1.00 95.88 332 ASN A C 1
ATOM 2778 O O . ASN A 1 332 ? -25.472 -10.027 6.250 1.00 95.88 332 ASN A O 1
ATOM 2782 N N . ILE A 1 333 ? -24.125 -8.750 7.535 1.00 98.12 333 ILE A N 1
ATOM 2783 C CA . ILE A 1 333 ? -24.998 -8.628 8.701 1.00 98.12 333 ILE A CA 1
ATOM 2784 C C . ILE A 1 333 ? -25.682 -7.263 8.614 1.00 98.12 333 ILE A C 1
ATOM 2786 O O . ILE A 1 333 ? -24.993 -6.237 8.632 1.00 98.12 333 ILE A O 1
ATOM 2790 N N . ASP A 1 334 ? -27.012 -7.253 8.535 1.00 98.06 334 ASP A N 1
ATOM 2791 C CA . ASP A 1 334 ? -27.807 -6.069 8.175 1.00 98.06 334 ASP A CA 1
ATOM 2792 C C . ASP A 1 334 ? -27.511 -4.856 9.060 1.00 98.06 334 ASP A C 1
ATOM 2794 O O . ASP A 1 334 ? -27.179 -3.786 8.549 1.00 98.06 334 ASP A O 1
ATOM 2798 N N . TYR A 1 335 ? -27.508 -5.029 10.386 1.00 97.69 335 TYR A N 1
ATOM 2799 C CA . TYR A 1 335 ? -27.245 -3.917 11.304 1.00 97.69 335 TYR A CA 1
ATOM 2800 C C . TYR A 1 335 ? -25.803 -3.388 11.197 1.00 97.69 335 TYR A C 1
ATOM 2802 O O . TYR A 1 335 ? -25.570 -2.194 11.367 1.00 97.69 335 TYR A O 1
ATOM 2810 N N . LEU A 1 336 ? -24.812 -4.232 10.866 1.00 97.81 336 LEU A N 1
ATOM 2811 C CA . LEU A 1 336 ? -23.437 -3.761 10.643 1.00 97.81 336 LEU A CA 1
ATOM 2812 C C . LEU A 1 336 ? -23.332 -2.951 9.347 1.00 97.81 336 LEU A C 1
ATOM 2814 O O . LEU A 1 336 ? -22.579 -1.974 9.297 1.00 97.81 336 LEU A O 1
ATOM 2818 N N . ILE A 1 337 ? -24.058 -3.355 8.300 1.00 98.12 337 ILE A N 1
ATOM 2819 C CA . ILE A 1 337 ? -24.130 -2.622 7.032 1.00 98.12 337 ILE A CA 1
ATOM 2820 C C . ILE A 1 337 ? -24.808 -1.271 7.253 1.00 98.12 337 ILE A C 1
ATOM 2822 O O . ILE A 1 337 ? -24.244 -0.243 6.875 1.00 98.12 337 ILE A O 1
ATOM 2826 N N . GLU A 1 338 ? -25.972 -1.267 7.903 1.00 98.06 338 GLU A N 1
ATOM 2827 C CA . GLU A 1 338 ? -26.730 -0.059 8.224 1.00 98.06 338 GLU A CA 1
ATOM 2828 C C . GLU A 1 338 ? -25.875 0.928 9.026 1.00 98.06 338 GLU A C 1
ATOM 2830 O O . GLU A 1 338 ? -25.662 2.063 8.590 1.00 98.06 338 GLU A O 1
ATOM 2835 N N . TRP A 1 339 ? -25.283 0.484 10.141 1.00 97.81 339 TRP A N 1
ATOM 2836 C CA . TRP A 1 339 ? -24.462 1.363 10.971 1.00 97.81 339 TRP A CA 1
ATOM 2837 C C . TRP A 1 339 ? -23.179 1.834 10.259 1.00 97.81 339 TRP A C 1
ATOM 2839 O O . TRP A 1 339 ? -22.665 2.931 10.487 1.00 97.81 339 TRP A O 1
ATOM 2849 N N . SER A 1 340 ? -22.638 1.041 9.332 1.00 96.94 340 SER A N 1
ATOM 2850 C CA . SER A 1 340 ? -21.506 1.484 8.503 1.00 96.94 340 SER A CA 1
ATOM 2851 C C . SER A 1 340 ? -21.913 2.563 7.496 1.00 96.94 340 SER A C 1
ATOM 2853 O O . SER A 1 340 ? -21.167 3.527 7.280 1.00 96.94 340 SER A O 1
ATOM 2855 N N . ASN A 1 341 ? -23.094 2.433 6.889 1.00 96.25 341 ASN A N 1
ATOM 2856 C CA . ASN A 1 341 ? -23.641 3.407 5.943 1.00 96.25 341 ASN A CA 1
ATOM 2857 C C . ASN A 1 341 ? -23.980 4.738 6.621 1.00 96.25 341 ASN A C 1
ATOM 2859 O O . ASN A 1 341 ? -23.719 5.788 6.037 1.00 96.25 341 ASN A O 1
ATOM 2863 N N . ASN A 1 342 ? -24.423 4.687 7.877 1.00 95.44 342 ASN A N 1
ATOM 2864 C CA . ASN A 1 342 ? -24.685 5.855 8.722 1.00 95.44 342 ASN A CA 1
ATOM 2865 C C . ASN A 1 342 ? -23.429 6.404 9.429 1.00 95.44 342 ASN A C 1
ATOM 2867 O O . ASN A 1 342 ? -23.513 7.366 10.188 1.00 95.44 342 ASN A O 1
ATOM 2871 N N . ASN A 1 343 ? -22.250 5.818 9.178 1.00 93.75 343 ASN A N 1
ATOM 2872 C CA . ASN A 1 343 ? -20.971 6.194 9.793 1.00 93.75 343 ASN A CA 1
ATOM 2873 C C . ASN A 1 343 ? -20.972 6.160 11.339 1.00 93.75 343 ASN A C 1
ATOM 2875 O O . ASN A 1 343 ? -20.242 6.911 11.981 1.00 93.75 343 ASN A O 1
ATOM 2879 N N . ASN A 1 344 ? -21.759 5.266 11.935 1.00 95.81 344 ASN A N 1
ATOM 2880 C CA . ASN A 1 344 ? -21.909 5.113 13.382 1.00 95.81 344 ASN A CA 1
ATOM 2881 C C . ASN A 1 344 ? -21.647 3.675 13.867 1.00 95.81 344 ASN A C 1
ATOM 2883 O O . ASN A 1 344 ? -21.970 3.356 15.002 1.00 95.81 344 ASN A O 1
ATOM 2887 N N . LEU A 1 345 ? -20.994 2.826 13.060 1.00 96.81 345 LEU A N 1
ATOM 2888 C CA . LEU A 1 345 ? -20.702 1.428 13.410 1.00 96.81 345 LEU A CA 1
ATOM 2889 C C . LEU A 1 345 ? -20.123 1.244 14.823 1.00 96.81 345 LEU A C 1
ATOM 2891 O O . LEU A 1 345 ? -20.673 0.483 15.612 1.00 96.81 345 LEU A O 1
ATOM 2895 N N . ILE A 1 346 ? -19.007 1.908 15.141 1.00 96.81 346 ILE A N 1
ATOM 2896 C CA . ILE A 1 346 ? -18.358 1.760 16.453 1.00 96.81 346 ILE A CA 1
ATOM 2897 C C . ILE A 1 346 ? -19.180 2.411 17.577 1.00 96.81 346 ILE A C 1
ATOM 2899 O O . ILE A 1 346 ? -19.394 1.719 18.571 1.00 96.81 346 ILE A O 1
ATOM 2903 N N . PRO A 1 347 ? -19.687 3.655 17.434 1.00 97.12 347 PRO A N 1
ATOM 2904 C CA . PRO A 1 347 ? -20.613 4.241 18.405 1.00 97.12 347 PRO A CA 1
ATOM 2905 C C . PRO A 1 347 ? -21.814 3.343 18.731 1.00 97.12 347 PRO A C 1
ATOM 2907 O O . PRO A 1 347 ? -22.034 3.026 19.894 1.00 97.12 347 PRO A O 1
ATOM 2910 N N . SER A 1 348 ? -22.532 2.842 17.721 1.00 97.81 348 SER A N 1
ATOM 2911 C CA . SER A 1 348 ? -23.704 1.978 17.912 1.00 97.81 348 SER A CA 1
ATOM 2912 C C . SER A 1 348 ? -23.345 0.636 18.546 1.00 97.81 348 SER A C 1
ATOM 2914 O O . SER A 1 348 ? -24.091 0.122 19.379 1.00 97.81 348 SER A O 1
ATOM 2916 N N . MET A 1 349 ? -22.181 0.068 18.205 1.00 97.81 349 MET A N 1
ATOM 2917 C CA . MET A 1 349 ? -21.703 -1.132 18.888 1.00 97.81 349 MET A CA 1
ATOM 2918 C C . MET A 1 349 ? -21.372 -0.860 20.362 1.00 97.81 349 MET A C 1
ATOM 2920 O O . MET A 1 349 ? -21.713 -1.677 21.215 1.00 97.81 349 MET A O 1
ATOM 2924 N N . ALA A 1 350 ? -20.728 0.268 20.668 1.00 97.56 350 ALA A N 1
ATOM 2925 C CA . ALA A 1 350 ? -20.344 0.641 22.026 1.00 97.56 350 ALA A CA 1
ATOM 2926 C C . ALA A 1 350 ? -21.567 0.936 22.901 1.00 97.56 350 ALA A C 1
ATOM 2928 O O . ALA A 1 350 ? -21.678 0.400 24.001 1.00 97.56 350 ALA A O 1
ATOM 2929 N N . GLU A 1 351 ? -22.517 1.714 22.387 1.00 97.12 351 GLU A N 1
ATOM 2930 C CA . GLU A 1 351 ? -23.780 2.012 23.059 1.00 97.12 351 GLU A CA 1
ATOM 2931 C C . GLU A 1 351 ? -24.541 0.729 23.411 1.00 97.12 351 GLU A C 1
ATOM 2933 O O . GLU A 1 351 ? -24.982 0.555 24.546 1.00 97.12 351 GLU A O 1
ATOM 2938 N N . LYS A 1 352 ? -24.606 -0.232 22.481 1.00 96.12 352 LYS A N 1
ATOM 2939 C CA . LYS A 1 352 ? -25.260 -1.521 22.728 1.00 96.12 352 LYS A CA 1
ATOM 2940 C C . LYS A 1 352 ? -24.552 -2.361 23.802 1.00 96.12 352 LYS A C 1
ATOM 2942 O O . LYS A 1 352 ? -25.224 -3.014 24.598 1.00 96.12 352 LYS A O 1
ATOM 2947 N N . LEU A 1 353 ? -23.216 -2.340 23.853 1.00 95.75 353 LEU A N 1
ATOM 2948 C CA . LEU A 1 353 ? -22.424 -3.110 24.829 1.00 95.75 353 LEU A CA 1
ATOM 2949 C C . LEU A 1 353 ? -22.464 -2.533 26.240 1.00 95.75 353 LEU A C 1
ATOM 2951 O O . LEU A 1 353 ? -22.523 -3.283 27.215 1.00 95.75 353 LEU A O 1
ATOM 2955 N N . PHE A 1 354 ? -22.352 -1.212 26.337 1.00 95.31 354 PHE A N 1
ATOM 2956 C CA . PHE A 1 354 ? -22.096 -0.513 27.592 1.00 95.31 354 PHE A CA 1
ATOM 2957 C C . PHE A 1 354 ? -23.341 0.191 28.142 1.00 95.31 354 PHE A C 1
ATOM 2959 O O . PHE A 1 354 ? -23.376 0.514 29.327 1.00 95.31 354 PHE A O 1
ATOM 2966 N N . LYS A 1 355 ? -24.401 0.341 27.336 1.00 93.50 355 LYS A N 1
ATOM 2967 C CA . LYS A 1 355 ? -25.699 0.904 27.738 1.00 93.50 355 LYS A CA 1
ATOM 2968 C C . LYS A 1 355 ? -25.508 2.241 28.461 1.00 93.50 355 LYS A C 1
ATOM 2970 O O . LYS A 1 355 ? -24.880 3.135 27.911 1.00 93.50 355 LYS A O 1
ATOM 2975 N N . GLU A 1 356 ? -25.998 2.385 29.688 1.00 91.38 356 GLU A N 1
ATOM 2976 C CA . GLU A 1 356 ? -25.882 3.620 30.474 1.00 91.38 356 GLU A CA 1
ATOM 2977 C C . GLU A 1 356 ? -24.425 4.072 30.660 1.00 91.38 356 GLU A C 1
ATOM 2979 O O . GLU A 1 356 ? -24.144 5.265 30.537 1.00 91.38 356 GLU A O 1
ATOM 2984 N N . GLN A 1 357 ? -23.486 3.127 30.814 1.00 90.00 357 GLN A N 1
ATOM 2985 C CA . GLN A 1 357 ? -22.057 3.426 30.962 1.00 90.00 357 GLN A CA 1
ATOM 2986 C C . GLN A 1 357 ? -21.502 4.150 29.732 1.00 90.00 357 GLN A C 1
ATOM 2988 O O . GLN A 1 357 ? -20.624 4.996 29.860 1.00 90.00 357 GLN A O 1
ATOM 2993 N N . TYR A 1 358 ? -22.035 3.881 28.532 1.00 94.19 358 TYR A N 1
ATOM 2994 C CA . TYR A 1 358 ? -21.580 4.537 27.303 1.00 94.19 358 TYR A CA 1
ATOM 2995 C C . TYR A 1 358 ? -21.631 6.065 27.416 1.00 94.19 358 TYR A C 1
ATOM 2997 O O . TYR A 1 358 ? -20.722 6.748 26.948 1.00 94.19 358 TYR A O 1
ATOM 3005 N N . ASN A 1 359 ? -22.658 6.607 28.075 1.00 92.50 359 ASN A N 1
ATOM 3006 C CA . ASN A 1 359 ? -22.824 8.050 28.223 1.00 92.50 359 ASN A CA 1
ATOM 3007 C C . ASN A 1 359 ? -21.880 8.674 29.261 1.00 92.50 359 ASN A C 1
ATOM 3009 O O . ASN A 1 359 ? -21.696 9.889 29.230 1.00 92.50 359 ASN A O 1
ATOM 3013 N N . GLU A 1 360 ? -21.252 7.873 30.127 1.00 91.31 360 GLU A N 1
ATOM 3014 C CA . GLU A 1 360 ? -20.246 8.345 31.086 1.00 91.31 360 GLU A CA 1
ATOM 3015 C C . GLU A 1 360 ? -18.931 8.723 30.387 1.00 91.31 360 GLU A C 1
ATOM 3017 O O . GLU A 1 360 ? -18.286 9.700 30.765 1.00 91.31 360 GLU A O 1
ATOM 3022 N N . ASP A 1 361 ? -18.525 7.959 29.363 1.00 89.88 361 ASP A N 1
ATOM 3023 C CA . ASP A 1 361 ? -17.284 8.187 28.609 1.00 89.88 361 ASP A CA 1
ATOM 3024 C C . ASP A 1 361 ? -17.339 7.550 27.207 1.00 89.88 361 ASP A C 1
ATOM 3026 O O . ASP A 1 361 ? -16.787 6.474 26.946 1.00 89.88 361 ASP A O 1
ATOM 3030 N N . LYS A 1 362 ? -18.020 8.226 26.276 1.00 93.44 362 LYS A N 1
ATOM 3031 C CA . LYS A 1 362 ? -18.249 7.718 24.911 1.00 93.44 362 LYS A CA 1
ATOM 3032 C C . LYS A 1 362 ? -16.947 7.348 24.203 1.00 93.44 362 LYS A C 1
ATOM 3034 O O . LYS A 1 362 ? -16.854 6.298 23.570 1.00 93.44 362 LYS A O 1
ATOM 3039 N N . GLN A 1 363 ? -15.924 8.190 24.342 1.00 92.69 363 GLN A N 1
ATOM 3040 C CA . GLN A 1 363 ? -14.626 8.025 23.694 1.00 92.69 363 GLN A CA 1
ATOM 3041 C C . GLN A 1 363 ? -13.908 6.762 24.180 1.00 92.69 363 GLN A C 1
ATOM 3043 O O . GLN A 1 363 ? -13.315 6.041 23.373 1.00 92.69 363 GLN A O 1
ATOM 3048 N N . LEU A 1 364 ? -13.963 6.480 25.484 1.00 91.25 364 LEU A N 1
ATOM 3049 C CA . LEU A 1 364 ? -13.360 5.288 26.072 1.00 91.25 364 LEU A CA 1
ATOM 3050 C C . LEU A 1 364 ? -14.055 4.011 25.597 1.00 91.25 364 LEU A C 1
ATOM 3052 O O . LEU A 1 364 ? -13.395 3.066 25.159 1.00 91.25 364 LEU A O 1
ATOM 3056 N N . TYR A 1 365 ? -15.385 3.986 25.655 1.00 93.69 365 TYR A N 1
ATOM 3057 C CA . TYR A 1 365 ? -16.162 2.798 25.307 1.00 93.69 365 TYR A CA 1
ATOM 3058 C C . TYR A 1 365 ? -16.164 2.514 23.797 1.00 93.69 365 TYR A C 1
ATOM 3060 O O . TYR A 1 365 ? -16.136 1.347 23.388 1.00 93.69 365 TYR A O 1
ATOM 3068 N N . GLU A 1 366 ? -16.081 3.544 22.952 1.00 94.88 366 GLU A N 1
ATOM 3069 C CA . GLU A 1 366 ? -15.795 3.386 21.519 1.00 94.88 366 GLU A CA 1
ATOM 3070 C C . GLU A 1 366 ? -14.405 2.792 21.279 1.00 94.88 366 GLU A C 1
ATOM 3072 O O . GLU A 1 366 ? -14.269 1.848 20.492 1.00 94.88 366 GLU A O 1
ATOM 3077 N N . LEU A 1 367 ? -13.377 3.280 21.988 1.00 92.81 367 LEU A N 1
ATOM 3078 C CA . LEU A 1 367 ? -12.021 2.737 21.893 1.00 92.81 367 LEU A CA 1
ATOM 3079 C C . LEU A 1 367 ? -11.985 1.259 22.303 1.00 92.81 367 LEU A C 1
ATOM 3081 O O . LEU A 1 367 ? -11.391 0.450 21.588 1.00 92.81 367 LEU A O 1
ATOM 3085 N N . TYR A 1 368 ? -12.635 0.887 23.410 1.00 93.25 368 TYR A N 1
ATOM 3086 C CA . TYR A 1 368 ? -12.734 -0.506 23.855 1.00 93.25 368 TYR A CA 1
ATOM 3087 C C . TYR A 1 368 ? -13.427 -1.394 22.832 1.00 93.25 368 TYR A C 1
ATOM 3089 O O . TYR A 1 368 ? -12.910 -2.460 22.493 1.00 93.25 368 TYR A O 1
ATOM 3097 N N . THR A 1 369 ? -14.567 -0.945 22.313 1.00 96.00 369 THR A N 1
ATOM 3098 C CA . THR A 1 369 ? -15.350 -1.689 21.324 1.00 96.00 369 THR A CA 1
ATOM 3099 C C . THR A 1 369 ? -14.543 -1.925 20.053 1.00 96.00 369 THR A C 1
ATOM 3101 O O . THR A 1 369 ? -14.432 -3.058 19.578 1.00 96.00 369 THR A O 1
ATOM 3104 N N . TYR A 1 370 ? -13.910 -0.872 19.531 1.00 95.56 370 TYR A N 1
ATOM 3105 C CA . TYR A 1 370 ? -13.055 -0.961 18.353 1.00 95.56 370 TYR A CA 1
ATOM 3106 C C . TYR A 1 370 ? -11.841 -1.867 18.586 1.00 95.56 370 TYR A C 1
ATOM 3108 O O . TYR A 1 370 ? -11.537 -2.730 17.756 1.00 95.56 370 TYR A O 1
ATOM 3116 N N . ALA A 1 371 ? -11.161 -1.707 19.724 1.00 94.62 371 ALA A N 1
ATOM 3117 C CA . ALA A 1 371 ? -10.012 -2.516 20.104 1.00 94.62 371 ALA A CA 1
ATOM 3118 C C . ALA A 1 371 ? -10.370 -4.001 20.207 1.00 94.62 371 ALA A C 1
ATOM 3120 O O . ALA A 1 371 ? -9.652 -4.837 19.659 1.00 94.62 371 ALA A O 1
ATOM 3121 N N . LEU A 1 372 ? -11.485 -4.328 20.861 1.00 95.62 372 LEU A N 1
ATOM 3122 C CA . LEU A 1 372 ? -11.937 -5.700 21.044 1.00 95.62 372 LEU A CA 1
ATOM 3123 C C . LEU A 1 372 ? -12.322 -6.347 19.710 1.00 95.62 372 LEU A C 1
ATOM 3125 O O . LEU A 1 372 ? -11.849 -7.443 19.406 1.00 95.62 372 LEU A O 1
ATOM 3129 N N . LEU A 1 373 ? -13.084 -5.643 18.866 1.00 96.56 373 LEU A N 1
ATOM 3130 C CA . LEU A 1 373 ? -13.414 -6.111 17.519 1.00 96.56 373 LEU A CA 1
ATOM 3131 C C . LEU A 1 373 ? -12.143 -6.383 16.696 1.00 96.56 373 LEU A C 1
ATOM 3133 O O . LEU A 1 373 ? -12.003 -7.449 16.095 1.00 96.56 373 LEU A O 1
ATOM 3137 N N . LYS A 1 374 ? -11.181 -5.451 16.690 1.00 95.75 374 LYS A N 1
ATOM 3138 C CA . LYS A 1 374 ? -9.909 -5.621 15.970 1.00 95.75 374 LYS A CA 1
ATOM 3139 C C . LYS A 1 374 ? -9.064 -6.765 16.523 1.00 95.75 374 LYS A C 1
ATOM 3141 O O . LYS A 1 374 ? -8.465 -7.490 15.727 1.00 95.75 374 LYS A O 1
ATOM 3146 N N . ALA A 1 375 ? -9.016 -6.937 17.844 1.00 95.44 375 ALA A N 1
ATOM 3147 C CA . ALA A 1 375 ? -8.308 -8.036 18.492 1.00 95.44 375 ALA A CA 1
ATOM 3148 C C . ALA A 1 375 ? -8.861 -9.386 18.008 1.00 95.44 375 ALA A C 1
ATOM 3150 O O . ALA A 1 375 ? -8.107 -10.235 17.533 1.00 95.44 375 ALA A O 1
ATOM 3151 N N . LEU A 1 376 ? -10.186 -9.541 18.026 1.00 95.12 376 LEU A N 1
ATOM 3152 C CA . LEU A 1 376 ? -10.863 -10.758 17.581 1.00 95.12 376 LEU A CA 1
ATOM 3153 C C . LEU A 1 376 ? -10.653 -11.019 16.084 1.00 95.12 376 LEU A C 1
ATOM 3155 O O . LEU A 1 376 ? -10.269 -12.120 15.706 1.00 95.12 376 LEU A O 1
ATOM 3159 N N . ILE A 1 377 ? -10.790 -9.996 15.232 1.00 95.31 377 ILE A N 1
ATOM 3160 C CA . ILE A 1 377 ? -10.518 -10.106 13.786 1.00 95.31 377 ILE A CA 1
ATOM 3161 C C . ILE A 1 377 ? -9.078 -10.572 13.524 1.00 95.31 377 ILE A C 1
ATOM 3163 O O . ILE A 1 377 ? -8.839 -11.375 12.621 1.00 95.31 377 ILE A O 1
ATOM 3167 N N . LYS A 1 378 ? -8.104 -10.073 14.295 1.00 93.62 378 LYS A N 1
ATOM 3168 C CA . LYS A 1 378 ? -6.688 -10.459 14.181 1.00 93.62 378 LYS A CA 1
ATOM 3169 C C . LYS A 1 378 ? -6.392 -11.863 14.721 1.00 93.62 378 LYS A C 1
ATOM 3171 O O . LYS A 1 378 ? -5.378 -12.441 14.324 1.00 93.62 378 LYS A O 1
ATOM 3176 N N . GLY A 1 379 ? -7.266 -12.410 15.567 1.00 92.50 379 GLY A N 1
ATOM 3177 C CA . GLY A 1 379 ? -7.145 -13.736 16.177 1.00 92.50 379 GLY A CA 1
ATOM 3178 C C . GLY A 1 379 ? -6.639 -13.770 17.609 1.00 92.50 379 GLY A C 1
ATOM 3179 O O . GLY A 1 379 ? -6.160 -14.806 18.071 1.00 92.50 379 GLY A O 1
ATOM 3180 N N . TYR A 1 380 ? -6.740 -12.657 18.330 1.00 92.94 380 TYR A N 1
ATOM 3181 C CA . TYR A 1 380 ? -6.521 -12.635 19.770 1.00 92.94 380 TYR A CA 1
ATOM 3182 C C . TYR A 1 380 ? -7.771 -13.179 20.474 1.00 92.94 380 TYR A C 1
ATOM 3184 O O . TYR A 1 380 ? -8.722 -12.446 20.730 1.00 92.94 380 TYR A O 1
ATOM 3192 N N . ASN A 1 381 ? -7.767 -14.483 20.765 1.00 86.56 381 ASN A N 1
ATOM 3193 C CA . ASN A 1 381 ? -8.955 -15.207 21.240 1.00 86.56 381 ASN A CA 1
ATOM 3194 C C . ASN A 1 381 ? -8.885 -15.598 22.723 1.00 86.56 381 ASN A C 1
ATOM 3196 O O . ASN A 1 381 ? -9.911 -15.875 23.344 1.00 86.56 381 ASN A O 1
ATOM 3200 N N . SER A 1 382 ? -7.681 -15.620 23.302 1.00 89.88 382 SER A N 1
ATOM 3201 C CA . SER A 1 382 ? -7.482 -15.854 24.733 1.00 89.88 382 SER A CA 1
ATOM 3202 C C . SER A 1 382 ? -7.341 -14.538 25.484 1.00 89.88 382 SER A C 1
ATOM 3204 O O . SER A 1 382 ? -6.819 -13.554 24.954 1.00 89.88 382 SER A O 1
ATOM 3206 N N . LEU A 1 383 ? -7.728 -14.543 26.752 1.00 92.38 383 LEU A N 1
ATOM 3207 C CA . LEU A 1 383 ? -7.629 -13.394 27.644 1.00 92.38 383 LEU A CA 1
ATOM 3208 C C . LEU A 1 383 ? -6.225 -12.772 27.671 1.00 92.38 383 LEU A C 1
ATOM 3210 O O . LEU A 1 383 ? -6.060 -11.569 27.478 1.00 92.38 383 LEU A O 1
ATOM 3214 N N . ASN A 1 384 ? -5.197 -13.613 27.815 1.00 92.25 384 ASN A N 1
ATOM 3215 C CA . ASN A 1 384 ? -3.800 -13.182 27.798 1.00 92.25 384 ASN A CA 1
ATOM 3216 C C . ASN A 1 384 ? -3.398 -12.561 26.456 1.00 92.25 384 ASN A C 1
ATOM 3218 O O . ASN A 1 384 ? -2.628 -11.602 26.426 1.00 92.25 384 ASN A O 1
ATOM 3222 N N . SER A 1 385 ? -3.904 -13.098 25.344 1.00 93.00 385 SER A N 1
ATOM 3223 C CA . SER A 1 385 ? -3.621 -12.565 24.012 1.00 93.00 385 SER A CA 1
ATOM 3224 C C . SER A 1 385 ? -4.289 -11.198 23.802 1.00 93.00 385 SER A C 1
ATOM 3226 O O . SER A 1 385 ? -3.624 -10.265 23.357 1.00 93.00 385 SER A O 1
ATOM 3228 N N . ILE A 1 386 ? -5.546 -11.035 24.229 1.00 94.69 386 ILE A N 1
ATOM 3229 C CA . ILE A 1 386 ? -6.277 -9.763 24.164 1.00 94.69 386 ILE A CA 1
ATOM 3230 C C . ILE A 1 386 ? -5.596 -8.722 25.054 1.00 94.69 386 ILE A C 1
ATOM 3232 O O . ILE A 1 386 ? -5.315 -7.616 24.604 1.00 94.69 386 ILE A O 1
ATOM 3236 N N . ARG A 1 387 ? -5.214 -9.086 26.282 1.00 92.81 387 ARG A N 1
ATOM 3237 C CA . ARG A 1 387 ? -4.465 -8.196 27.180 1.00 92.81 387 ARG A CA 1
ATOM 3238 C C . ARG A 1 387 ? -3.164 -7.699 26.550 1.00 92.81 387 ARG A C 1
ATOM 3240 O O . ARG A 1 387 ? -2.856 -6.512 26.628 1.00 92.81 387 ARG A O 1
ATOM 3247 N N . LYS A 1 388 ? -2.402 -8.595 25.909 1.00 92.12 388 LYS A N 1
ATOM 3248 C CA . LYS A 1 388 ? -1.183 -8.215 25.177 1.00 92.12 388 LYS A CA 1
ATOM 3249 C C . LYS A 1 388 ? -1.501 -7.218 24.063 1.00 92.12 388 LYS A C 1
ATOM 3251 O O . LYS A 1 388 ? -0.810 -6.211 23.981 1.00 92.12 388 LYS A O 1
ATOM 3256 N N . TYR A 1 389 ? -2.553 -7.462 23.280 1.00 94.31 389 TYR A N 1
ATOM 3257 C CA . TYR A 1 389 ? -2.999 -6.565 22.212 1.00 94.31 389 TYR A CA 1
ATOM 3258 C C . TYR A 1 389 ? -3.357 -5.161 22.728 1.00 94.31 389 TYR A C 1
ATOM 3260 O O . TYR A 1 389 ? -2.863 -4.169 22.191 1.00 94.31 389 TYR A O 1
ATOM 3268 N N . PHE A 1 390 ? -4.146 -5.064 23.803 1.00 94.00 390 PHE A N 1
ATOM 3269 C CA . PHE A 1 390 ? -4.509 -3.777 24.410 1.00 94.00 390 PHE A CA 1
ATOM 3270 C C . PHE A 1 390 ? -3.272 -2.984 24.854 1.00 94.00 390 PHE A C 1
ATOM 3272 O O . PHE A 1 390 ? -3.151 -1.799 24.547 1.00 94.00 390 PHE A O 1
ATOM 3279 N N . ILE A 1 391 ? -2.297 -3.642 25.486 1.00 91.69 391 ILE A N 1
ATOM 3280 C CA . ILE A 1 391 ? -1.069 -2.970 25.923 1.00 91.69 391 ILE A CA 1
ATOM 3281 C C . ILE A 1 391 ? -0.205 -2.565 24.723 1.00 91.69 391 ILE A C 1
ATOM 3283 O O . ILE A 1 391 ? 0.251 -1.427 24.662 1.00 91.69 391 ILE A O 1
ATOM 3287 N N . SER A 1 392 ? 0.064 -3.479 23.785 1.00 90.25 392 SER A N 1
ATOM 3288 C CA . SER A 1 392 ? 1.068 -3.254 22.738 1.00 90.25 392 SER A CA 1
ATOM 3289 C C . SER A 1 392 ? 0.574 -2.398 21.578 1.00 90.25 392 SER A C 1
ATOM 3291 O O . SER A 1 392 ? 1.365 -1.649 21.013 1.00 90.25 392 SER A O 1
ATOM 3293 N N . GLU A 1 393 ? -0.697 -2.536 21.198 1.00 90.94 393 GLU A N 1
ATOM 3294 C CA . GLU A 1 393 ? -1.251 -1.881 20.009 1.00 90.94 393 GLU A CA 1
ATOM 3295 C C . GLU A 1 393 ? -2.195 -0.728 20.347 1.00 90.94 393 GLU A C 1
ATOM 3297 O O . GLU A 1 393 ? -2.126 0.321 19.714 1.00 90.94 393 GLU A O 1
ATOM 3302 N N . VAL A 1 394 ? -3.056 -0.903 21.352 1.00 92.44 394 VAL A N 1
ATOM 3303 C CA . VAL A 1 394 ? -4.030 0.130 21.750 1.00 92.44 394 VAL A CA 1
ATOM 3304 C C . VAL A 1 394 ? -3.397 1.146 22.704 1.00 92.44 394 VAL A C 1
ATOM 3306 O O . VAL A 1 394 ? -3.830 2.293 22.740 1.00 92.44 394 VAL A O 1
ATOM 3309 N N . GLN A 1 395 ? -2.324 0.753 23.403 1.00 92.19 395 GLN A N 1
ATOM 3310 C CA . GLN A 1 395 ? -1.634 1.531 24.440 1.00 92.19 395 GLN A CA 1
ATOM 3311 C C . GLN A 1 395 ? -2.520 1.780 25.665 1.00 92.19 395 GLN A C 1
ATOM 3313 O O . GLN A 1 395 ? -2.613 2.890 26.187 1.00 92.19 395 GLN A O 1
ATOM 3318 N N . PHE A 1 396 ? -3.178 0.712 26.108 1.00 92.00 396 PHE A N 1
ATOM 3319 C CA . PHE A 1 396 ? -4.147 0.720 27.193 1.00 92.00 396 PHE A CA 1
ATOM 3320 C C . PHE A 1 396 ? -3.878 -0.443 28.158 1.00 92.00 396 PHE A C 1
ATOM 3322 O O . PHE A 1 396 ? -3.610 -1.566 27.720 1.00 92.00 396 PHE A O 1
ATOM 3329 N N . LEU A 1 397 ? -3.977 -0.208 29.469 1.00 90.62 397 LEU A N 1
ATOM 3330 C CA . LEU A 1 397 ? -3.887 -1.264 30.481 1.00 90.62 397 LEU A CA 1
ATOM 3331 C C . LEU A 1 397 ? -5.253 -1.552 31.113 1.00 90.62 397 LEU A C 1
ATOM 3333 O O . LEU A 1 397 ? -5.699 -0.827 31.992 1.00 90.62 397 LEU A O 1
ATOM 3337 N N . LEU A 1 398 ? -5.862 -2.668 30.717 1.00 87.56 398 LEU A N 1
ATOM 3338 C CA . LEU A 1 398 ? -7.013 -3.241 31.416 1.00 87.56 398 LEU A CA 1
ATOM 3339 C C . LEU A 1 398 ? -6.563 -4.300 32.422 1.00 87.56 398 LEU A C 1
ATOM 3341 O O . LEU A 1 398 ? -5.574 -5.020 32.206 1.00 87.56 398 LEU A O 1
ATOM 3345 N N . ASN A 1 399 ? -7.305 -4.400 33.520 1.00 86.81 399 ASN A N 1
ATOM 3346 C CA . ASN A 1 399 ? -7.214 -5.522 34.433 1.00 86.81 399 ASN A CA 1
ATOM 3347 C C . ASN A 1 399 ? -7.873 -6.770 33.813 1.00 86.81 399 ASN A C 1
ATOM 3349 O O . ASN A 1 399 ? -8.507 -6.730 32.758 1.00 86.81 399 ASN A O 1
ATOM 3353 N N . GLU A 1 400 ? -7.634 -7.924 34.425 1.00 89.62 400 GLU A N 1
ATOM 3354 C CA . GLU A 1 400 ? -8.087 -9.192 33.864 1.00 89.62 400 GLU A CA 1
ATOM 3355 C C . GLU A 1 400 ? -9.617 -9.342 33.878 1.00 89.62 400 GLU A C 1
ATOM 3357 O O . GLU A 1 400 ? -10.192 -9.878 32.929 1.00 89.62 400 GLU A O 1
ATOM 3362 N N . GLU A 1 401 ? -10.263 -8.862 34.936 1.00 92.19 401 GLU A N 1
ATOM 3363 C CA . GLU A 1 401 ? -11.709 -8.948 35.145 1.00 92.19 401 GLU A CA 1
ATOM 3364 C C . GLU A 1 401 ? -12.467 -8.075 34.144 1.00 92.19 401 GLU A C 1
ATOM 3366 O O . GLU A 1 401 ? -13.395 -8.565 33.507 1.00 92.19 401 GLU A O 1
ATOM 3371 N N . GLU A 1 402 ? -11.990 -6.853 33.891 1.00 90.38 402 GLU A N 1
ATOM 3372 C CA . GLU A 1 402 ? -12.531 -5.943 32.875 1.00 90.38 402 GLU A CA 1
ATOM 3373 C C . GLU A 1 402 ? -12.516 -6.596 31.488 1.00 90.38 402 GLU A C 1
ATOM 3375 O O . GLU A 1 402 ? -13.522 -6.609 30.783 1.00 90.38 402 GLU A O 1
ATOM 3380 N N . ILE A 1 403 ? -11.393 -7.212 31.090 1.00 92.25 403 ILE A N 1
ATOM 3381 C CA . ILE A 1 403 ? -11.314 -7.886 29.784 1.00 92.25 403 ILE A CA 1
ATOM 3382 C C . ILE A 1 403 ? -12.273 -9.083 29.741 1.00 92.25 403 ILE A C 1
ATOM 3384 O O . ILE A 1 403 ? -12.922 -9.293 28.714 1.00 92.25 403 ILE A O 1
ATOM 3388 N N . LYS A 1 404 ? -12.368 -9.876 30.820 1.00 94.44 404 LYS A N 1
ATOM 3389 C CA . LYS A 1 404 ? -13.309 -11.009 30.897 1.00 94.44 404 LYS A CA 1
ATOM 3390 C C . LYS A 1 404 ? -14.748 -10.529 30.723 1.00 94.44 404 LYS A C 1
ATOM 3392 O O . LYS A 1 404 ? -15.479 -11.111 29.923 1.00 94.44 404 LYS A O 1
ATOM 3397 N N . GLU A 1 405 ? -15.131 -9.477 31.437 1.00 93.38 405 GLU A N 1
ATOM 3398 C CA . GLU A 1 405 ? -16.472 -8.904 31.394 1.00 93.38 405 GLU A CA 1
ATOM 3399 C C . GLU A 1 405 ? -16.799 -8.348 30.005 1.00 93.38 405 GLU A C 1
ATOM 3401 O O . GLU A 1 405 ? -17.804 -8.735 29.406 1.00 93.38 405 GLU A O 1
ATOM 3406 N N . TYR A 1 406 ? -15.927 -7.506 29.443 1.00 92.44 406 TYR A N 1
ATOM 3407 C CA . TYR A 1 406 ? -16.153 -6.893 28.133 1.00 92.44 406 TYR A CA 1
ATOM 3408 C C . TYR A 1 406 ? -16.192 -7.939 27.019 1.00 92.44 406 TYR A C 1
ATOM 3410 O O . TYR A 1 406 ? -17.046 -7.875 26.138 1.00 92.44 406 TYR A O 1
ATOM 3418 N N . LEU A 1 407 ? -15.315 -8.948 27.071 1.00 94.31 407 LEU A N 1
ATOM 3419 C CA . LEU A 1 407 ? -15.330 -10.050 26.111 1.00 94.31 407 LEU A CA 1
ATOM 3420 C C . LEU A 1 407 ? -16.607 -10.890 26.222 1.00 94.31 407 LEU A C 1
ATOM 3422 O O . LEU A 1 407 ? -17.126 -11.329 25.195 1.00 94.31 407 LEU A O 1
ATOM 3426 N N . LYS A 1 408 ? -17.102 -11.130 27.442 1.00 94.69 408 LYS A N 1
ATOM 3427 C CA . LYS A 1 408 ? -18.363 -11.843 27.672 1.00 94.69 408 LYS A CA 1
ATOM 3428 C C . LYS A 1 408 ? -19.534 -11.066 27.066 1.00 94.69 408 LYS A C 1
ATOM 3430 O O . LYS A 1 408 ? -20.189 -11.605 26.177 1.00 94.69 408 LYS A O 1
ATOM 3435 N N . LYS A 1 409 ? -19.704 -9.792 27.446 1.00 94.31 409 LYS A N 1
ATOM 3436 C CA . LYS A 1 409 ? -20.733 -8.888 26.895 1.00 94.31 409 LYS A CA 1
ATOM 3437 C C . LYS A 1 409 ? -20.683 -8.851 25.366 1.00 94.31 409 LYS A C 1
ATOM 3439 O O . LYS A 1 409 ? -21.701 -9.012 24.704 1.00 94.31 409 LYS A O 1
ATOM 3444 N N . PHE A 1 410 ? -19.484 -8.734 24.790 1.00 95.69 410 PHE A N 1
ATOM 3445 C CA . PHE A 1 410 ? -19.307 -8.700 23.337 1.00 95.69 410 PHE A CA 1
ATOM 3446 C C . PHE A 1 410 ? -19.750 -9.988 22.645 1.00 95.69 410 PHE A C 1
ATOM 3448 O O . PHE A 1 410 ? -20.400 -9.939 21.603 1.00 95.69 410 PHE A O 1
ATOM 3455 N N . LYS A 1 411 ? -19.411 -11.153 23.206 1.00 94.12 411 LYS A N 1
ATOM 3456 C CA . LYS A 1 411 ? -19.821 -12.446 22.641 1.00 94.12 411 LYS A CA 1
ATOM 3457 C C . LYS A 1 411 ? -21.327 -12.679 22.735 1.00 94.12 411 LYS A C 1
ATOM 3459 O O . LYS A 1 411 ? -21.876 -13.331 21.850 1.00 94.12 411 LYS A O 1
ATOM 3464 N N . GLU A 1 412 ? -21.961 -12.175 23.788 1.00 95.31 412 GLU A N 1
ATOM 3465 C CA . GLU A 1 412 ? -23.405 -12.278 24.005 1.00 95.31 412 GLU A CA 1
ATOM 3466 C C . GLU A 1 412 ? -24.173 -11.359 23.042 1.00 95.31 412 GLU A C 1
ATOM 3468 O O . GLU A 1 412 ? -25.008 -11.841 22.279 1.00 95.31 412 GLU A O 1
ATOM 3473 N N . GLU A 1 413 ? -23.824 -10.071 22.990 1.00 97.00 413 GLU A N 1
ATOM 3474 C CA . GLU A 1 413 ? -24.526 -9.065 22.175 1.00 97.00 413 GLU A CA 1
ATOM 3475 C C . GLU A 1 413 ? -24.258 -9.193 20.666 1.00 97.00 413 GLU A C 1
ATOM 3477 O O . GLU A 1 413 ? -25.119 -8.872 19.842 1.00 97.00 413 GLU A O 1
ATOM 3482 N N . PHE A 1 414 ? -23.068 -9.672 20.280 1.00 97.25 414 PHE A N 1
ATOM 3483 C CA . PHE A 1 414 ? -22.630 -9.774 18.882 1.00 97.25 414 PHE A CA 1
ATOM 3484 C C . PHE A 1 414 ? -22.296 -11.208 18.465 1.00 97.25 414 PHE A C 1
ATOM 3486 O O . PHE A 1 414 ? -21.341 -11.450 17.720 1.00 97.25 414 PHE A O 1
ATOM 3493 N N . LYS A 1 415 ? -23.108 -12.173 18.911 1.00 96.69 415 LYS A N 1
ATOM 3494 C CA . LYS A 1 415 ? -22.940 -13.601 18.602 1.00 96.69 415 LYS A CA 1
ATOM 3495 C C . LYS A 1 415 ? -22.757 -13.873 17.105 1.00 96.69 415 LYS A C 1
ATOM 3497 O O . LYS A 1 415 ? -21.866 -14.630 16.728 1.00 96.69 415 LYS A O 1
ATOM 3502 N N . GLU A 1 416 ? -23.557 -13.236 16.253 1.00 97.69 416 GLU A N 1
ATOM 3503 C CA . GLU A 1 416 ? -23.480 -13.397 14.796 1.00 97.69 416 GLU A CA 1
ATOM 3504 C C . GLU A 1 416 ? -22.137 -12.914 14.225 1.00 97.69 416 GLU A C 1
ATOM 3506 O O . GLU A 1 416 ? -21.509 -13.603 13.422 1.00 97.69 416 GLU A O 1
ATOM 3511 N N . VAL A 1 417 ? -21.628 -11.781 14.721 1.00 97.69 417 VAL A N 1
ATOM 3512 C CA . VAL A 1 417 ? -20.315 -11.230 14.341 1.00 97.69 417 VAL A CA 1
ATOM 3513 C C . VAL A 1 417 ? -19.194 -12.191 14.722 1.00 97.69 417 VAL A C 1
ATOM 3515 O O . VAL A 1 417 ? -18.270 -12.419 13.943 1.00 97.69 417 VAL A O 1
ATOM 3518 N N . ILE A 1 418 ? -19.279 -12.779 15.916 1.00 96.50 418 ILE A N 1
ATOM 3519 C CA . ILE A 1 418 ? -18.314 -13.765 16.400 1.00 96.50 418 ILE A CA 1
ATOM 3520 C C . ILE A 1 418 ? -18.336 -15.022 15.528 1.00 96.50 418 ILE A C 1
ATOM 3522 O O . ILE A 1 418 ? -17.279 -15.457 15.068 1.00 96.50 418 ILE A O 1
ATOM 3526 N N . ILE A 1 419 ? -19.522 -15.576 15.262 1.00 96.88 419 ILE A N 1
ATOM 3527 C CA . ILE A 1 419 ? -19.696 -16.739 14.381 1.00 96.88 419 ILE A CA 1
ATOM 3528 C C . ILE A 1 419 ? -19.086 -16.449 13.007 1.00 96.88 419 ILE A C 1
ATOM 3530 O O . ILE A 1 419 ? -18.313 -17.260 12.498 1.00 96.88 419 ILE A O 1
ATOM 3534 N N . PHE A 1 420 ? -19.363 -15.274 12.440 1.00 97.75 420 PHE A N 1
ATOM 3535 C CA . PHE A 1 420 ? -18.782 -14.851 11.172 1.00 97.75 420 PHE A CA 1
ATOM 3536 C C . PHE A 1 420 ? -17.246 -14.819 11.214 1.00 97.75 420 PHE A C 1
ATOM 3538 O O . PHE A 1 420 ? -16.603 -15.423 10.356 1.00 97.75 420 PHE A O 1
ATOM 3545 N N . ILE A 1 421 ? -16.647 -14.163 12.217 1.00 96.50 421 ILE A N 1
ATOM 3546 C CA . ILE A 1 421 ? -15.183 -14.053 12.359 1.00 96.50 421 ILE A CA 1
ATOM 3547 C C . ILE A 1 421 ? -14.521 -15.437 12.391 1.00 96.50 421 ILE A C 1
ATOM 3549 O O . ILE A 1 421 ? -13.514 -15.642 11.711 1.00 96.50 421 ILE A O 1
ATOM 3553 N N . TYR A 1 422 ? -15.076 -16.378 13.161 1.00 94.12 422 TYR A N 1
ATOM 3554 C CA . TYR A 1 422 ? -14.499 -17.715 13.322 1.00 94.12 422 TYR A CA 1
ATOM 3555 C C . TYR A 1 422 ? -14.748 -18.639 12.126 1.00 94.12 422 TYR A C 1
ATOM 3557 O O . TYR A 1 422 ? -13.885 -19.457 11.811 1.00 94.12 422 TYR A O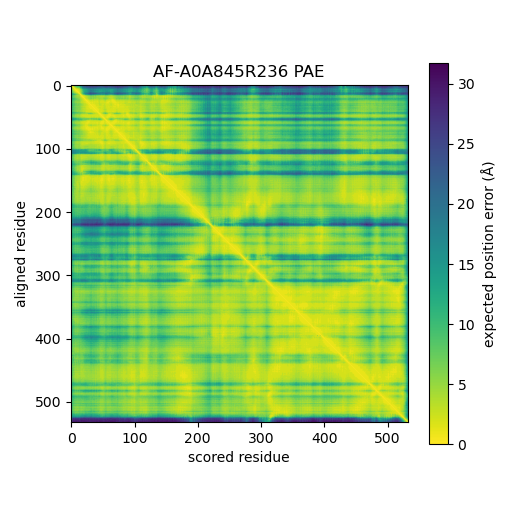 1
ATOM 3565 N N . ASN A 1 423 ? -15.878 -18.488 11.431 1.00 95.62 423 ASN A N 1
ATOM 3566 C CA . ASN A 1 423 ? -16.215 -19.319 10.273 1.00 95.62 423 ASN A CA 1
ATOM 3567 C C . ASN A 1 423 ? -15.618 -18.797 8.957 1.00 95.62 423 ASN A C 1
ATOM 3569 O O . ASN A 1 423 ? -15.642 -19.496 7.941 1.00 95.62 423 ASN A O 1
ATOM 3573 N N . PHE A 1 424 ? -15.068 -17.580 8.939 1.00 95.62 424 PHE A N 1
ATOM 3574 C CA . PHE A 1 424 ? -14.469 -17.015 7.738 1.00 95.62 424 PHE A CA 1
ATOM 3575 C C . PHE A 1 424 ? -13.171 -17.743 7.356 1.00 95.62 424 PHE A C 1
ATOM 3577 O O . PHE A 1 424 ? -12.175 -17.706 8.077 1.00 95.62 424 PHE A O 1
ATOM 3584 N N . ASN A 1 425 ? -13.150 -18.346 6.166 1.00 91.19 425 ASN A N 1
ATOM 3585 C CA . ASN A 1 425 ? -12.049 -19.197 5.701 1.00 91.19 425 ASN A CA 1
ATOM 3586 C C . ASN A 1 425 ? -11.372 -18.717 4.402 1.00 91.19 425 ASN A C 1
ATOM 3588 O O . ASN A 1 425 ? -10.420 -19.345 3.932 1.00 91.19 425 ASN A O 1
ATOM 3592 N N . LYS A 1 426 ? -11.816 -17.600 3.808 1.00 89.94 426 LYS A N 1
ATOM 3593 C CA . LYS A 1 426 ? -11.193 -17.069 2.585 1.00 89.94 426 LYS A CA 1
ATOM 3594 C C . LYS A 1 426 ? -9.815 -16.494 2.916 1.00 89.94 4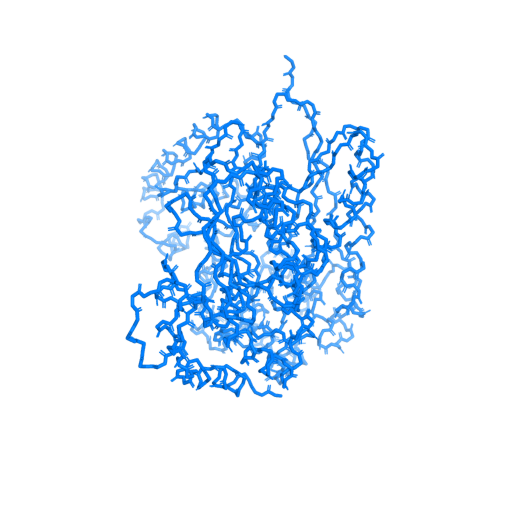26 LYS A C 1
ATOM 3596 O O . LYS A 1 426 ? -9.671 -15.654 3.796 1.00 89.94 426 LYS A O 1
ATOM 3601 N N . THR A 1 427 ? -8.788 -16.931 2.196 1.00 80.19 427 THR A N 1
ATOM 3602 C CA . THR A 1 427 ? -7.385 -16.524 2.433 1.00 80.19 427 THR A CA 1
ATOM 3603 C C . THR A 1 427 ? -6.732 -15.843 1.232 1.00 80.19 427 THR A C 1
ATOM 3605 O O . THR A 1 427 ? -5.609 -15.349 1.340 1.00 80.19 427 THR A O 1
ATOM 3608 N N . ILE A 1 428 ? -7.452 -15.794 0.113 1.00 86.00 428 ILE A N 1
ATOM 3609 C CA . ILE A 1 428 ? -7.033 -15.231 -1.166 1.00 86.00 428 ILE 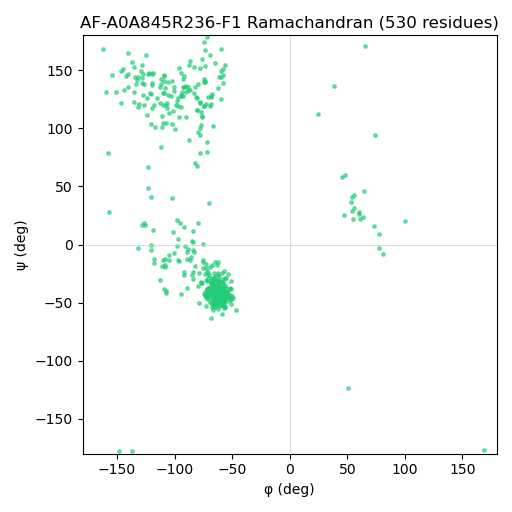A CA 1
ATOM 3610 C C . ILE A 1 428 ? -7.994 -14.091 -1.508 1.00 86.00 428 ILE A C 1
ATOM 3612 O O . ILE A 1 428 ? -9.197 -14.244 -1.299 1.00 86.00 428 ILE A O 1
ATOM 3616 N N . SER A 1 429 ? -7.479 -12.960 -1.992 1.00 88.94 429 SER A N 1
ATOM 3617 C CA . SER A 1 429 ? -8.305 -11.797 -2.342 1.00 88.94 429 SER A CA 1
ATOM 3618 C C . SER A 1 429 ? -9.094 -11.984 -3.642 1.00 88.94 429 SER A C 1
ATOM 3620 O O . SER A 1 429 ? -8.906 -12.957 -4.370 1.00 88.94 429 SER A O 1
ATOM 3622 N N . HIS A 1 430 ? -9.952 -11.011 -3.967 1.00 86.19 430 HIS A N 1
ATOM 3623 C CA . HIS A 1 430 ? -10.678 -10.969 -5.242 1.00 86.19 430 HIS A CA 1
ATOM 3624 C C . HIS A 1 430 ? -9.748 -11.000 -6.470 1.00 86.19 430 HIS A C 1
ATOM 3626 O O . HIS A 1 430 ? -10.119 -11.522 -7.514 1.00 86.19 430 HIS A O 1
ATOM 3632 N N . GLU A 1 431 ? -8.529 -10.477 -6.333 1.00 87.38 431 GLU A N 1
ATOM 3633 C CA . GLU A 1 431 ? -7.511 -10.445 -7.387 1.00 87.38 431 GLU A CA 1
ATOM 3634 C C . GLU A 1 431 ? -6.542 -11.633 -7.289 1.00 87.38 431 GLU A C 1
ATOM 3636 O O . GLU A 1 431 ? -5.441 -11.588 -7.818 1.00 87.38 431 GLU A O 1
ATOM 3641 N N . ASN A 1 432 ? -6.899 -12.708 -6.586 1.00 87.88 432 ASN A N 1
ATOM 3642 C CA . ASN A 1 432 ? -6.020 -13.858 -6.363 1.00 87.88 432 ASN A CA 1
ATOM 3643 C C . ASN A 1 432 ? -4.716 -13.534 -5.608 1.00 87.88 432 ASN A C 1
ATOM 3645 O O . ASN A 1 432 ? -3.749 -14.293 -5.670 1.00 87.88 432 ASN A O 1
ATOM 3649 N N . ARG A 1 433 ? -4.668 -12.431 -4.849 1.00 86.81 433 ARG A N 1
ATOM 3650 C CA . ARG A 1 433 ? -3.508 -12.107 -4.011 1.00 86.81 433 ARG A CA 1
ATOM 3651 C C . ARG A 1 433 ? -3.463 -13.009 -2.784 1.00 86.81 433 ARG A C 1
ATOM 3653 O O . ARG A 1 433 ? -4.484 -13.234 -2.133 1.00 86.81 433 ARG A O 1
ATOM 3660 N N . VAL A 1 434 ? -2.262 -13.448 -2.421 1.00 82.81 434 VAL A N 1
ATOM 3661 C CA . VAL A 1 434 ? -2.010 -14.287 -1.244 1.00 82.81 434 VAL A CA 1
ATOM 3662 C C . VAL A 1 434 ? -1.287 -13.480 -0.161 1.00 82.81 434 VAL A C 1
ATOM 3664 O O . VAL A 1 434 ? -0.409 -12.674 -0.455 1.00 82.81 434 VAL A O 1
ATOM 3667 N N . SER A 1 435 ? -1.646 -13.693 1.110 1.00 82.94 435 SER A N 1
ATOM 3668 C CA . SER A 1 435 ? -0.932 -13.123 2.263 1.00 82.94 435 SER A CA 1
ATOM 3669 C C . SER A 1 435 ? -0.008 -14.154 2.909 1.00 82.94 435 SER A C 1
ATOM 3671 O O . SER A 1 435 ? -0.443 -15.246 3.279 1.00 82.94 435 SER A O 1
ATOM 3673 N N . THR A 1 436 ? 1.244 -13.772 3.170 1.00 77.81 436 THR A N 1
ATOM 3674 C CA . THR A 1 436 ? 2.206 -14.594 3.927 1.00 77.81 436 THR A CA 1
ATOM 3675 C C . THR A 1 436 ? 2.060 -14.454 5.447 1.00 77.81 436 THR A C 1
ATOM 3677 O O . THR A 1 436 ? 2.657 -15.229 6.186 1.00 77.81 436 THR A O 1
ATOM 3680 N N . SER A 1 437 ? 1.207 -13.546 5.940 1.00 82.00 437 SER A N 1
ATOM 3681 C CA . SER A 1 437 ? 0.936 -13.351 7.375 1.00 82.00 437 SER A CA 1
ATOM 3682 C C . SER A 1 437 ? 0.451 -14.633 8.080 1.00 82.00 437 SER A C 1
ATOM 3684 O O . SER A 1 437 ? -0.147 -15.516 7.456 1.00 82.00 437 SER A O 1
ATOM 3686 N N . SER A 1 438 ? 0.667 -14.734 9.394 1.00 82.62 438 SER A N 1
ATOM 3687 C CA . SER A 1 438 ? 0.118 -15.791 10.261 1.00 82.62 438 SER A CA 1
ATOM 3688 C C . SER A 1 438 ? -1.250 -15.441 10.862 1.00 82.62 438 SER A C 1
ATOM 3690 O O . SER A 1 438 ? -1.882 -16.309 11.446 1.00 82.62 438 SER A O 1
ATOM 3692 N N . ALA A 1 439 ? -1.741 -14.210 10.676 1.00 86.50 439 ALA A N 1
ATOM 3693 C CA . ALA A 1 439 ? -3.013 -13.738 11.238 1.00 86.50 439 ALA A CA 1
ATOM 3694 C C . ALA A 1 439 ? -4.244 -14.557 10.791 1.00 86.50 439 ALA A C 1
ATOM 3696 O O . ALA A 1 439 ? -4.172 -15.339 9.838 1.00 86.50 439 ALA A O 1
ATOM 3697 N N . MET A 1 440 ? -5.398 -14.350 11.430 1.00 91.19 440 MET A N 1
ATOM 3698 C CA . MET A 1 440 ? -6.641 -15.021 11.026 1.00 91.19 440 MET A CA 1
ATOM 3699 C C . MET A 1 440 ? -7.042 -14.734 9.562 1.00 91.19 440 MET A C 1
ATOM 3701 O O . MET A 1 440 ? -6.716 -13.663 9.031 1.00 91.19 440 MET A O 1
ATOM 3705 N N . PRO A 1 441 ? -7.755 -15.668 8.893 1.00 92.62 441 PRO A N 1
ATOM 3706 C CA . PRO A 1 441 ? -8.184 -15.506 7.501 1.00 92.62 441 PRO A CA 1
ATOM 3707 C C . PRO A 1 441 ? -8.956 -14.209 7.234 1.00 92.62 441 PRO A C 1
ATOM 3709 O O . PRO A 1 441 ? -8.647 -13.519 6.265 1.00 92.62 441 PRO A O 1
ATOM 3712 N N . ILE A 1 442 ? -9.881 -13.819 8.120 1.00 94.69 442 ILE A N 1
ATOM 3713 C CA . ILE A 1 442 ? -10.664 -12.584 7.961 1.00 94.69 442 ILE A CA 1
ATOM 3714 C C . ILE A 1 442 ? -9.775 -11.339 7.935 1.00 94.69 442 ILE A C 1
ATOM 3716 O O . ILE A 1 442 ? -9.864 -10.542 7.003 1.00 94.69 442 ILE A O 1
ATOM 3720 N N . TYR A 1 443 ? -8.837 -11.209 8.878 1.00 94.00 443 TYR A N 1
ATOM 3721 C CA . TYR A 1 443 ? -7.891 -10.093 8.892 1.00 94.00 443 TYR A CA 1
ATOM 3722 C C . TYR A 1 443 ? -7.047 -10.040 7.618 1.00 94.00 443 TYR A C 1
ATOM 3724 O O . TYR A 1 443 ? -6.887 -8.975 7.021 1.00 94.00 443 TYR A O 1
ATOM 3732 N N . LYS A 1 444 ? -6.526 -11.192 7.178 1.00 92.62 444 LYS A N 1
ATOM 3733 C CA . LYS A 1 444 ? -5.752 -11.292 5.934 1.00 92.62 444 LYS A CA 1
ATOM 3734 C C . LYS A 1 444 ? -6.573 -10.811 4.749 1.00 92.62 444 LYS A C 1
ATOM 3736 O O . LYS A 1 444 ? -6.126 -9.928 4.026 1.00 92.62 444 LYS A O 1
ATOM 3741 N N . TYR A 1 445 ? -7.772 -11.357 4.573 1.00 94.31 445 TYR A N 1
ATOM 3742 C CA . TYR A 1 445 ? -8.636 -11.021 3.450 1.00 94.31 445 TYR A CA 1
ATOM 3743 C C . TYR A 1 445 ? -9.020 -9.539 3.454 1.00 94.31 445 TYR A C 1
ATOM 3745 O O . TYR A 1 445 ? -8.962 -8.890 2.410 1.00 94.31 445 TYR A O 1
ATOM 3753 N N . MET A 1 446 ? -9.338 -8.972 4.622 1.00 95.06 446 MET A N 1
ATOM 3754 C CA . MET A 1 446 ? -9.615 -7.541 4.768 1.00 95.06 446 MET A CA 1
ATOM 3755 C C . MET A 1 446 ? -8.422 -6.682 4.338 1.00 95.06 446 MET A C 1
ATOM 3757 O O . MET A 1 446 ? -8.591 -5.736 3.571 1.00 95.06 446 MET A O 1
ATOM 3761 N N . LYS A 1 447 ? -7.208 -7.018 4.792 1.00 93.56 447 LYS A N 1
ATOM 3762 C CA . LYS A 1 447 ? -5.997 -6.266 4.436 1.00 93.56 447 LYS A CA 1
ATOM 3763 C C . LYS A 1 447 ? -5.634 -6.401 2.960 1.00 93.56 447 LYS A C 1
ATOM 3765 O O . LYS A 1 447 ? -5.302 -5.398 2.335 1.00 93.56 447 LYS A O 1
ATOM 3770 N N . LEU A 1 448 ? -5.760 -7.600 2.391 1.00 93.12 448 LEU A N 1
ATOM 3771 C CA . LEU A 1 448 ? -5.543 -7.822 0.963 1.00 93.12 448 LEU A CA 1
ATOM 3772 C C . LEU A 1 448 ? -6.557 -7.029 0.124 1.00 93.12 448 LEU A C 1
ATOM 3774 O O . LEU A 1 448 ? -6.169 -6.360 -0.824 1.00 93.12 448 LEU A O 1
ATOM 3778 N N . THR A 1 449 ? -7.834 -7.025 0.521 1.00 94.94 449 THR A N 1
ATOM 3779 C CA . THR A 1 449 ? -8.894 -6.255 -0.153 1.00 94.94 449 THR A CA 1
ATOM 3780 C C . THR A 1 449 ? -8.637 -4.750 -0.065 1.00 94.94 449 THR A C 1
ATOM 3782 O O . THR A 1 449 ? -8.741 -4.048 -1.065 1.00 94.94 449 THR A O 1
ATOM 3785 N N . SER A 1 450 ? -8.244 -4.244 1.109 1.00 94.62 450 SER A N 1
ATOM 3786 C CA . SER A 1 450 ? -7.847 -2.840 1.283 1.00 94.62 450 SER A CA 1
ATOM 3787 C C . SER A 1 450 ? -6.668 -2.481 0.378 1.00 94.62 450 SER A C 1
ATOM 3789 O O . SER A 1 450 ? -6.690 -1.435 -0.269 1.00 94.62 450 SER A O 1
ATOM 3791 N N . SER A 1 451 ? -5.674 -3.366 0.278 1.00 93.31 451 SER A N 1
ATOM 3792 C CA . SER A 1 451 ? -4.550 -3.176 -0.631 1.00 93.31 451 SER A CA 1
ATOM 3793 C C . SER A 1 451 ? -4.980 -3.176 -2.098 1.00 93.31 451 SER A C 1
ATOM 3795 O O . SER A 1 451 ? -4.482 -2.358 -2.865 1.00 93.31 451 SER A O 1
ATOM 3797 N N . ASP A 1 452 ? -5.875 -4.074 -2.508 1.00 94.31 452 ASP A N 1
ATOM 3798 C CA . ASP A 1 452 ? -6.338 -4.154 -3.896 1.00 94.31 452 ASP A CA 1
ATOM 3799 C C . ASP A 1 452 ? -7.139 -2.903 -4.294 1.00 94.31 452 ASP A C 1
ATOM 3801 O O . ASP A 1 452 ? -6.913 -2.355 -5.374 1.00 94.31 452 ASP A O 1
ATOM 3805 N N . ILE A 1 453 ? -7.988 -2.382 -3.395 1.00 95.06 453 ILE A N 1
ATOM 3806 C CA . ILE A 1 453 ? -8.686 -1.096 -3.575 1.00 95.06 453 ILE A CA 1
ATOM 3807 C C . ILE A 1 453 ? -7.674 0.032 -3.796 1.00 95.06 453 ILE A C 1
ATOM 3809 O O . ILE A 1 453 ? -7.783 0.790 -4.760 1.00 95.06 453 ILE A O 1
ATOM 3813 N N . MET A 1 454 ? -6.667 0.131 -2.927 1.00 93.94 454 MET A N 1
ATOM 3814 C CA . MET A 1 454 ? -5.699 1.229 -2.957 1.00 93.94 454 MET A CA 1
ATOM 3815 C C . MET A 1 454 ? -4.779 1.173 -4.170 1.00 93.94 454 MET A C 1
ATOM 3817 O O . MET A 1 454 ? -4.542 2.198 -4.806 1.00 93.94 454 MET A O 1
ATOM 3821 N N . LYS A 1 455 ? -4.307 -0.015 -4.549 1.00 93.81 455 LYS A N 1
ATOM 3822 C CA . LYS A 1 455 ? -3.485 -0.193 -5.751 1.00 93.81 455 LYS A CA 1
ATOM 3823 C C . LYS A 1 455 ? -4.280 0.117 -7.021 1.00 93.81 455 LYS A C 1
ATOM 3825 O O . LYS A 1 455 ? -3.787 0.860 -7.868 1.00 93.81 455 LYS A O 1
ATOM 3830 N N . ASP A 1 456 ? -5.528 -0.352 -7.125 1.00 94.44 456 ASP A N 1
ATOM 3831 C CA . ASP A 1 456 ? -6.409 -0.010 -8.252 1.00 94.44 456 ASP A CA 1
ATOM 3832 C C . ASP A 1 456 ? -6.659 1.502 -8.337 1.00 94.44 456 ASP A C 1
ATOM 3834 O O . ASP A 1 456 ? -6.665 2.070 -9.432 1.00 94.44 456 ASP A O 1
ATOM 3838 N N . PHE A 1 457 ? -6.861 2.158 -7.194 1.00 95.12 457 PHE A N 1
ATOM 3839 C CA . PHE A 1 457 ? -7.034 3.604 -7.116 1.00 95.12 457 PHE A CA 1
ATOM 3840 C C . PHE A 1 457 ? -5.793 4.354 -7.622 1.00 95.12 457 PHE A C 1
ATOM 3842 O O . PHE A 1 457 ? -5.903 5.167 -8.542 1.00 95.12 457 PHE A O 1
ATOM 3849 N N . ILE A 1 458 ? -4.612 4.029 -7.090 1.00 95.56 458 ILE A N 1
ATOM 3850 C CA . ILE A 1 458 ? -3.333 4.666 -7.437 1.00 95.56 458 ILE A CA 1
ATOM 3851 C C . ILE A 1 458 ? -3.024 4.519 -8.932 1.00 95.56 458 ILE A C 1
ATOM 3853 O O . ILE A 1 458 ? -2.704 5.504 -9.600 1.00 95.56 458 ILE A O 1
ATOM 3857 N N . ILE A 1 459 ? -3.174 3.309 -9.478 1.00 94.69 459 ILE A N 1
ATOM 3858 C CA . ILE A 1 459 ? -2.931 3.025 -10.898 1.00 94.69 459 ILE A CA 1
ATOM 3859 C C . ILE A 1 459 ? -3.860 3.862 -11.788 1.00 94.69 459 ILE A C 1
ATOM 3861 O O . ILE A 1 459 ? -3.407 4.480 -12.755 1.00 94.69 459 ILE A O 1
ATOM 3865 N N . LYS A 1 460 ? -5.162 3.919 -11.472 1.00 95.38 460 LYS A N 1
ATOM 3866 C CA . LYS A 1 460 ? -6.140 4.690 -12.261 1.00 95.38 460 LYS A CA 1
ATOM 3867 C C . LYS A 1 460 ? -5.872 6.194 -12.199 1.00 95.38 460 LYS A C 1
ATOM 3869 O O . LYS A 1 460 ? -5.920 6.860 -13.234 1.00 95.38 460 LYS A O 1
ATOM 3874 N N . VAL A 1 461 ? -5.549 6.721 -11.016 1.00 96.06 461 VAL A N 1
ATOM 3875 C CA . VAL A 1 461 ? -5.153 8.127 -10.842 1.00 96.06 461 VAL A CA 1
ATOM 3876 C C . VAL A 1 461 ? -3.923 8.439 -11.690 1.00 96.06 461 VAL A C 1
ATOM 3878 O O . VAL A 1 461 ? -3.943 9.396 -12.464 1.00 96.06 461 VAL A O 1
ATOM 3881 N N . TYR A 1 462 ? -2.887 7.600 -11.621 1.00 94.62 462 TYR A N 1
ATOM 3882 C CA . TYR A 1 462 ? -1.668 7.794 -12.400 1.00 94.62 462 TYR A CA 1
ATOM 3883 C C . TYR A 1 462 ? -1.919 7.754 -13.913 1.00 94.62 462 TYR A C 1
ATOM 3885 O O . TYR A 1 462 ? -1.429 8.622 -14.636 1.00 94.62 462 TYR A O 1
ATOM 3893 N N . LYS A 1 463 ? -2.727 6.806 -14.408 1.00 93.06 463 LYS A N 1
ATOM 3894 C CA . LYS A 1 463 ? -3.103 6.738 -15.832 1.00 93.06 463 LYS A CA 1
ATOM 3895 C C . LYS A 1 463 ? -3.786 8.029 -16.299 1.00 93.06 463 LYS A C 1
ATOM 3897 O O . LYS A 1 463 ? -3.422 8.552 -17.353 1.00 93.06 463 LYS A O 1
ATOM 3902 N N . ASN A 1 464 ? -4.706 8.578 -15.505 1.00 94.31 464 ASN A N 1
ATOM 3903 C CA . ASN A 1 464 ? -5.382 9.839 -15.824 1.00 94.31 464 ASN A CA 1
ATOM 3904 C C . ASN A 1 464 ? -4.417 11.035 -15.800 1.00 94.31 464 ASN A C 1
ATOM 3906 O O . ASN A 1 464 ? -4.440 11.853 -16.719 1.00 94.31 464 ASN A O 1
ATOM 3910 N N . ILE A 1 465 ? -3.523 11.105 -14.808 1.00 94.62 465 ILE A N 1
ATOM 3911 C CA . ILE A 1 465 ? -2.460 12.122 -14.739 1.00 94.62 465 ILE A CA 1
ATOM 3912 C C . ILE A 1 465 ? -1.554 12.046 -15.974 1.00 94.62 465 ILE A C 1
ATOM 3914 O O . ILE A 1 465 ? -1.292 13.062 -16.614 1.00 94.62 465 ILE A O 1
ATOM 3918 N N . LYS A 1 466 ? -1.110 10.845 -16.362 1.00 91.19 466 LYS A N 1
ATOM 3919 C CA . LYS A 1 466 ? -0.251 10.631 -17.536 1.00 91.19 466 LYS A CA 1
ATOM 3920 C C . LYS A 1 466 ? -0.945 11.085 -18.820 1.00 91.19 466 LYS A C 1
ATOM 3922 O O . LYS A 1 466 ? -0.319 11.730 -19.656 1.00 91.19 466 LYS A O 1
ATOM 3927 N N . GLN A 1 467 ? -2.234 10.785 -18.984 1.00 90.81 467 GLN A N 1
ATOM 3928 C CA . GLN A 1 467 ? -3.019 11.254 -20.131 1.00 90.81 467 GLN A CA 1
ATOM 3929 C C . GLN A 1 467 ? -3.175 12.778 -20.148 1.00 90.81 467 GLN A C 1
ATOM 3931 O O . GLN A 1 467 ? -2.991 13.391 -21.201 1.00 90.81 467 GLN A O 1
ATOM 3936 N N . TYR A 1 468 ? -3.457 13.390 -18.996 1.00 91.75 468 TYR A N 1
ATOM 3937 C CA . TYR A 1 468 ? -3.542 14.842 -18.861 1.00 91.75 468 TYR A CA 1
ATOM 3938 C C . TYR A 1 468 ? -2.214 15.520 -19.219 1.00 91.75 468 TYR A C 1
ATOM 3940 O O . TYR A 1 468 ? -2.166 16.372 -20.109 1.00 91.75 468 TYR A O 1
ATOM 3948 N N . ASN A 1 469 ? -1.116 15.074 -18.608 1.00 91.75 469 ASN A N 1
ATOM 3949 C CA . ASN A 1 469 ? 0.214 15.647 -18.793 1.00 91.75 469 ASN A CA 1
ATOM 3950 C C . ASN A 1 469 ? 0.726 15.542 -20.238 1.00 91.75 469 ASN A C 1
ATOM 3952 O O . ASN A 1 469 ? 1.561 16.352 -20.631 1.00 91.75 469 ASN A O 1
ATOM 3956 N N . LYS A 1 470 ? 0.250 14.581 -21.043 1.00 88.56 470 LYS A N 1
ATOM 3957 C CA . LYS A 1 470 ? 0.615 14.479 -22.469 1.00 88.56 470 LYS A CA 1
ATOM 3958 C C . LYS A 1 470 ? 0.073 15.630 -23.318 1.00 88.56 470 LYS A C 1
ATOM 3960 O O . LYS A 1 470 ? 0.666 15.941 -24.341 1.00 88.56 470 LYS A O 1
ATOM 3965 N N . ARG A 1 471 ? -1.061 16.220 -22.930 1.00 88.88 471 ARG A N 1
ATOM 3966 C CA . ARG A 1 471 ? -1.804 17.194 -23.751 1.00 88.88 471 ARG A CA 1
ATOM 3967 C C . ARG A 1 471 ? -1.756 18.618 -23.207 1.00 88.88 471 ARG A C 1
ATOM 3969 O O . ARG A 1 471 ? -2.129 19.542 -23.914 1.00 88.88 471 ARG A O 1
ATOM 3976 N N . ASN A 1 472 ? -1.321 18.789 -21.962 1.00 87.62 472 ASN A N 1
ATOM 3977 C CA . ASN A 1 472 ? -1.436 20.054 -21.246 1.00 87.62 472 ASN A CA 1
ATOM 3978 C C . ASN A 1 472 ? -0.067 20.596 -20.846 1.00 87.62 472 ASN A C 1
ATOM 3980 O O . ASN A 1 472 ? 0.852 19.832 -20.542 1.00 87.62 472 ASN A O 1
ATOM 3984 N N . LYS A 1 473 ? 0.064 21.926 -20.841 1.00 88.88 473 LYS A N 1
ATOM 3985 C CA . LYS A 1 473 ? 1.276 22.631 -20.400 1.00 88.88 473 LYS A CA 1
ATOM 3986 C C . LYS A 1 473 ? 1.520 22.417 -18.903 1.00 88.88 473 LYS A C 1
ATOM 3988 O O . LYS A 1 473 ? 2.623 22.044 -18.515 1.00 88.88 473 LYS A O 1
ATOM 3993 N N . TYR A 1 474 ? 0.476 22.610 -18.104 1.00 88.44 474 TYR A N 1
ATOM 3994 C CA . TYR A 1 474 ? 0.484 22.424 -16.656 1.00 88.44 474 TYR A CA 1
ATOM 3995 C C . TYR A 1 474 ? 0.480 20.946 -16.290 1.00 88.44 474 TYR A C 1
ATOM 3997 O O . TYR A 1 474 ? -0.156 20.137 -16.974 1.00 88.44 474 TYR A O 1
ATOM 4005 N N . LYS A 1 475 ? 1.215 20.589 -15.237 1.00 88.75 475 LYS A N 1
ATOM 4006 C CA . LYS A 1 475 ? 1.487 19.189 -14.903 1.00 88.75 475 LYS A CA 1
ATOM 4007 C C . LYS A 1 475 ? 0.931 18.819 -13.536 1.00 88.75 475 LYS A C 1
ATOM 4009 O O . LYS A 1 475 ? 0.904 19.621 -12.606 1.00 88.75 475 LYS A O 1
ATOM 4014 N N . LEU A 1 476 ? 0.521 17.562 -13.437 1.00 93.81 476 LEU A N 1
ATOM 4015 C CA . LEU A 1 476 ? 0.147 16.892 -12.198 1.00 93.81 476 LEU A CA 1
ATOM 4016 C C . LEU A 1 476 ? 1.172 15.808 -11.878 1.00 93.81 476 LEU A C 1
ATOM 4018 O O . LEU A 1 476 ? 1.614 15.094 -12.780 1.00 93.81 476 LEU A O 1
ATOM 4022 N N . SER A 1 477 ? 1.494 15.638 -10.603 1.00 93.56 477 SER A N 1
ATOM 4023 C CA . SER A 1 477 ? 2.461 14.635 -10.158 1.00 93.56 477 SER A CA 1
ATOM 4024 C C . SER A 1 477 ? 1.999 13.978 -8.869 1.00 93.56 477 SER A C 1
ATOM 4026 O O . SER A 1 477 ? 1.584 14.656 -7.938 1.00 93.56 477 SER A O 1
ATOM 4028 N N . ILE A 1 478 ? 2.103 12.653 -8.783 1.00 95.00 478 ILE A N 1
ATOM 4029 C CA . ILE A 1 478 ? 1.962 11.954 -7.501 1.00 95.00 478 ILE A CA 1
ATOM 4030 C C . ILE A 1 478 ? 3.283 12.124 -6.751 1.00 95.00 478 ILE A C 1
ATOM 4032 O O . ILE A 1 478 ? 4.332 11.759 -7.284 1.00 95.00 478 ILE A O 1
ATOM 4036 N N . VAL A 1 479 ? 3.222 12.695 -5.550 1.00 92.88 479 VAL A N 1
ATOM 4037 C CA . VAL A 1 479 ? 4.400 13.011 -4.720 1.00 92.88 479 VAL A CA 1
ATOM 4038 C C . VAL A 1 479 ? 4.499 12.145 -3.472 1.00 92.88 479 VAL A C 1
ATOM 4040 O O . VAL A 1 479 ? 5.570 12.034 -2.884 1.00 92.88 479 VAL A O 1
ATOM 4043 N N . TYR A 1 480 ? 3.398 11.504 -3.071 1.00 92.75 480 TYR A N 1
ATOM 4044 C CA . TYR A 1 480 ? 3.403 10.575 -1.949 1.00 92.75 480 TYR A CA 1
ATOM 4045 C C . TYR A 1 480 ? 2.296 9.533 -2.025 1.00 92.75 480 TYR A C 1
ATOM 4047 O O . TYR A 1 480 ? 1.171 9.822 -2.443 1.00 92.75 480 TYR A O 1
ATOM 4055 N N . LEU A 1 481 ? 2.628 8.341 -1.535 1.00 92.50 481 LEU A N 1
ATOM 4056 C CA . LEU A 1 481 ? 1.743 7.199 -1.356 1.00 92.50 481 LEU A CA 1
ATOM 4057 C C . LEU A 1 481 ? 1.855 6.662 0.080 1.00 92.50 481 LEU A C 1
ATOM 4059 O O . LEU A 1 481 ? 2.941 6.602 0.648 1.00 92.50 481 LEU A O 1
ATOM 4063 N N . SER A 1 482 ? 0.747 6.213 0.657 1.00 86.56 482 SER A N 1
ATOM 4064 C CA . SER A 1 482 ? 0.717 5.314 1.817 1.00 86.56 482 SER A CA 1
ATOM 4065 C C . SER A 1 482 ? -0.350 4.242 1.609 1.00 86.56 482 SER A C 1
ATOM 4067 O O . SER A 1 482 ? -1.022 4.205 0.575 1.00 86.56 482 SER A O 1
ATOM 4069 N N . GLN A 1 483 ? -0.527 3.368 2.603 1.00 79.62 483 GLN A N 1
ATOM 4070 C CA . GLN A 1 483 ? -1.573 2.349 2.572 1.00 79.62 483 GLN A CA 1
ATOM 4071 C C . GLN A 1 483 ? -2.977 2.943 2.368 1.00 79.62 483 GLN A C 1
ATOM 4073 O O . GLN A 1 483 ? -3.822 2.263 1.812 1.00 79.62 483 GLN A O 1
ATOM 4078 N N . ASP A 1 484 ? -3.245 4.170 2.801 1.00 80.88 484 ASP A N 1
ATOM 4079 C CA . ASP A 1 484 ? -4.580 4.774 2.818 1.00 80.88 484 ASP A CA 1
ATOM 4080 C C . ASP A 1 484 ? -4.631 6.192 2.232 1.00 80.88 484 ASP A C 1
ATOM 4082 O O . ASP A 1 484 ? -5.715 6.763 2.140 1.00 80.88 484 ASP A O 1
ATOM 4086 N N . LYS A 1 485 ? -3.488 6.760 1.826 1.00 85.94 485 LYS A N 1
ATOM 4087 C CA . LYS A 1 485 ? -3.354 8.154 1.390 1.00 85.94 485 LYS A CA 1
ATOM 4088 C C . LYS A 1 485 ? -2.589 8.256 0.073 1.00 85.94 485 LYS A C 1
ATOM 4090 O O . LYS A 1 485 ? -1.608 7.554 -0.158 1.00 85.94 485 LYS A O 1
ATOM 4095 N N . ILE A 1 486 ? -2.998 9.207 -0.756 1.00 90.94 486 ILE A N 1
ATOM 4096 C CA . ILE A 1 486 ? -2.236 9.701 -1.908 1.00 90.94 486 ILE A CA 1
ATOM 4097 C C . ILE A 1 486 ? -2.143 11.221 -1.818 1.00 90.94 486 ILE A C 1
ATOM 4099 O O . ILE A 1 486 ? -3.073 11.874 -1.335 1.00 90.94 486 ILE A O 1
ATOM 4103 N N . ILE A 1 487 ? -1.023 11.776 -2.279 1.00 90.88 487 ILE A N 1
ATOM 4104 C CA . ILE A 1 487 ? -0.843 13.219 -2.432 1.00 90.88 487 ILE A CA 1
ATOM 4105 C C . ILE A 1 487 ? -0.459 13.524 -3.875 1.00 90.88 487 ILE A C 1
ATOM 4107 O O . ILE A 1 487 ? 0.510 12.966 -4.401 1.00 90.88 487 ILE A O 1
ATOM 4111 N N . ILE A 1 488 ? -1.227 14.417 -4.496 1.00 93.50 488 ILE A N 1
ATOM 4112 C CA . ILE A 1 488 ? -0.952 14.974 -5.819 1.00 93.50 488 ILE A CA 1
ATOM 4113 C C . ILE A 1 488 ? -0.453 16.404 -5.655 1.00 93.50 488 ILE A C 1
ATOM 4115 O O . ILE A 1 488 ? -1.114 17.218 -5.020 1.00 93.50 488 ILE A O 1
ATOM 4119 N N . GLU A 1 489 ? 0.676 16.709 -6.279 1.00 91.81 489 GLU A N 1
ATOM 4120 C CA . GLU A 1 489 ? 1.163 18.061 -6.524 1.00 91.81 489 GLU A CA 1
ATOM 4121 C C . GLU A 1 489 ? 0.608 18.580 -7.856 1.00 91.81 489 GLU A C 1
ATOM 4123 O O . GLU A 1 489 ? 0.609 17.868 -8.867 1.00 91.81 489 GLU A O 1
ATOM 4128 N N . SER A 1 490 ? 0.141 19.826 -7.853 1.00 91.56 490 SER A N 1
ATOM 4129 C CA . SER A 1 490 ? -0.502 20.473 -8.992 1.00 91.56 490 SER A CA 1
ATOM 4130 C C . SER A 1 490 ? -0.078 21.931 -9.131 1.00 91.56 490 SER A C 1
ATOM 4132 O O . SER A 1 490 ? 0.093 22.643 -8.140 1.00 91.56 490 SER A O 1
ATOM 4134 N N . ASP A 1 491 ? -0.009 22.403 -10.375 1.00 88.06 491 ASP A N 1
ATOM 4135 C CA . ASP A 1 491 ? -0.117 23.833 -10.678 1.00 88.06 491 ASP A CA 1
ATOM 4136 C C . ASP A 1 491 ? -1.512 24.360 -10.304 1.00 88.06 491 ASP A C 1
ATOM 4138 O O . ASP A 1 491 ? -2.489 23.599 -10.277 1.00 88.06 491 ASP A O 1
ATOM 4142 N N . LYS A 1 492 ? -1.628 25.668 -10.054 1.00 85.94 492 LYS A N 1
ATOM 4143 C CA . LYS A 1 492 ? -2.897 26.324 -9.695 1.00 85.94 492 LYS A CA 1
ATOM 4144 C C . LYS A 1 492 ? -3.994 26.057 -10.726 1.00 85.94 492 LYS A C 1
ATOM 4146 O O . LYS A 1 492 ? -5.135 25.780 -10.375 1.00 85.94 492 LYS A O 1
ATOM 4151 N N . GLU A 1 493 ? -3.632 26.096 -11.999 1.00 88.62 493 GLU A N 1
ATOM 4152 C CA . GLU A 1 493 ? -4.527 25.942 -13.141 1.00 88.62 493 GLU A CA 1
ATOM 4153 C C . GLU A 1 493 ? -5.040 24.505 -13.296 1.00 88.62 493 GLU A C 1
ATOM 4155 O O . GLU A 1 493 ? -6.116 24.287 -13.844 1.00 88.62 493 GLU A O 1
ATOM 4160 N N . SER A 1 494 ? -4.301 23.516 -12.781 1.00 90.31 494 SER A N 1
ATOM 4161 C CA . SER A 1 494 ? -4.672 22.091 -12.856 1.00 90.31 494 SER A CA 1
ATOM 4162 C C . SER A 1 494 ? -5.349 21.571 -11.585 1.00 90.31 494 SER A C 1
ATOM 4164 O O . SER A 1 494 ? -5.751 20.410 -11.526 1.00 90.31 494 SER A O 1
ATOM 4166 N N . TYR A 1 495 ? -5.505 22.423 -10.572 1.00 88.50 495 TYR A N 1
ATOM 4167 C CA . TYR A 1 495 ? -5.977 22.046 -9.243 1.00 88.50 495 TYR A CA 1
ATOM 4168 C C . TYR A 1 495 ? -7.364 21.382 -9.251 1.00 88.50 495 TYR A C 1
ATOM 4170 O O . TYR A 1 495 ? -7.537 20.293 -8.702 1.00 88.50 495 TYR A O 1
ATOM 4178 N N . ASN A 1 496 ? -8.346 21.996 -9.922 1.00 89.25 496 ASN A N 1
ATOM 4179 C CA . ASN A 1 496 ? -9.704 21.444 -10.000 1.00 89.25 496 ASN A CA 1
ATOM 4180 C C . ASN A 1 496 ? -9.720 20.089 -10.715 1.00 89.25 496 ASN A C 1
ATOM 4182 O O . ASN A 1 496 ? -10.507 19.208 -10.371 1.00 89.25 496 ASN A O 1
ATOM 4186 N N . LEU A 1 497 ? -8.817 19.898 -11.678 1.00 91.12 497 LEU A N 1
ATOM 4187 C CA . LEU A 1 497 ? -8.685 18.624 -12.361 1.00 91.12 497 LEU A CA 1
ATOM 4188 C C . LEU A 1 497 ? -8.055 17.556 -11.461 1.00 91.12 497 LEU A C 1
ATOM 4190 O O . LEU A 1 497 ? -8.490 16.410 -11.498 1.00 91.12 497 LEU A O 1
ATOM 4194 N N . ALA A 1 498 ? -7.071 17.908 -10.629 1.00 91.69 498 ALA A N 1
ATOM 4195 C CA . ALA A 1 498 ? -6.519 16.980 -9.644 1.00 91.69 498 ALA A CA 1
ATOM 4196 C C . ALA A 1 498 ? -7.605 16.484 -8.671 1.00 91.69 498 ALA A C 1
ATOM 4198 O O . ALA A 1 498 ? -7.704 15.281 -8.425 1.00 91.69 498 ALA A O 1
ATOM 4199 N N . LEU A 1 499 ? -8.463 17.391 -8.184 1.00 91.25 499 LEU A N 1
ATOM 4200 C CA . LEU A 1 499 ? -9.621 17.048 -7.350 1.00 91.25 499 LEU A CA 1
ATOM 4201 C C . LEU A 1 499 ? -10.588 16.101 -8.066 1.00 91.25 499 LEU A C 1
ATOM 4203 O O . LEU A 1 499 ? -10.983 15.077 -7.509 1.00 91.25 499 LEU A O 1
ATOM 4207 N N . ASP A 1 500 ? -10.953 16.420 -9.307 1.00 91.12 500 ASP A N 1
ATOM 4208 C CA . ASP A 1 500 ? -11.865 15.608 -10.111 1.00 91.12 500 ASP A CA 1
ATOM 4209 C C . ASP A 1 500 ? -11.293 14.206 -10.396 1.00 91.12 500 ASP A C 1
ATOM 4211 O O . ASP A 1 500 ? -11.990 13.200 -10.231 1.00 91.12 500 ASP A O 1
ATOM 4215 N N . ILE A 1 501 ? -9.999 14.112 -10.732 1.00 93.06 501 ILE A N 1
ATOM 4216 C CA . ILE A 1 501 ? -9.298 12.836 -10.926 1.00 93.06 501 ILE A CA 1
ATOM 4217 C C . ILE A 1 501 ? -9.349 11.989 -9.650 1.00 93.06 501 ILE A C 1
ATOM 4219 O O . ILE A 1 501 ? -9.626 10.791 -9.744 1.00 93.06 501 ILE A O 1
ATOM 4223 N N . LEU A 1 502 ? -9.098 12.568 -8.473 1.00 92.56 502 LEU A N 1
ATOM 4224 C CA . LEU A 1 502 ? -9.146 11.826 -7.209 1.00 92.56 502 LEU A CA 1
ATOM 4225 C C . LEU A 1 502 ? -10.574 11.357 -6.896 1.00 92.56 502 LEU A C 1
ATOM 4227 O O . LEU A 1 502 ? -10.802 10.154 -6.750 1.00 92.56 502 LEU A O 1
ATOM 4231 N N . ASN A 1 503 ? -11.545 12.274 -6.891 1.00 88.88 503 ASN A N 1
ATOM 4232 C CA . ASN A 1 503 ? -12.943 11.986 -6.552 1.00 88.88 503 ASN A CA 1
ATOM 4233 C C . ASN A 1 503 ? -13.558 10.900 -7.446 1.00 88.88 503 ASN A C 1
ATOM 4235 O O . ASN A 1 503 ? -14.186 9.960 -6.953 1.00 88.88 503 ASN A O 1
ATOM 4239 N N . ARG A 1 504 ? -13.335 10.973 -8.765 1.00 89.50 504 ARG A N 1
ATOM 4240 C CA . ARG A 1 504 ? -13.870 9.983 -9.715 1.00 89.50 504 ARG A CA 1
ATOM 4241 C C . ARG A 1 504 ? -13.274 8.593 -9.532 1.00 89.50 504 ARG A C 1
ATOM 4243 O O . ARG A 1 504 ? -13.931 7.610 -9.869 1.00 89.50 504 ARG A O 1
ATOM 4250 N N . ASN A 1 505 ? -12.023 8.494 -9.087 1.00 93.56 505 ASN A N 1
ATOM 4251 C CA . ASN A 1 505 ? -11.326 7.213 -9.000 1.00 93.56 505 ASN A CA 1
ATOM 4252 C C . ASN A 1 505 ? -11.476 6.535 -7.635 1.00 93.56 505 ASN A C 1
ATOM 4254 O O . ASN A 1 505 ? -11.455 5.304 -7.601 1.00 93.56 505 ASN A O 1
ATOM 4258 N N . LEU A 1 506 ? -11.697 7.292 -6.554 1.00 91.38 506 LEU A N 1
ATOM 4259 C CA . LEU A 1 506 ? -11.941 6.739 -5.217 1.00 91.38 506 LEU A CA 1
ATOM 4260 C C . LEU A 1 506 ? -13.144 5.787 -5.210 1.00 91.38 506 LEU A C 1
ATOM 4262 O O . LEU A 1 506 ? -13.012 4.613 -4.853 1.00 91.38 506 LEU A O 1
ATOM 4266 N N . SER A 1 507 ? -14.300 6.267 -5.677 1.00 90.31 507 SER A N 1
ATOM 4267 C CA . SER A 1 507 ? -15.541 5.482 -5.707 1.00 90.31 507 SER A CA 1
ATOM 4268 C C . SER A 1 507 ? -15.438 4.288 -6.653 1.00 90.31 507 SER A C 1
ATOM 4270 O O . SER A 1 507 ? -15.807 3.173 -6.295 1.00 90.31 507 SER A O 1
ATOM 4272 N N . LYS A 1 508 ? -14.851 4.480 -7.842 1.00 92.94 508 LYS A N 1
ATOM 4273 C CA . LYS A 1 508 ? -14.656 3.409 -8.833 1.00 92.94 508 LYS A CA 1
ATOM 4274 C C . LYS A 1 508 ? -13.733 2.297 -8.347 1.00 92.94 508 LYS A C 1
ATOM 4276 O O . LYS A 1 508 ? -13.911 1.150 -8.752 1.00 92.94 508 LYS A O 1
ATOM 4281 N N . ALA A 1 509 ? -12.693 2.622 -7.582 1.00 94.12 509 ALA A N 1
ATOM 4282 C CA . ALA A 1 509 ? -11.810 1.613 -7.012 1.00 94.12 509 ALA A CA 1
ATOM 4283 C C . ALA A 1 509 ? -12.508 0.867 -5.872 1.00 94.12 509 ALA A C 1
ATOM 4285 O O . ALA A 1 509 ? -12.491 -0.356 -5.866 1.00 94.12 509 ALA A O 1
ATOM 4286 N N . TYR A 1 510 ? -13.197 1.580 -4.981 1.00 95.25 510 TYR A N 1
ATOM 4287 C CA . TYR A 1 510 ? -13.900 0.993 -3.841 1.00 95.25 510 TYR A CA 1
ATOM 4288 C C . TYR A 1 510 ? -15.077 0.087 -4.251 1.00 95.25 510 TYR A C 1
ATOM 4290 O O . TYR A 1 510 ? -15.114 -1.081 -3.860 1.00 95.25 510 TYR A O 1
ATOM 4298 N N . ASN A 1 511 ? -15.981 0.578 -5.109 1.00 95.00 511 ASN A N 1
ATOM 4299 C CA . ASN A 1 511 ? -17.223 -0.111 -5.503 1.00 95.00 511 ASN A CA 1
ATOM 4300 C C . ASN A 1 511 ? -16.986 -1.439 -6.240 1.00 95.00 511 ASN A C 1
ATOM 4302 O O . ASN A 1 511 ? -17.883 -2.272 -6.358 1.00 95.00 511 ASN A O 1
ATOM 4306 N N . LYS A 1 512 ? -15.770 -1.654 -6.751 1.00 94.31 512 LYS A N 1
ATOM 4307 C CA . LYS A 1 512 ? -15.375 -2.928 -7.354 1.00 94.31 512 LYS A CA 1
ATOM 4308 C C . LYS A 1 512 ? -15.303 -4.059 -6.317 1.00 94.31 512 LYS A C 1
ATOM 4310 O O . LYS A 1 512 ? -15.582 -5.206 -6.658 1.00 94.31 512 LYS A O 1
ATOM 4315 N N . TYR A 1 513 ? -14.942 -3.740 -5.074 1.00 95.12 513 TYR A N 1
ATOM 4316 C CA . TYR A 1 513 ? -14.667 -4.720 -4.017 1.00 95.12 513 TYR A CA 1
ATOM 4317 C C . TYR A 1 513 ? -15.693 -4.692 -2.883 1.00 95.12 513 TYR A C 1
ATOM 4319 O O . TYR A 1 513 ? -15.948 -5.725 -2.266 1.00 95.12 513 TYR A O 1
ATOM 4327 N N . VAL A 1 514 ? -16.281 -3.527 -2.611 1.00 96.19 514 VAL A N 1
ATOM 4328 C CA . VAL A 1 514 ? -17.272 -3.321 -1.554 1.00 96.19 514 VAL A CA 1
ATOM 4329 C C . VAL A 1 514 ? -18.571 -2.847 -2.197 1.00 96.19 514 VAL A C 1
ATOM 4331 O O . VAL A 1 514 ? -18.583 -1.813 -2.856 1.00 96.19 514 VAL A O 1
ATOM 4334 N N . LYS A 1 515 ? -19.645 -3.633 -2.058 1.00 94.38 515 LYS A N 1
ATOM 4335 C CA . LYS A 1 515 ? -20.900 -3.449 -2.809 1.00 94.38 515 LYS A CA 1
ATOM 4336 C C . LYS A 1 515 ? -22.053 -2.948 -1.945 1.00 94.38 515 LYS A C 1
ATOM 4338 O O . LYS A 1 515 ? -22.824 -2.117 -2.407 1.00 94.38 515 LYS A O 1
ATOM 4343 N N . ASN A 1 516 ? -22.151 -3.436 -0.708 1.00 95.06 516 ASN A N 1
ATOM 4344 C CA . ASN A 1 516 ? -23.319 -3.208 0.151 1.00 95.06 516 ASN A CA 1
ATOM 4345 C C . ASN A 1 516 ? -23.120 -2.044 1.135 1.00 95.06 516 ASN A C 1
ATOM 4347 O O . ASN A 1 516 ? -24.073 -1.571 1.747 1.00 95.06 516 ASN A O 1
ATOM 4351 N N . VAL A 1 517 ? -21.878 -1.578 1.291 1.00 96.56 517 VAL A N 1
ATOM 4352 C CA . VAL A 1 517 ? -21.518 -0.495 2.211 1.00 96.56 517 VAL A CA 1
ATOM 4353 C C . VAL A 1 517 ? -21.018 0.700 1.411 1.00 96.56 517 VAL A C 1
ATOM 4355 O O . VAL A 1 517 ? -20.081 0.557 0.629 1.00 96.56 517 VAL A O 1
ATOM 4358 N N . SER A 1 518 ? -21.597 1.878 1.622 1.00 93.88 518 SER A N 1
ATOM 4359 C CA . SER A 1 518 ? -21.226 3.127 0.958 1.00 93.88 518 SER A CA 1
ATOM 4360 C C . SER A 1 518 ? -19.766 3.497 1.228 1.00 93.88 518 SER A C 1
ATOM 4362 O O . SER A 1 518 ? -19.192 3.175 2.270 1.00 93.88 518 SER A O 1
ATOM 4364 N N . MET A 1 519 ? -19.129 4.163 0.270 1.00 93.00 519 MET A N 1
ATOM 4365 C CA . MET A 1 519 ? -17.777 4.683 0.459 1.00 93.00 519 MET A CA 1
ATOM 4366 C C . MET A 1 519 ? -17.814 5.921 1.360 1.00 93.00 519 MET A C 1
ATOM 4368 O O . MET A 1 519 ? -18.650 6.799 1.161 1.00 93.00 519 MET A O 1
ATOM 4372 N N . LEU A 1 520 ? -16.844 6.039 2.269 1.00 90.06 520 LEU A N 1
ATOM 4373 C CA . LEU A 1 520 ? -16.511 7.306 2.917 1.00 90.06 520 LEU A CA 1
ATOM 4374 C C . LEU A 1 520 ? -15.058 7.659 2.612 1.00 90.06 520 LEU A C 1
ATOM 4376 O O . LEU A 1 520 ? -14.152 6.840 2.782 1.00 90.06 520 LEU A O 1
ATOM 4380 N N . SER A 1 521 ? -14.841 8.879 2.145 1.00 86.56 521 SER A N 1
ATOM 4381 C CA . SER A 1 521 ? -13.516 9.387 1.815 1.00 86.56 521 SER A CA 1
ATOM 4382 C C . SER A 1 521 ? -13.437 10.873 2.103 1.00 86.56 521 SER A C 1
ATOM 4384 O O . SER A 1 521 ? -14.423 11.586 1.929 1.00 86.56 521 SER A O 1
ATOM 4386 N N . SER A 1 522 ? -12.251 11.338 2.463 1.00 84.19 522 SER A N 1
ATOM 4387 C CA . SER A 1 522 ? -11.927 12.754 2.551 1.00 84.19 522 SER A CA 1
ATOM 4388 C C . SER A 1 522 ? -10.998 13.129 1.397 1.00 84.19 522 SER A C 1
ATOM 4390 O O . SER A 1 522 ? -10.049 12.405 1.083 1.00 84.19 522 SER A O 1
ATOM 4392 N N . VAL A 1 523 ? -11.285 14.253 0.739 1.00 81.50 523 VAL A N 1
ATOM 4393 C CA . VAL A 1 523 ? -10.366 14.896 -0.205 1.00 81.50 523 VAL A CA 1
ATOM 4394 C C . VAL A 1 523 ? -10.101 16.291 0.326 1.00 81.50 523 VAL A C 1
ATOM 4396 O O . VAL A 1 523 ? -10.958 17.166 0.251 1.00 81.50 523 VAL A O 1
ATOM 4399 N N . ASN A 1 524 ? -8.921 16.466 0.912 1.00 78.12 524 ASN A N 1
ATOM 4400 C CA . ASN A 1 524 ? -8.527 17.701 1.571 1.00 78.12 524 ASN A CA 1
ATOM 4401 C C . ASN A 1 524 ? -7.454 18.407 0.757 1.00 78.12 524 ASN A C 1
ATOM 4403 O O . ASN A 1 524 ? -6.557 17.789 0.174 1.00 78.12 524 ASN A O 1
ATOM 4407 N N . THR A 1 525 ? -7.521 19.726 0.775 1.00 67.88 525 THR A N 1
ATOM 4408 C CA . THR A 1 525 ? -6.605 20.594 0.049 1.00 67.88 525 THR A CA 1
ATOM 4409 C C . THR A 1 525 ? -5.614 21.134 1.063 1.00 67.88 525 THR A C 1
ATOM 4411 O O . THR A 1 525 ? -5.964 21.965 1.899 1.00 67.88 525 THR A O 1
ATOM 4414 N N . GLY A 1 526 ? -4.404 20.587 1.047 1.00 57.34 526 GLY A N 1
ATOM 4415 C CA . GLY A 1 526 ? -3.328 20.988 1.939 1.00 57.34 526 GLY A CA 1
ATOM 4416 C C . GLY A 1 526 ? -2.375 21.906 1.191 1.00 57.34 526 GLY A C 1
ATOM 4417 O O . GLY A 1 526 ? -1.991 21.610 0.068 1.00 57.34 526 GLY A O 1
ATOM 4418 N N . PHE A 1 527 ? -1.965 22.998 1.826 1.00 53.62 527 PHE A N 1
ATOM 4419 C CA . PHE A 1 527 ? -0.906 23.902 1.364 1.00 53.62 527 PHE A CA 1
ATOM 4420 C C . PHE A 1 527 ? -1.277 24.821 0.195 1.00 53.62 527 PHE A C 1
ATOM 4422 O O . PHE A 1 527 ? -1.107 24.517 -0.984 1.00 53.62 527 PHE A O 1
ATOM 4429 N N . LYS A 1 528 ? -1.697 26.032 0.567 1.00 47.41 5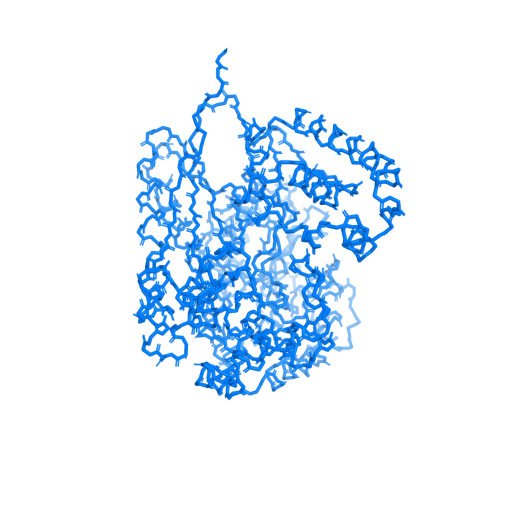28 LYS A N 1
ATOM 4430 C CA . LYS A 1 528 ? -1.342 27.245 -0.170 1.00 47.41 528 LYS A CA 1
ATOM 4431 C C . LYS A 1 528 ? -0.080 27.813 0.482 1.00 47.41 528 LYS A C 1
ATOM 4433 O O . LYS A 1 528 ? -0.081 28.002 1.691 1.00 47.41 528 LYS A O 1
ATOM 4438 N N . ARG A 1 529 ? 0.950 28.070 -0.328 1.00 39.75 529 ARG A N 1
ATOM 4439 C CA . ARG A 1 529 ? 1.951 29.151 -0.204 1.00 39.75 529 ARG A CA 1
ATOM 4440 C C . ARG A 1 529 ? 2.175 29.715 1.222 1.00 39.75 529 ARG A C 1
ATOM 4442 O O . ARG A 1 529 ? 1.328 30.452 1.721 1.00 39.75 529 ARG A O 1
ATOM 4449 N N . LEU A 1 530 ? 3.351 29.500 1.822 1.00 35.41 530 LEU A N 1
ATOM 4450 C CA . LEU A 1 530 ? 3.841 30.347 2.922 1.00 35.41 530 LEU A CA 1
ATOM 4451 C C . LEU A 1 530 ? 4.857 31.354 2.358 1.00 35.41 530 LEU A C 1
ATOM 4453 O O . LEU A 1 530 ? 5.987 30.980 2.100 1.00 35.41 530 LEU A O 1
ATOM 4457 N N . ARG A 1 531 ? 4.338 32.575 2.130 1.00 31.81 531 ARG A N 1
ATOM 4458 C CA . ARG A 1 531 ? 4.930 33.920 1.907 1.00 31.81 531 ARG A CA 1
ATOM 4459 C C . ARG A 1 531 ? 6.221 34.088 1.076 1.00 31.81 531 ARG A C 1
ATOM 4461 O O . ARG A 1 531 ? 7.183 33.352 1.212 1.00 31.81 531 ARG A O 1
ATOM 4468 N N . ALA A 1 532 ? 6.164 35.118 0.223 1.00 31.17 532 ALA A N 1
ATOM 4469 C CA . ALA A 1 532 ? 7.292 35.726 -0.482 1.00 31.17 532 ALA A CA 1
ATOM 4470 C C . ALA A 1 532 ? 8.291 36.382 0.477 1.00 31.17 532 ALA A C 1
ATOM 4472 O O . ALA A 1 532 ? 7.845 36.760 1.590 1.00 31.17 532 ALA A O 1
#